Protein AF-A0A383XQS6-F1 (afdb_monomer)

Organism: NCBI:txid2182787

Nearest PDB structures (foldseek):
  3ja6-assembly1_I  TM=7.131E-01  e=2.555E-08  Escherichia coli
  3ja6-assembly1_H  TM=5.400E-01  e=7.847E-08  Escherichia coli
  3g67-assembly1_B  TM=5.562E-01  e=1.528E-04  Thermotoga maritima
  3g6b-assembly1_B  TM=5.687E-01  e=1.930E-04  Thermotoga maritima
  8c5v-assembly1_I  TM=4.910E-01  e=5.398E-04  Escherichia coli

Secondary structure (DSSP, 8-state):
---HHHHHHHHHHHHHHHHHHHHHTT--HHHHHHHHHHHHHHHHHHHHHHHHHHHHHHHHHHHHHHHHHHHHHHHHHHHHHHHHHHHHHHHHHHHHHHHHHHHHHHHHHHHHHHHHHHHHHHHHHHHHTTTTTTTHHHHHHHHHHHHHHHHHHHHHHHHHHHHHHHHHHHHHHHHHHHHHHHHHHHHHHHHHHHHHHHHHHHHHHTGGGGHHHHHHHHHHHHHHHHHHHHHHHHHHHHHHHHHHHHHHHHHHHHHHHHHHHHHHHHHHHHHHHHHHHHHHHHHHHHHHHHHHHHHHHHHHHHHHHHHHHTHHHHHHHHHHHHHHHHHHHHHHHHHHHHHHHHS-SSGGG--HHHHHHHHHHHHHHHHHHHHHTSPP-------STTS------

Solvent-accessible surface area (backbone atoms only — not comparable to full-atom values): 20756 Å² total; per-residue (Å²): 129,79,56,74,66,53,54,52,52,51,53,53,52,52,45,50,52,53,37,53,52,44,65,74,68,72,56,61,67,71,60,54,56,49,39,51,52,53,47,52,50,50,51,50,51,50,52,49,51,49,50,51,49,52,51,50,50,52,54,50,52,51,52,52,52,52,52,53,53,46,46,51,50,43,52,52,51,41,52,50,36,53,50,50,37,49,52,47,53,52,50,38,54,48,48,52,53,49,28,52,51,50,33,53,52,22,53,49,49,36,54,53,37,49,51,53,31,50,53,36,51,50,51,44,45,69,74,35,69,75,85,39,70,89,48,49,58,60,47,33,53,52,48,38,52,52,43,55,51,49,44,52,52,49,53,55,45,45,53,50,50,53,51,52,49,54,52,50,55,52,50,51,54,52,51,53,54,49,54,52,52,49,51,51,52,41,52,51,25,54,51,46,28,52,53,17,50,52,44,30,52,52,16,60,71,52,44,85,84,14,54,70,52,30,54,53,17,49,50,45,27,54,52,19,55,53,48,40,54,52,48,52,53,53,51,51,54,53,48,54,50,52,53,49,50,52,52,49,49,54,51,50,53,56,48,47,55,50,53,52,52,53,40,54,53,51,46,54,54,35,53,51,49,39,53,52,43,54,54,49,50,53,52,46,53,52,32,51,49,51,40,50,55,31,49,54,53,36,50,54,27,48,54,49,34,58,50,37,56,52,48,58,61,54,40,51,53,47,51,50,52,38,49,56,36,49,55,51,36,50,53,42,51,54,52,45,52,53,53,60,70,63,53,68,95,50,88,94,65,71,47,75,65,50,51,49,51,53,52,52,47,56,65,66,46,48,64,58,57,57,55,72,68,48,76,78,85,74,77,77,84,73,90,50,80,80,80,61,87,79,81,78,130

Sequence (393 aa):
MPTPDIKILLALAGLTVAHVVTALSGAPAMLLWGTTAGLLLVLGWVGWTIWQRVHSAEDHEQTLQQNKALLDELGVSAKNEMLEVRSEVERVNGLVREAVSELGSSFSAISQTSRSQQDAVSGLVAQTSDDSGVNVREFAVRAGTLVEQLVTLLQEESQRSSSTLGQIDQMSKQLDAIFELLEDVKSIADQTNLLALNAAIEAARAGDAGRGFAVVAEEVRSLSERSTTFNEQIRGLAHDARDSMTKVRQTVQNMASRDLEASAQAKVQADDLVTQVESIDNKLSNGINRVSDCREQIEIAVQKAVRSLQFEDIATQALGSVGDHLDRLEHISREALVLTGLLPKSAEGASADRVRELQQFNQRIQPARQEWKKPPHHPVTQESMDEGSIELF

pLDDT: mean 82.26, std 12.43, range [33.88, 95.62]

InterPro domains:
  IPR004089 Methyl-accepting chemotaxis protein (MCP) signalling domain [PF00015] (156-302)
  IPR004089 Methyl-accepting chemotaxis protein (MCP) signalling domain [PS50111] (84-320)
  IPR004089 Methyl-accepting chemotaxis protein (MCP) signalling domain [SM00283] (84-347)

Radius of gyration: 72.77 Å; Cα contacts (8 Å, |Δi|>4): 226; chains: 1; bounding box: 146×44×214 Å

Foldseek 3Di:
DDDPVVVLVVVLVVLVVVLVVCVVVPHPVVVNVVSVVVNVVSVVVVVVVVVVVVVVLVLLVVLLVVLVVVLVVLVVLLVVLVVLLVVLVVLLVVLVVVLVVLLVVLVVLLVVLVVVLVVLVVVLCVLCVVPQLVCLQVVLVVLLVVLVVLLVVLVVLLVVLVVVLVVLVVVLVVLVVLVVVLVVQLVVLVVQLVVLVVQLVVLVVVPPVSVVSNVVSVVSNVVSVVSNVVSVVVVVVSVVVNVVSVVVNVVSVVVSVVSNVVSVVSNVVSVVSNVVSVVSVVSNVVSVVSSVVSVVSSVVSVVSSVLSVCSVVVSVVSVVVSVVSVVLSVVSVVLSVVSVVLNDPDSVPDDPVSSVVSVVSVVVCVVSVVVSPDDPPDDDPPVDSVPDDPPDD

Mean predicted aligned error: 16.2 Å

Structure (mmCIF, N/CA/C/O backbone):
data_AF-A0A383XQS6-F1
#
_entry.id   AF-A0A383XQS6-F1
#
loop_
_atom_site.group_PDB
_atom_site.id
_atom_site.type_symbol
_atom_site.label_atom_id
_atom_site.label_alt_id
_atom_site.label_comp_id
_atom_site.label_asym_id
_atom_site.label_entity_id
_atom_site.label_seq_id
_atom_site.pdbx_PDB_ins_code
_atom_site.Cartn_x
_atom_site.Cartn_y
_atom_site.Cartn_z
_atom_site.occupancy
_atom_site.B_iso_or_equiv
_atom_site.auth_seq_id
_atom_site.auth_comp_id
_atom_site.auth_asym_id
_atom_site.auth_atom_id
_atom_site.pdbx_PDB_model_num
ATOM 1 N N . MET A 1 1 ? 53.333 -0.915 -99.634 1.00 33.88 1 MET A N 1
ATOM 2 C CA . MET A 1 1 ? 53.301 0.531 -99.957 1.00 33.88 1 MET A CA 1
ATOM 3 C C . MET A 1 1 ? 54.352 1.212 -99.094 1.00 33.88 1 MET A C 1
ATOM 5 O O . MET A 1 1 ? 54.386 0.878 -97.917 1.00 33.88 1 MET A O 1
ATOM 9 N N . PRO A 1 2 ? 55.232 2.077 -99.630 1.00 38.09 2 PRO A N 1
ATOM 10 C CA . PRO A 1 2 ? 56.216 2.773 -98.803 1.00 38.09 2 PRO A CA 1
ATOM 11 C C . PRO A 1 2 ? 55.489 3.560 -97.710 1.00 38.09 2 PRO A C 1
ATOM 13 O O . PRO A 1 2 ? 54.474 4.204 -98.002 1.00 38.09 2 PRO A O 1
ATOM 16 N N . THR A 1 3 ? 55.984 3.470 -96.473 1.00 46.28 3 THR A N 1
ATOM 17 C CA . THR A 1 3 ? 55.505 4.290 -95.356 1.00 46.28 3 THR A CA 1
ATOM 18 C C . THR A 1 3 ? 55.541 5.763 -95.779 1.00 46.28 3 THR A C 1
ATOM 20 O O . THR A 1 3 ? 56.359 6.142 -96.627 1.00 46.28 3 THR A O 1
ATOM 23 N N . PRO A 1 4 ? 54.638 6.611 -95.263 1.00 56.09 4 PRO A N 1
ATOM 24 C CA . PRO A 1 4 ? 54.571 8.019 -95.658 1.00 56.09 4 PRO A CA 1
ATOM 25 C C . PRO A 1 4 ? 55.932 8.732 -95.536 1.00 56.09 4 PRO A C 1
ATOM 27 O O . PRO A 1 4 ? 56.228 9.608 -96.343 1.00 56.09 4 PRO A O 1
ATOM 30 N N . ASP A 1 5 ? 56.798 8.270 -94.634 1.00 59.06 5 ASP A N 1
ATOM 31 C CA . ASP A 1 5 ? 58.159 8.780 -94.421 1.00 59.06 5 ASP A CA 1
ATOM 32 C C . ASP A 1 5 ? 59.111 8.484 -95.587 1.00 59.06 5 ASP A C 1
ATOM 34 O O . ASP A 1 5 ? 59.916 9.333 -95.962 1.00 59.06 5 ASP A O 1
ATOM 38 N N . ILE A 1 6 ? 58.972 7.327 -96.242 1.00 62.62 6 ILE A N 1
ATOM 39 C CA . ILE A 1 6 ? 59.777 6.965 -97.419 1.00 62.62 6 ILE A CA 1
ATOM 40 C C . ILE A 1 6 ? 59.377 7.820 -98.629 1.00 62.62 6 ILE A C 1
ATOM 42 O O . ILE A 1 6 ? 60.235 8.221 -99.410 1.00 62.62 6 ILE A O 1
ATOM 46 N N . LYS A 1 7 ? 58.086 8.149 -98.783 1.00 65.50 7 LYS A N 1
ATOM 47 C CA . LYS A 1 7 ? 57.620 9.040 -99.864 1.00 65.50 7 LYS A CA 1
ATOM 48 C C . LYS A 1 7 ? 58.116 10.474 -99.671 1.00 65.50 7 LYS A C 1
ATOM 50 O O . LYS A 1 7 ? 58.509 11.111 -100.644 1.00 65.50 7 LYS A O 1
ATOM 55 N N . ILE A 1 8 ? 58.125 10.949 -98.425 1.00 68.19 8 ILE A N 1
ATOM 56 C CA . ILE A 1 8 ? 58.666 12.256 -98.041 1.00 68.19 8 ILE A CA 1
ATOM 57 C C . ILE A 1 8 ? 60.171 12.323 -98.334 1.00 68.19 8 ILE A C 1
ATOM 59 O O . ILE A 1 8 ? 60.621 13.253 -98.999 1.00 68.19 8 ILE A O 1
ATOM 63 N N . LEU A 1 9 ? 60.932 11.309 -97.906 1.00 70.12 9 LEU A N 1
ATOM 64 C CA . LEU A 1 9 ? 62.376 11.217 -98.144 1.00 70.12 9 LEU A CA 1
ATOM 65 C C . LEU A 1 9 ? 62.719 11.131 -99.637 1.00 70.12 9 LEU A C 1
ATOM 67 O O . LEU A 1 9 ? 63.646 11.801 -100.084 1.00 70.12 9 LEU A O 1
ATOM 71 N N . LEU A 1 10 ? 61.953 10.367 -100.424 1.00 72.00 10 LEU A N 1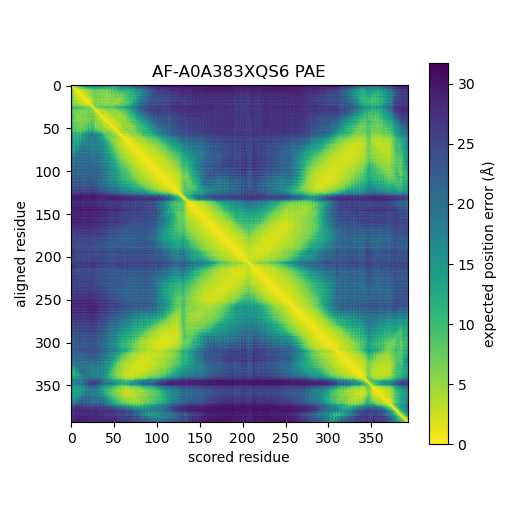
ATOM 72 C CA . LEU A 1 10 ? 62.130 10.278 -101.879 1.00 72.00 10 LEU A CA 1
ATOM 73 C C . LEU A 1 10 ? 61.813 11.600 -102.592 1.00 72.00 10 LEU A C 1
ATOM 75 O O . LEU A 1 10 ? 62.528 11.969 -103.520 1.00 72.00 10 LEU A O 1
ATOM 79 N N . ALA A 1 11 ? 60.778 12.330 -102.161 1.00 68.69 11 ALA A N 1
ATOM 80 C CA . ALA A 1 11 ? 60.439 13.640 -102.721 1.00 68.69 11 ALA A CA 1
ATOM 81 C C . ALA A 1 11 ? 61.518 14.692 -102.409 1.00 68.69 11 ALA A C 1
ATOM 83 O O . ALA A 1 11 ? 61.921 15.436 -103.302 1.00 68.69 11 ALA A O 1
ATOM 84 N N . LEU A 1 12 ? 62.034 14.707 -101.173 1.00 73.88 12 LEU A N 1
ATOM 85 C CA . LEU A 1 12 ? 63.150 15.564 -100.758 1.00 73.88 12 LEU A CA 1
ATOM 86 C C . LEU A 1 12 ? 64.435 15.231 -101.523 1.00 73.88 12 LEU A C 1
ATOM 88 O O . LEU A 1 12 ? 65.082 16.138 -102.036 1.00 73.88 12 LEU A O 1
ATOM 92 N N . ALA A 1 13 ? 64.770 13.944 -101.655 1.00 75.31 13 ALA A N 1
ATOM 93 C CA . ALA A 1 13 ? 65.935 13.481 -102.406 1.00 75.31 13 ALA A CA 1
ATOM 94 C C . ALA A 1 13 ? 65.833 13.797 -103.910 1.00 75.31 13 ALA A C 1
ATOM 96 O O . ALA A 1 13 ? 66.818 14.180 -104.535 1.00 75.31 13 ALA A O 1
ATOM 97 N N . GLY A 1 14 ? 64.641 13.680 -104.505 1.00 76.12 14 GLY A N 1
ATOM 98 C CA . GLY A 1 14 ? 64.417 14.039 -105.907 1.00 76.12 14 GLY A CA 1
ATOM 99 C C . GLY A 1 14 ? 64.598 15.537 -106.170 1.00 76.12 14 GLY A C 1
ATOM 100 O O . GLY A 1 14 ? 65.235 15.923 -107.151 1.00 76.12 14 GLY A O 1
ATOM 101 N N . LEU A 1 15 ? 64.088 16.389 -105.275 1.00 73.56 15 LEU A N 1
ATOM 102 C CA . LEU A 1 15 ? 64.199 17.847 -105.390 1.00 73.56 15 LEU A CA 1
ATOM 103 C C . LEU A 1 15 ? 65.610 18.370 -105.101 1.00 73.56 15 LEU A C 1
ATOM 105 O O . LEU A 1 15 ? 66.047 19.309 -105.764 1.00 73.56 15 LEU A O 1
ATOM 109 N N . THR A 1 16 ? 66.348 17.759 -104.169 1.00 77.75 16 THR A N 1
ATOM 110 C CA . THR A 1 16 ? 67.755 18.111 -103.912 1.00 77.75 16 THR A CA 1
ATOM 111 C C . THR A 1 16 ? 68.644 17.743 -105.096 1.00 77.75 16 THR A C 1
ATOM 113 O O . THR A 1 16 ? 69.454 18.567 -105.516 1.00 77.75 16 THR A O 1
ATOM 116 N N . VAL A 1 17 ? 68.453 16.561 -105.697 1.00 79.00 17 VAL A N 1
ATOM 117 C CA . VAL A 1 17 ? 69.161 16.162 -106.925 1.00 79.00 17 VAL A CA 1
ATOM 118 C C . VAL A 1 17 ? 68.826 17.112 -108.075 1.00 79.00 17 VAL A C 1
ATOM 120 O O . VAL A 1 17 ? 69.739 17.601 -108.736 1.00 79.00 17 VAL A O 1
ATOM 123 N N . ALA A 1 18 ? 67.546 17.445 -108.281 1.00 72.00 18 ALA A N 1
ATOM 124 C CA . ALA A 1 18 ? 67.137 18.407 -109.305 1.00 72.00 18 ALA A CA 1
ATOM 125 C C . ALA A 1 18 ? 67.780 19.791 -109.094 1.00 72.00 18 ALA A C 1
ATOM 127 O O . ALA A 1 18 ? 68.269 20.389 -110.050 1.00 72.00 18 ALA A O 1
ATOM 128 N N . HIS A 1 19 ? 67.846 20.270 -107.847 1.00 76.06 19 HIS A N 1
ATOM 129 C CA . HIS A 1 19 ? 68.470 21.546 -107.501 1.00 76.06 19 HIS A CA 1
ATOM 130 C C . HIS A 1 19 ? 69.988 21.549 -107.767 1.00 76.06 19 HIS A C 1
ATOM 132 O O . HIS A 1 19 ? 70.494 22.452 -108.438 1.00 76.06 19 HIS A O 1
ATOM 138 N N . VAL A 1 20 ? 70.705 20.505 -107.330 1.00 77.94 20 VAL A N 1
ATOM 139 C CA . VAL A 1 20 ? 72.154 20.336 -107.558 1.00 77.94 20 VAL A CA 1
ATOM 140 C C . VAL A 1 20 ? 72.477 20.255 -109.053 1.00 77.94 20 VAL A C 1
ATOM 142 O O . VAL A 1 20 ? 73.397 20.929 -109.517 1.00 77.94 20 VAL A O 1
ATOM 145 N N . VAL A 1 21 ? 71.686 19.506 -109.828 1.00 77.62 21 VAL A N 1
ATOM 146 C CA . VAL A 1 21 ? 71.839 19.412 -111.290 1.00 77.62 21 VAL A CA 1
ATOM 147 C C . VAL A 1 21 ? 71.639 20.779 -111.953 1.00 77.62 21 VAL A C 1
ATOM 149 O O . VAL A 1 21 ? 72.461 21.169 -112.780 1.00 77.62 21 VAL A O 1
ATOM 152 N N . THR A 1 22 ? 70.615 21.547 -111.558 1.00 73.88 22 THR A N 1
ATOM 153 C CA . THR A 1 22 ? 70.393 22.902 -112.103 1.00 73.88 22 THR A CA 1
ATOM 154 C C . THR A 1 22 ? 71.479 23.912 -111.720 1.00 73.88 22 THR A C 1
ATOM 156 O O . THR A 1 22 ? 71.742 24.835 -112.490 1.00 73.88 22 THR A O 1
ATOM 159 N N . ALA A 1 23 ? 72.135 23.743 -110.566 1.00 73.31 23 ALA A N 1
ATOM 160 C CA . ALA A 1 23 ? 73.219 24.617 -110.117 1.00 73.31 23 ALA A CA 1
ATOM 161 C C . ALA A 1 23 ? 74.546 24.350 -110.849 1.00 73.31 23 ALA A C 1
ATOM 163 O O . ALA A 1 23 ? 75.284 25.285 -111.150 1.00 73.31 23 ALA A O 1
ATOM 164 N N . LEU A 1 24 ? 74.832 23.087 -111.178 1.00 76.31 24 LEU A N 1
ATOM 165 C CA . LEU A 1 24 ? 76.047 22.678 -111.895 1.00 76.31 24 LEU A CA 1
ATOM 166 C C . LEU A 1 24 ? 75.970 22.905 -113.415 1.00 76.31 24 LEU A C 1
ATOM 168 O O . LEU A 1 24 ? 77.008 23.035 -114.058 1.00 76.31 24 LEU A O 1
ATOM 172 N N . SER A 1 25 ? 74.770 22.976 -114.004 1.00 75.94 25 SER A N 1
ATOM 173 C CA . SER A 1 25 ? 74.581 23.082 -115.460 1.00 75.94 25 SER A CA 1
ATOM 174 C C . SER A 1 25 ? 74.642 24.511 -116.027 1.00 75.94 25 SER A C 1
ATOM 176 O O . SER A 1 25 ? 74.414 24.690 -117.221 1.00 75.94 25 SER A O 1
ATOM 178 N N . GLY A 1 26 ? 74.882 25.536 -115.197 1.00 67.06 26 GLY A N 1
ATOM 179 C CA . GLY A 1 26 ? 74.911 26.945 -115.630 1.00 67.06 26 GLY A CA 1
ATOM 180 C C . GLY A 1 26 ? 73.551 27.499 -116.086 1.00 67.06 26 GLY A C 1
ATOM 181 O O . GLY A 1 26 ? 73.500 28.409 -116.912 1.00 67.06 26 GLY A O 1
ATOM 182 N N . ALA A 1 27 ? 72.445 26.929 -115.592 1.00 70.44 27 ALA A N 1
ATOM 183 C CA . ALA A 1 27 ? 71.082 27.313 -115.963 1.00 70.44 27 ALA A CA 1
ATOM 184 C C . ALA A 1 27 ? 70.754 28.779 -115.585 1.00 70.44 27 ALA A C 1
ATOM 186 O O . ALA A 1 27 ? 71.322 29.314 -114.630 1.00 70.44 27 ALA A O 1
ATOM 187 N N . PRO A 1 28 ? 69.821 29.448 -116.296 1.00 74.62 28 PRO A N 1
ATOM 188 C CA . PRO A 1 28 ? 69.447 30.830 -116.002 1.00 74.62 28 PRO A CA 1
ATOM 189 C C . PRO A 1 28 ? 68.913 30.967 -114.573 1.00 74.62 28 PRO A C 1
ATOM 191 O O . PRO A 1 28 ? 68.184 30.099 -114.089 1.00 74.62 28 PRO A O 1
ATOM 194 N N . ALA A 1 29 ? 69.225 32.094 -113.922 1.00 71.69 29 ALA A N 1
ATOM 195 C CA . ALA A 1 29 ? 68.924 32.334 -112.508 1.00 71.69 29 ALA A CA 1
ATOM 196 C C . ALA A 1 29 ? 67.463 32.014 -112.134 1.00 71.69 29 ALA A C 1
ATOM 198 O O . ALA A 1 29 ? 67.202 31.486 -111.060 1.00 71.69 29 ALA A O 1
ATOM 199 N N . MET A 1 30 ? 66.514 32.254 -113.043 1.00 74.19 30 MET A N 1
ATOM 200 C CA . MET A 1 30 ? 65.082 31.998 -112.850 1.00 74.19 30 MET A CA 1
ATOM 201 C C . MET A 1 30 ? 64.744 30.522 -112.547 1.00 74.19 30 MET A C 1
ATOM 203 O O . MET A 1 30 ? 63.882 30.256 -111.714 1.00 74.19 30 MET A O 1
ATOM 207 N N . LEU A 1 31 ? 65.445 29.560 -113.162 1.00 74.88 31 LEU A N 1
ATOM 208 C CA . LEU A 1 31 ? 65.271 28.123 -112.891 1.00 74.88 31 LEU A CA 1
ATOM 209 C C . LEU A 1 31 ? 65.862 27.723 -111.534 1.00 74.88 31 LEU A C 1
ATOM 211 O O . LEU A 1 31 ? 65.296 26.888 -110.831 1.00 74.88 31 LEU A O 1
ATOM 215 N N . LEU A 1 32 ? 66.968 28.360 -111.153 1.00 74.50 32 LEU A N 1
ATOM 216 C CA . LEU A 1 32 ? 67.650 28.132 -109.882 1.00 74.50 32 LEU A CA 1
ATOM 217 C C . LEU A 1 32 ? 66.815 28.668 -108.704 1.00 74.50 32 LEU A C 1
ATOM 219 O O . LEU A 1 32 ? 66.673 27.982 -107.697 1.00 74.50 32 LEU A O 1
ATOM 223 N N . TRP A 1 33 ? 66.168 29.828 -108.869 1.00 76.06 33 TRP A N 1
ATOM 224 C CA . TRP A 1 33 ? 65.180 30.359 -107.916 1.00 76.06 33 TRP A CA 1
ATOM 225 C C . TRP A 1 33 ? 63.897 29.511 -107.834 1.00 76.06 33 TRP A C 1
ATOM 227 O O . TRP A 1 33 ? 63.274 29.427 -106.778 1.00 76.06 33 TRP A O 1
ATOM 237 N N . GLY A 1 34 ? 63.499 28.848 -108.925 1.00 77.50 34 GLY A N 1
ATOM 238 C CA . GLY A 1 34 ? 62.353 27.933 -108.932 1.00 77.50 34 GLY A CA 1
ATOM 239 C C . GLY A 1 34 ? 62.607 26.646 -108.140 1.00 77.50 34 GLY A C 1
ATOM 240 O O . GLY A 1 34 ? 61.755 26.218 -107.359 1.00 77.50 34 GLY A O 1
ATOM 241 N N . THR A 1 35 ? 63.790 26.039 -108.293 1.00 78.31 35 THR A N 1
ATOM 242 C CA . THR A 1 35 ? 64.148 24.818 -107.552 1.00 78.31 35 THR A CA 1
ATOM 243 C C . THR A 1 35 ? 64.434 25.095 -106.073 1.00 78.31 35 THR A C 1
ATOM 245 O O . THR A 1 35 ? 64.043 24.277 -105.241 1.00 78.31 35 THR A O 1
ATOM 248 N N . THR A 1 36 ? 65.001 26.257 -105.705 1.00 77.44 36 THR A N 1
ATOM 249 C CA . THR A 1 36 ? 65.118 26.663 -104.287 1.00 77.44 36 THR A CA 1
ATOM 250 C C . THR A 1 36 ? 63.757 26.889 -103.632 1.00 77.44 36 THR A C 1
ATOM 252 O O . THR A 1 36 ? 63.529 26.403 -102.525 1.00 77.44 36 THR A O 1
ATOM 255 N N . ALA A 1 37 ? 62.828 27.573 -104.309 1.00 79.12 37 ALA A N 1
ATOM 256 C CA . ALA A 1 37 ? 61.476 27.795 -103.797 1.00 79.12 37 ALA A CA 1
ATOM 257 C C . ALA A 1 37 ? 60.715 26.472 -103.588 1.00 79.12 37 ALA A C 1
ATOM 259 O O . ALA A 1 37 ? 60.083 26.280 -102.550 1.00 79.12 37 ALA A O 1
ATOM 260 N N . GLY A 1 38 ? 60.828 25.526 -104.529 1.00 78.06 38 GLY A N 1
ATOM 261 C CA . GLY A 1 38 ? 60.243 24.189 -104.388 1.00 78.06 38 GLY A CA 1
ATOM 262 C C . GLY A 1 38 ? 60.818 23.401 -103.205 1.00 78.06 38 GLY A C 1
ATOM 263 O O . GLY A 1 38 ? 60.072 22.743 -102.479 1.00 78.06 38 GLY A O 1
ATOM 264 N N . LEU A 1 39 ? 62.128 23.503 -102.965 1.00 80.25 39 LEU A N 1
ATOM 265 C CA . LEU A 1 39 ? 62.806 22.814 -101.864 1.00 80.25 39 LEU A CA 1
ATOM 266 C C . LEU A 1 39 ? 62.396 23.402 -100.504 1.00 80.25 39 LEU A C 1
ATOM 268 O O . LEU A 1 39 ? 62.109 22.649 -99.576 1.00 80.25 39 LEU A O 1
ATOM 272 N N . LEU A 1 40 ? 62.262 24.730 -100.406 1.00 81.44 40 LEU A N 1
ATOM 273 C CA . LEU A 1 40 ? 61.738 25.405 -99.214 1.00 81.44 40 LEU A CA 1
ATOM 274 C C . LEU A 1 40 ? 60.271 25.052 -98.927 1.00 81.44 40 LEU A C 1
ATOM 276 O O . LEU A 1 40 ? 59.920 24.845 -97.768 1.00 81.44 40 LEU A O 1
ATOM 280 N N . LEU A 1 41 ? 59.421 24.9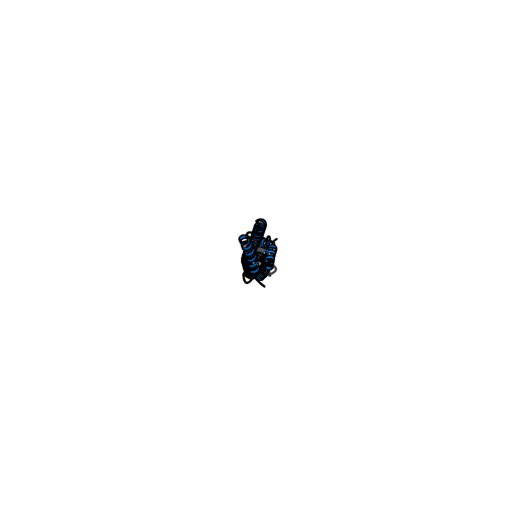27 -99.953 1.00 83.31 41 LEU A N 1
ATOM 281 C CA . LEU A 1 41 ? 58.024 24.509 -99.781 1.00 83.31 41 LEU A CA 1
ATOM 282 C C . LEU A 1 41 ? 57.908 23.063 -99.288 1.00 83.31 41 LEU A C 1
ATOM 284 O O . LEU A 1 41 ? 57.112 22.792 -98.390 1.00 83.31 41 LEU A O 1
ATOM 288 N N . VAL A 1 42 ? 58.712 22.138 -99.827 1.00 81.50 42 VAL A N 1
ATOM 289 C CA . VAL A 1 42 ? 58.734 20.750 -99.341 1.00 81.50 42 VAL A CA 1
ATOM 290 C C . VAL A 1 42 ? 59.309 20.677 -97.930 1.00 81.50 42 VAL A C 1
ATOM 292 O O . VAL A 1 42 ? 58.729 19.992 -97.098 1.00 81.50 42 VAL A O 1
ATOM 295 N N . LEU A 1 43 ? 60.373 21.417 -97.609 1.00 81.25 43 LEU A N 1
ATOM 296 C CA . LEU A 1 43 ? 60.886 21.500 -96.236 1.00 81.25 43 LEU A CA 1
ATOM 297 C C . LEU A 1 43 ? 59.852 22.084 -95.265 1.00 81.25 43 LEU A C 1
ATOM 299 O O . LEU A 1 43 ? 59.699 21.557 -94.168 1.00 81.25 43 LEU A O 1
ATOM 303 N N . GLY A 1 44 ? 59.109 23.117 -95.668 1.00 81.81 44 GLY A N 1
ATOM 304 C CA . GLY A 1 44 ? 58.018 23.689 -94.880 1.00 81.81 44 GLY A CA 1
ATOM 305 C C . GLY A 1 44 ? 56.861 22.709 -94.681 1.00 81.81 44 GLY A C 1
ATOM 306 O O . GLY A 1 44 ? 56.367 22.566 -93.568 1.00 81.81 44 GLY A O 1
ATOM 307 N N . TRP A 1 45 ? 56.469 21.970 -95.722 1.00 81.31 45 TRP A N 1
ATOM 308 C CA . TRP A 1 45 ? 55.439 20.930 -95.633 1.00 81.31 45 TRP A CA 1
ATOM 309 C C . TRP A 1 45 ? 55.888 19.740 -94.771 1.00 81.31 45 TRP A C 1
ATOM 311 O O . TRP A 1 45 ? 55.122 19.241 -93.951 1.00 81.31 45 TRP A O 1
ATOM 321 N N . VAL A 1 46 ? 57.145 19.309 -94.882 1.00 80.88 46 VAL A N 1
ATOM 322 C CA . VAL A 1 46 ? 57.719 18.248 -94.041 1.00 80.88 46 VAL A CA 1
ATOM 323 C C . VAL A 1 46 ? 57.847 18.705 -92.594 1.00 80.88 46 VAL A C 1
ATOM 325 O O . VAL A 1 46 ? 57.431 17.984 -91.695 1.00 80.88 46 VAL A O 1
ATOM 328 N N . GLY A 1 47 ? 58.326 19.926 -92.361 1.00 79.25 47 GLY A N 1
ATOM 329 C CA . GLY A 1 47 ? 58.336 20.547 -91.040 1.00 79.25 47 GLY A CA 1
ATOM 330 C C . GLY A 1 47 ? 56.932 20.637 -90.445 1.00 79.25 47 GLY A C 1
ATOM 331 O O . GLY A 1 47 ? 56.744 20.246 -89.302 1.00 79.25 47 GLY A O 1
ATOM 332 N N . TRP A 1 48 ? 55.932 21.049 -91.230 1.00 80.81 48 TRP A N 1
ATOM 333 C CA . TRP A 1 48 ? 54.532 21.115 -90.803 1.00 80.81 48 TRP A CA 1
ATOM 334 C C . TRP A 1 48 ? 53.939 19.736 -90.500 1.00 80.81 48 TRP A C 1
ATOM 336 O O . TRP A 1 48 ? 53.283 19.573 -89.480 1.00 80.81 48 TRP A O 1
ATOM 346 N N . THR A 1 49 ? 54.203 18.720 -91.324 1.00 77.56 49 THR A N 1
ATOM 347 C CA . THR A 1 49 ? 53.711 17.350 -91.087 1.00 77.56 49 THR A CA 1
ATOM 348 C C . THR A 1 49 ? 54.398 16.674 -89.901 1.00 77.56 49 THR A C 1
ATOM 350 O O . THR A 1 49 ? 53.730 15.979 -89.139 1.00 77.56 49 THR A O 1
ATOM 353 N N . ILE A 1 50 ? 55.702 16.888 -89.699 1.00 77.56 50 ILE A N 1
ATOM 354 C CA . ILE A 1 50 ? 56.423 16.422 -88.506 1.00 77.56 50 ILE A CA 1
ATOM 355 C C . ILE A 1 50 ? 55.912 17.166 -87.272 1.00 77.56 50 ILE A C 1
ATOM 357 O O . ILE A 1 50 ? 55.584 16.522 -86.283 1.00 77.56 50 ILE A O 1
ATOM 361 N N . TRP A 1 51 ? 55.767 18.492 -87.342 1.00 77.62 51 TRP A N 1
ATOM 362 C CA . TRP A 1 51 ? 55.203 19.314 -86.270 1.00 77.62 51 TRP A CA 1
ATOM 363 C C . TRP A 1 51 ? 53.794 18.851 -85.892 1.00 77.62 51 TRP A C 1
ATOM 365 O O . TRP A 1 51 ? 53.527 18.619 -84.718 1.00 77.62 51 TRP A O 1
ATOM 375 N N . GLN A 1 52 ? 52.932 18.603 -86.882 1.00 76.69 52 GLN A N 1
ATOM 376 C CA . GLN A 1 52 ? 51.574 18.102 -86.683 1.00 76.69 52 GLN A CA 1
ATOM 377 C C . GLN A 1 52 ? 51.561 16.693 -86.075 1.00 76.69 52 GLN A C 1
ATOM 379 O O . GLN A 1 52 ? 50.740 16.422 -85.205 1.00 76.69 52 GLN A O 1
ATOM 384 N N . ARG A 1 53 ? 52.476 15.801 -86.482 1.00 73.31 53 ARG A N 1
ATOM 385 C CA . ARG A 1 53 ? 52.601 14.461 -85.886 1.00 73.31 53 ARG A CA 1
ATOM 386 C C . ARG A 1 53 ? 53.097 14.512 -84.446 1.00 73.31 53 ARG A C 1
ATOM 388 O O . ARG A 1 53 ? 52.518 13.832 -83.608 1.00 73.31 53 ARG A O 1
ATOM 395 N N . VAL A 1 54 ? 54.119 15.319 -84.162 1.00 74.50 54 VAL A N 1
ATOM 396 C CA . VAL A 1 54 ? 54.667 15.497 -82.809 1.00 74.50 54 VAL A CA 1
ATOM 397 C C . VAL A 1 54 ? 53.620 16.121 -81.887 1.00 74.50 54 VAL A C 1
ATOM 399 O O . VAL A 1 54 ? 53.354 15.551 -80.839 1.00 74.50 54 VAL A O 1
ATOM 402 N N . HIS A 1 55 ? 52.941 17.195 -82.310 1.00 74.94 55 HIS A N 1
ATOM 403 C CA . HIS A 1 55 ? 51.866 17.811 -81.519 1.00 74.94 55 HIS A CA 1
ATOM 404 C C . HIS A 1 55 ? 50.692 16.848 -81.316 1.00 74.94 55 HIS A C 1
ATOM 406 O O . HIS A 1 55 ? 50.196 16.721 -80.205 1.00 74.94 55 HIS A O 1
ATOM 412 N N . SER A 1 56 ? 50.293 16.088 -82.346 1.00 71.25 56 SER A N 1
ATOM 413 C CA . SER A 1 56 ? 49.245 15.075 -82.173 1.00 71.25 56 SER A CA 1
ATOM 414 C C . SER A 1 56 ? 49.659 13.960 -81.208 1.00 71.25 56 SER A C 1
ATOM 416 O O . SER A 1 56 ? 48.827 13.476 -80.454 1.00 71.25 56 SER A O 1
ATOM 418 N N . ALA A 1 57 ? 50.936 13.562 -81.196 1.00 71.31 57 ALA A N 1
ATOM 419 C CA . ALA A 1 57 ? 51.445 12.552 -80.274 1.00 71.31 57 ALA A CA 1
ATOM 420 C C . ALA A 1 57 ? 51.497 13.076 -78.829 1.00 71.31 57 ALA A C 1
ATOM 422 O O . ALA A 1 57 ? 51.085 12.355 -77.923 1.00 71.31 57 ALA A O 1
ATOM 423 N N . GLU A 1 58 ? 51.920 14.327 -78.628 1.00 74.69 58 GLU A N 1
ATOM 424 C CA . GLU A 1 58 ? 51.886 15.005 -77.325 1.00 74.69 58 GLU A CA 1
ATOM 425 C C . GLU A 1 58 ? 50.445 15.157 -76.806 1.00 74.69 58 GLU A C 1
ATOM 427 O O . GLU A 1 58 ? 50.166 14.787 -75.666 1.00 74.69 58 GLU A O 1
ATOM 432 N N . ASP A 1 59 ? 49.503 15.598 -77.648 1.00 75.00 59 ASP A N 1
ATOM 433 C CA . ASP A 1 59 ? 48.080 15.724 -77.296 1.00 75.00 59 ASP A CA 1
ATOM 434 C C . ASP A 1 59 ? 47.445 14.360 -76.960 1.00 75.00 59 ASP A C 1
ATOM 436 O O . ASP A 1 59 ? 46.638 14.237 -76.028 1.00 75.00 59 ASP A O 1
ATOM 440 N N . HIS A 1 60 ? 47.809 13.307 -77.704 1.00 78.19 60 HIS A N 1
ATOM 441 C CA . HIS A 1 60 ? 47.369 11.937 -77.435 1.00 78.19 60 HIS A CA 1
ATOM 442 C C . HIS A 1 60 ? 47.909 11.431 -76.093 1.00 78.19 60 HIS A C 1
ATOM 444 O O . HIS A 1 60 ? 47.156 10.856 -75.303 1.00 78.19 60 HIS A O 1
ATOM 450 N N . GLU A 1 61 ? 49.195 11.653 -75.818 1.00 78.00 61 GLU A N 1
ATOM 451 C CA . GLU A 1 61 ? 49.835 11.242 -74.571 1.00 78.00 61 GLU A CA 1
ATOM 452 C C . GLU A 1 61 ? 49.249 11.990 -73.368 1.00 78.00 61 GLU A C 1
ATOM 454 O O . GLU A 1 61 ? 48.896 11.357 -72.370 1.00 78.00 61 GLU A O 1
ATOM 459 N N . GLN A 1 62 ? 49.033 13.303 -73.485 1.00 81.75 62 GLN A N 1
ATOM 460 C CA . GLN A 1 62 ? 48.362 14.103 -72.459 1.00 81.75 62 GLN A CA 1
ATOM 461 C C . GLN A 1 62 ? 46.931 13.622 -72.204 1.00 81.75 62 GLN A C 1
ATOM 463 O O . GLN A 1 62 ? 46.545 13.431 -71.050 1.00 81.75 62 GLN A O 1
ATOM 468 N N . THR A 1 63 ? 46.151 13.358 -73.258 1.00 81.00 63 THR A N 1
ATOM 469 C CA . THR A 1 63 ? 44.778 12.843 -73.119 1.00 81.00 63 THR A CA 1
ATOM 470 C C . THR A 1 63 ? 44.774 11.483 -72.413 1.00 81.00 63 THR A C 1
ATOM 472 O O . THR A 1 63 ? 43.942 11.228 -71.541 1.00 81.00 63 THR A O 1
ATOM 475 N N . LEU A 1 64 ? 45.719 10.598 -72.736 1.00 80.69 64 LEU A N 1
ATOM 476 C CA . LEU A 1 64 ? 45.853 9.297 -72.078 1.00 80.69 64 LEU A CA 1
ATOM 477 C C . LEU A 1 64 ? 46.258 9.428 -70.605 1.00 80.69 64 LEU A C 1
ATOM 479 O O . LEU A 1 64 ? 45.715 8.710 -69.765 1.00 80.69 64 LEU A O 1
ATOM 483 N N . GLN A 1 65 ? 47.176 10.340 -70.273 1.00 84.00 65 GLN A N 1
ATOM 484 C CA . GLN A 1 65 ? 47.565 10.613 -68.886 1.00 84.00 65 GLN A CA 1
ATOM 485 C C . GLN A 1 65 ? 46.398 11.188 -68.071 1.00 84.00 65 GLN A C 1
ATOM 487 O O . GLN A 1 65 ? 46.138 10.711 -66.968 1.00 84.00 65 GLN A O 1
ATOM 492 N N . GLN A 1 66 ? 45.644 12.139 -68.630 1.00 85.69 66 GLN A N 1
ATOM 493 C CA . GLN A 1 66 ? 44.456 12.713 -67.988 1.00 85.69 66 GLN A CA 1
ATOM 494 C C . GLN A 1 66 ? 43.388 11.653 -67.693 1.00 85.69 66 GLN A C 1
ATOM 496 O O . GLN A 1 66 ? 42.842 11.621 -66.596 1.00 85.69 66 GLN A O 1
ATOM 501 N N . ASN A 1 67 ? 43.119 10.746 -68.635 1.00 86.81 67 ASN A N 1
ATOM 502 C CA . ASN A 1 67 ? 42.137 9.677 -68.438 1.00 86.81 67 ASN A CA 1
ATOM 503 C C . ASN A 1 67 ? 42.608 8.597 -67.452 1.00 86.81 67 ASN A C 1
ATOM 505 O O . ASN A 1 67 ? 41.796 8.051 -66.711 1.00 86.81 67 ASN A O 1
ATOM 509 N N . LYS A 1 68 ? 43.914 8.305 -67.393 1.00 85.69 68 LYS A N 1
ATOM 510 C CA . LYS A 1 68 ? 44.477 7.443 -66.340 1.00 85.69 68 LYS A CA 1
ATOM 511 C C . LYS A 1 68 ? 44.331 8.077 -64.956 1.00 85.69 68 LYS A C 1
ATOM 513 O O . LYS A 1 68 ? 43.936 7.386 -64.024 1.00 85.69 68 LYS A O 1
ATOM 518 N N . ALA A 1 69 ? 44.600 9.377 -64.834 1.00 87.38 69 ALA A N 1
ATOM 519 C CA . ALA A 1 69 ? 44.379 10.116 -63.593 1.00 87.38 69 ALA A CA 1
ATOM 520 C C . ALA A 1 69 ? 42.888 10.165 -63.214 1.00 87.38 69 ALA A C 1
ATOM 522 O O . ALA A 1 69 ? 42.550 10.034 -62.043 1.00 87.38 69 ALA A O 1
ATOM 523 N N . LEU A 1 70 ? 41.993 10.288 -64.201 1.00 87.50 70 LEU A N 1
ATOM 524 C CA . LEU A 1 70 ? 40.552 10.222 -63.973 1.00 87.50 70 LEU A CA 1
ATOM 525 C C . LEU A 1 70 ? 40.116 8.844 -63.461 1.00 87.50 70 LEU A C 1
ATOM 527 O O . LEU A 1 70 ? 39.315 8.785 -62.538 1.00 87.50 70 LEU A O 1
ATOM 531 N N . LEU A 1 71 ? 40.637 7.742 -64.011 1.00 87.69 71 LEU A N 1
ATOM 532 C CA . LEU A 1 71 ? 40.359 6.406 -63.469 1.00 87.69 71 LEU A CA 1
ATOM 533 C C . LEU A 1 71 ? 40.799 6.265 -62.013 1.00 87.69 71 LEU A C 1
ATOM 535 O O . LEU A 1 71 ? 40.071 5.669 -61.223 1.00 87.69 71 LEU A O 1
ATOM 539 N N . ASP A 1 72 ? 41.968 6.802 -61.665 1.00 87.69 72 ASP A N 1
ATOM 540 C CA . ASP A 1 72 ? 42.458 6.785 -60.287 1.00 87.69 72 ASP A CA 1
ATOM 541 C C . ASP A 1 72 ? 41.547 7.618 -59.369 1.00 87.69 72 ASP A C 1
ATOM 543 O O . ASP A 1 72 ? 41.137 7.148 -58.311 1.00 87.69 72 ASP A O 1
ATOM 547 N N . GLU A 1 73 ? 41.110 8.801 -59.819 1.00 88.94 73 GLU A N 1
ATOM 548 C CA . GLU A 1 73 ? 40.125 9.623 -59.103 1.00 88.94 73 GLU A CA 1
ATOM 549 C C . GLU A 1 73 ? 38.791 8.887 -58.909 1.00 88.94 73 GLU A C 1
ATOM 551 O O . GLU A 1 73 ? 38.271 8.873 -57.797 1.00 88.94 73 GLU A O 1
ATOM 556 N N . LEU A 1 74 ? 38.257 8.229 -59.946 1.00 88.38 74 LEU A N 1
ATOM 557 C CA . LEU A 1 74 ? 37.036 7.421 -59.839 1.00 88.38 74 LEU A CA 1
ATOM 558 C C . LEU A 1 74 ? 37.220 6.251 -58.866 1.00 88.38 74 LEU A C 1
ATOM 560 O O . LEU A 1 74 ? 36.317 5.960 -58.086 1.00 88.38 74 LEU A O 1
ATOM 564 N N . GLY A 1 75 ? 38.387 5.601 -58.874 1.00 86.69 75 GLY A N 1
ATOM 565 C CA . GLY A 1 75 ? 38.727 4.538 -57.930 1.00 86.69 75 GLY A CA 1
ATOM 566 C C . GLY A 1 75 ? 38.779 5.032 -56.482 1.00 86.69 75 GLY A C 1
ATOM 567 O O . GLY A 1 75 ? 38.245 4.378 -55.585 1.00 86.69 75 GLY A O 1
ATOM 568 N N . VAL A 1 76 ? 39.364 6.210 -56.250 1.00 88.50 76 VAL A N 1
ATOM 569 C CA . VAL A 1 76 ? 39.385 6.864 -54.933 1.00 88.50 76 VAL A CA 1
ATOM 570 C C . VAL A 1 76 ? 37.975 7.268 -54.498 1.00 88.50 76 VAL A C 1
ATOM 572 O O . VAL A 1 76 ? 37.594 6.984 -53.364 1.00 88.50 76 VAL A O 1
ATOM 575 N N . SER A 1 77 ? 37.173 7.864 -55.382 1.00 87.94 77 SER A N 1
ATOM 576 C CA . SER A 1 77 ? 35.778 8.216 -55.093 1.00 87.94 77 SER A CA 1
ATOM 577 C C . SER A 1 77 ? 34.935 6.984 -54.767 1.00 87.94 77 SER A C 1
ATOM 579 O O . SER A 1 77 ? 34.254 6.982 -53.749 1.00 87.94 77 SER A O 1
ATOM 581 N N . ALA A 1 78 ? 35.040 5.904 -55.548 1.00 88.44 78 ALA A N 1
ATOM 582 C CA . ALA A 1 78 ? 34.348 4.645 -55.268 1.00 88.44 78 ALA A CA 1
ATOM 583 C C . ALA A 1 78 ? 34.751 4.055 -53.909 1.00 88.44 78 ALA A C 1
ATOM 585 O O . ALA A 1 78 ? 33.908 3.576 -53.153 1.00 88.44 78 ALA A O 1
ATOM 586 N N . LYS A 1 79 ? 36.043 4.112 -53.564 1.00 89.62 79 LYS A N 1
ATOM 587 C CA . LYS A 1 79 ? 36.527 3.673 -52.252 1.00 89.62 79 LYS A CA 1
ATOM 588 C C . LYS A 1 79 ? 35.941 4.519 -51.120 1.00 89.62 79 LYS A C 1
ATOM 590 O O . LYS A 1 79 ? 35.571 3.954 -50.097 1.00 89.62 79 LYS A O 1
ATOM 595 N N . ASN A 1 80 ? 35.867 5.837 -51.293 1.00 88.38 80 ASN A N 1
ATOM 596 C CA . ASN A 1 80 ? 35.294 6.736 -50.293 1.00 88.38 80 ASN A CA 1
ATOM 597 C C . ASN A 1 80 ? 33.795 6.474 -50.102 1.00 88.38 80 ASN A C 1
ATOM 599 O O . ASN A 1 80 ? 33.371 6.297 -48.969 1.00 88.38 80 ASN A O 1
ATOM 603 N N . GLU A 1 81 ? 33.024 6.327 -51.183 1.00 88.94 81 GLU A N 1
ATOM 604 C CA . GLU A 1 81 ? 31.599 5.961 -51.109 1.00 88.94 81 GLU A CA 1
ATOM 605 C C . GLU A 1 81 ? 31.397 4.612 -50.395 1.00 88.94 81 GLU A C 1
ATOM 607 O O . GLU A 1 81 ? 30.526 4.471 -49.542 1.00 88.94 81 GLU A O 1
ATOM 612 N N . MET A 1 82 ? 32.255 3.618 -50.657 1.00 89.44 82 MET A N 1
ATOM 613 C CA . MET A 1 82 ? 32.202 2.331 -49.953 1.00 89.44 82 MET A CA 1
ATOM 614 C C . MET A 1 82 ? 32.526 2.457 -48.452 1.00 89.44 82 MET A C 1
ATOM 616 O O . MET A 1 82 ? 31.988 1.703 -47.639 1.00 89.44 82 MET A O 1
ATOM 620 N N . LEU A 1 83 ? 33.423 3.375 -48.075 1.00 90.00 83 LEU A N 1
ATOM 621 C CA . LEU A 1 83 ? 33.732 3.660 -46.672 1.00 90.00 83 LEU A CA 1
ATOM 622 C C . LEU A 1 83 ? 32.555 4.344 -45.970 1.00 90.00 83 LEU A C 1
ATOM 624 O O . LEU A 1 83 ? 32.239 3.946 -44.851 1.00 90.00 83 LEU A O 1
ATOM 628 N N . GLU A 1 84 ? 31.883 5.288 -46.632 1.00 88.81 84 GLU A N 1
ATOM 629 C CA . GLU A 1 84 ? 30.671 5.938 -46.113 1.00 88.81 84 GLU A CA 1
ATOM 630 C C . GLU A 1 84 ? 29.534 4.927 -45.925 1.00 88.81 84 GLU A C 1
ATOM 632 O O . GLU A 1 84 ? 28.988 4.818 -44.830 1.00 88.81 84 GLU A O 1
ATOM 637 N N . VAL A 1 85 ? 29.258 4.082 -46.930 1.00 90.75 85 VAL A N 1
ATOM 638 C CA . VAL A 1 85 ? 28.276 2.985 -46.810 1.00 90.75 85 VAL A CA 1
ATOM 639 C C . VAL A 1 85 ? 28.589 2.095 -45.612 1.00 90.75 85 VAL A C 1
ATOM 641 O O . VAL A 1 85 ? 27.699 1.756 -44.836 1.00 90.75 85 VAL A O 1
ATOM 644 N N . ARG A 1 86 ? 29.857 1.700 -45.448 1.00 90.88 86 ARG A N 1
ATOM 645 C CA . ARG A 1 86 ? 30.263 0.847 -44.328 1.00 90.88 86 ARG A CA 1
ATOM 646 C C . ARG A 1 86 ? 30.040 1.545 -42.987 1.00 90.88 86 ARG A C 1
ATOM 648 O O . ARG A 1 86 ? 29.514 0.907 -42.081 1.00 90.88 86 ARG A O 1
ATOM 655 N N . SER A 1 87 ? 30.440 2.810 -42.881 1.00 88.50 87 SER A N 1
ATOM 656 C CA . SER A 1 87 ? 30.260 3.627 -41.678 1.00 88.50 87 SER A CA 1
ATOM 657 C C . SER A 1 87 ? 28.782 3.726 -41.302 1.00 88.50 87 SER A C 1
ATOM 659 O O . SER A 1 87 ? 28.406 3.455 -40.164 1.00 88.50 87 SER A O 1
ATOM 661 N N . GLU A 1 88 ? 27.922 4.005 -42.279 1.00 87.88 88 GLU A N 1
ATOM 662 C CA . GLU A 1 88 ? 26.494 4.196 -42.053 1.00 87.88 88 GLU A CA 1
ATOM 663 C C . GLU A 1 88 ? 25.777 2.885 -41.694 1.00 87.88 88 GLU A C 1
ATOM 665 O O . GLU A 1 88 ? 24.955 2.847 -40.779 1.00 87.88 88 GLU A O 1
ATOM 670 N N . VAL A 1 89 ? 26.151 1.766 -42.323 1.00 89.44 89 VAL A N 1
ATOM 671 C CA . VAL A 1 89 ? 25.658 0.430 -41.942 1.00 89.44 89 VAL A CA 1
ATOM 672 C C . VAL A 1 89 ? 26.115 0.039 -40.532 1.00 89.44 89 VAL A C 1
ATOM 674 O O . VAL A 1 89 ? 25.361 -0.594 -39.787 1.00 89.44 89 VAL A O 1
ATOM 677 N N . GLU A 1 90 ? 27.341 0.389 -40.142 1.00 89.81 90 GLU A N 1
ATOM 678 C CA . GLU A 1 90 ? 27.861 0.142 -38.793 1.00 89.81 90 GLU A CA 1
ATOM 679 C C . GLU A 1 90 ? 27.122 1.002 -37.754 1.00 89.81 90 GLU A C 1
ATOM 681 O O . GLU A 1 90 ? 26.722 0.486 -36.706 1.00 89.81 90 GLU A O 1
ATOM 686 N N . ARG A 1 91 ? 26.814 2.261 -38.095 1.00 87.56 91 ARG A N 1
ATOM 687 C CA . ARG A 1 91 ? 25.987 3.176 -37.295 1.00 87.56 91 ARG A CA 1
ATOM 688 C C . ARG A 1 91 ? 24.570 2.640 -37.079 1.00 87.56 91 ARG A C 1
ATOM 690 O O . ARG A 1 91 ? 24.119 2.573 -35.937 1.00 87.56 91 ARG A O 1
ATOM 697 N N . VAL A 1 92 ? 23.892 2.190 -38.140 1.00 88.69 92 VAL A N 1
ATOM 698 C CA . VAL A 1 92 ? 22.546 1.588 -38.049 1.00 88.69 92 VAL A CA 1
ATOM 699 C C . VAL A 1 92 ? 22.556 0.340 -37.175 1.00 88.69 92 VAL A C 1
ATOM 701 O O . VAL A 1 92 ? 21.714 0.204 -36.291 1.00 88.69 92 VAL A O 1
ATOM 704 N N . ASN A 1 93 ? 23.520 -0.564 -37.373 1.00 87.31 93 ASN A N 1
ATOM 705 C CA . ASN A 1 93 ? 23.627 -1.762 -36.537 1.00 87.31 93 ASN A CA 1
ATOM 706 C C . ASN A 1 93 ? 23.855 -1.419 -35.058 1.00 87.31 93 ASN A C 1
ATOM 708 O O . ASN A 1 93 ? 23.305 -2.098 -34.189 1.00 87.31 93 ASN A O 1
ATOM 712 N N . GLY A 1 94 ? 24.642 -0.377 -34.771 1.00 87.50 94 GLY A N 1
ATOM 713 C CA . GLY A 1 94 ? 24.830 0.151 -33.420 1.00 87.50 94 GLY A CA 1
ATOM 714 C C . GLY A 1 94 ? 23.517 0.627 -32.799 1.00 87.50 94 GLY A C 1
ATOM 715 O O . GLY A 1 94 ? 23.122 0.115 -31.752 1.00 87.50 94 GLY A O 1
ATOM 716 N N . LEU A 1 95 ? 22.807 1.522 -33.494 1.00 88.25 95 LEU A N 1
ATOM 717 C CA . LEU A 1 95 ? 21.525 2.084 -33.052 1.00 88.25 95 LEU A CA 1
ATOM 718 C C . LEU A 1 95 ? 20.463 1.008 -32.809 1.00 88.25 95 LEU A C 1
ATOM 720 O O . LEU A 1 95 ?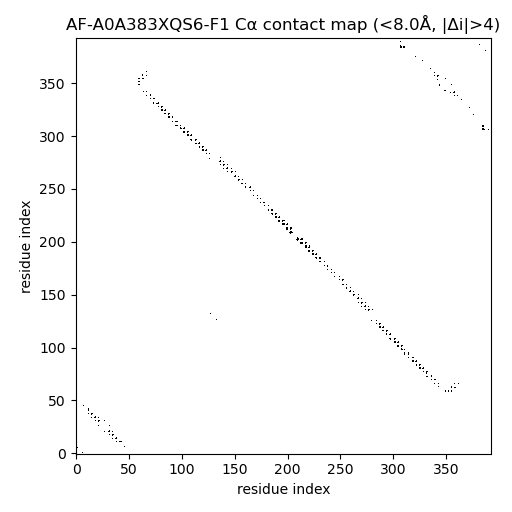 19.828 0.989 -31.759 1.00 88.25 95 LEU A O 1
ATOM 724 N N . VAL A 1 96 ? 20.295 0.073 -33.751 1.00 85.56 96 VAL A N 1
ATOM 725 C CA . VAL A 1 96 ? 19.322 -1.024 -33.622 1.00 85.56 96 VAL A CA 1
ATOM 726 C C . VAL A 1 96 ? 19.660 -1.903 -32.420 1.00 85.56 96 VAL A C 1
ATOM 728 O O . VAL A 1 96 ? 18.774 -2.288 -31.659 1.00 85.56 96 VAL A O 1
ATOM 731 N N . ARG A 1 97 ? 20.942 -2.228 -32.217 1.00 88.25 97 ARG A N 1
ATOM 732 C CA . ARG A 1 97 ? 21.372 -3.059 -31.089 1.00 88.25 97 ARG A CA 1
ATOM 733 C C . ARG A 1 97 ? 21.113 -2.376 -29.747 1.00 88.25 97 ARG A C 1
ATOM 735 O O . ARG A 1 97 ? 20.676 -3.047 -28.811 1.00 88.25 97 ARG A O 1
ATOM 742 N N . GLU A 1 98 ? 21.391 -1.082 -29.654 1.00 88.19 98 GLU A N 1
ATOM 743 C CA . GLU A 1 98 ? 21.132 -0.281 -28.459 1.00 88.19 98 GLU A CA 1
ATOM 744 C C . GLU A 1 98 ? 19.631 -0.184 -28.172 1.00 88.19 98 GLU A C 1
ATOM 746 O O . GLU A 1 98 ? 19.200 -0.564 -27.083 1.00 88.19 98 GLU A O 1
ATOM 751 N N . ALA A 1 99 ? 18.827 0.173 -29.177 1.00 84.94 99 ALA A N 1
ATOM 752 C CA . ALA A 1 99 ? 17.375 0.272 -29.064 1.00 84.94 99 ALA A CA 1
ATOM 753 C C . ALA A 1 99 ? 16.731 -1.049 -28.622 1.00 84.94 99 ALA A C 1
ATOM 755 O O . ALA A 1 99 ? 15.924 -1.074 -27.696 1.00 84.94 99 ALA A O 1
ATOM 756 N N . VAL A 1 100 ? 17.116 -2.175 -29.233 1.00 83.94 100 VAL A N 1
ATOM 757 C CA . VAL A 1 100 ? 16.598 -3.504 -28.862 1.00 83.94 100 VAL A CA 1
ATOM 758 C C . VAL A 1 100 ? 16.990 -3.873 -27.430 1.00 83.94 100 VAL A C 1
ATOM 760 O O . VAL A 1 100 ? 16.174 -4.433 -26.693 1.00 83.94 100 VAL A O 1
ATOM 763 N N . SER A 1 101 ? 18.219 -3.556 -27.016 1.00 88.19 101 SER A N 1
ATOM 764 C CA . SER A 1 101 ? 18.678 -3.791 -25.645 1.00 88.19 101 SER A CA 1
ATOM 765 C C . SER A 1 101 ? 17.886 -2.952 -24.636 1.00 88.19 101 SER A C 1
ATOM 767 O O . SER A 1 101 ? 17.428 -3.476 -23.617 1.00 88.19 101 SER A O 1
ATOM 769 N N . GLU A 1 102 ? 17.687 -1.665 -24.920 1.00 88.50 102 GLU A N 1
ATOM 770 C CA . GLU A 1 102 ? 16.949 -0.748 -24.054 1.00 88.50 102 GLU A CA 1
ATOM 771 C C . GLU A 1 102 ? 15.460 -1.112 -23.971 1.00 88.50 102 GLU A C 1
ATOM 773 O O . GLU A 1 102 ? 14.916 -1.209 -22.865 1.00 88.50 102 GLU A O 1
ATOM 778 N N . LEU A 1 103 ? 14.825 -1.443 -25.101 1.00 87.12 103 LEU A N 1
ATOM 779 C CA . LEU A 1 103 ? 13.459 -1.973 -25.158 1.00 87.12 103 LEU A CA 1
ATOM 780 C C . LEU A 1 103 ? 13.323 -3.250 -24.329 1.00 87.12 103 LEU A C 1
ATOM 782 O O . LEU A 1 103 ? 12.413 -3.361 -23.509 1.00 87.12 103 LEU A O 1
ATOM 786 N N . GLY A 1 104 ? 14.246 -4.203 -24.489 1.00 84.38 104 GLY A N 1
ATOM 787 C CA . GLY A 1 104 ? 14.245 -5.449 -23.722 1.00 84.38 104 GLY A CA 1
ATOM 788 C C . GLY A 1 104 ? 14.335 -5.210 -22.212 1.00 84.38 104 GLY A C 1
ATOM 789 O O . GLY A 1 104 ? 13.601 -5.834 -21.436 1.00 84.38 104 GLY A O 1
ATOM 790 N N . SER A 1 105 ? 15.185 -4.268 -21.793 1.00 90.19 105 SER A N 1
ATOM 791 C CA . SER A 1 105 ? 15.304 -3.866 -20.387 1.00 90.19 105 SER A CA 1
ATOM 792 C C . SER A 1 105 ? 14.029 -3.188 -19.870 1.00 90.19 105 SER A C 1
ATOM 794 O O . SER A 1 105 ? 13.547 -3.531 -18.789 1.00 90.19 105 SER A O 1
ATOM 796 N N . SER A 1 106 ? 13.423 -2.311 -20.674 1.00 91.06 106 SER A N 1
ATOM 797 C CA . SER A 1 106 ? 12.207 -1.572 -20.329 1.00 91.06 106 SER A CA 1
ATOM 798 C C . SER A 1 106 ? 10.999 -2.499 -20.213 1.00 91.06 106 SER A C 1
ATOM 800 O O . SER A 1 106 ? 10.292 -2.458 -19.210 1.00 91.06 106 SER A O 1
ATOM 802 N N . PHE A 1 107 ? 10.793 -3.415 -21.165 1.00 88.81 107 PHE A N 1
ATOM 803 C CA . PHE A 1 107 ? 9.718 -4.410 -21.087 1.00 88.81 107 PHE A CA 1
ATOM 804 C C . PHE A 1 107 ? 9.896 -5.376 -19.914 1.00 88.81 107 PHE A C 1
ATOM 806 O O . PHE A 1 107 ? 8.914 -5.738 -19.263 1.00 88.81 107 PHE A O 1
ATOM 813 N N . SER A 1 108 ? 11.136 -5.768 -19.607 1.00 91.00 108 SER A N 1
ATOM 814 C CA . SER A 1 108 ? 11.424 -6.594 -18.430 1.00 91.00 108 SER A CA 1
ATOM 815 C C . SER A 1 108 ? 11.078 -5.856 -17.135 1.00 91.00 108 SER A C 1
ATOM 817 O O . SER A 1 108 ? 10.411 -6.429 -16.272 1.00 91.00 108 SER A O 1
ATOM 819 N N . ALA A 1 109 ? 11.454 -4.576 -17.028 1.00 92.38 109 ALA A N 1
ATOM 820 C CA . ALA A 1 109 ? 11.098 -3.722 -15.898 1.00 92.38 109 ALA A CA 1
ATOM 821 C C . ALA A 1 109 ? 9.574 -3.563 -15.771 1.00 92.38 109 ALA A C 1
ATOM 823 O O . ALA A 1 109 ? 9.027 -3.829 -14.705 1.00 92.38 109 ALA A O 1
ATOM 824 N N . ILE A 1 110 ? 8.870 -3.244 -16.865 1.00 92.31 110 ILE A N 1
ATOM 825 C CA . ILE A 1 110 ? 7.400 -3.160 -16.893 1.00 92.31 110 ILE A CA 1
ATOM 826 C C . ILE A 1 110 ? 6.779 -4.476 -16.418 1.00 92.31 110 ILE A C 1
ATOM 828 O O . ILE A 1 110 ? 5.905 -4.464 -15.555 1.00 92.31 110 ILE A O 1
ATOM 832 N N . SER A 1 111 ? 7.237 -5.624 -16.929 1.00 92.44 111 SER A N 1
ATOM 833 C CA . SER A 1 111 ? 6.694 -6.926 -16.533 1.00 92.44 111 SER A CA 1
ATOM 834 C C . SER A 1 111 ? 6.940 -7.235 -15.056 1.00 92.44 111 SER A C 1
ATOM 836 O O . SER A 1 111 ? 6.058 -7.799 -14.406 1.00 92.44 111 SER A O 1
ATOM 838 N N . GLN A 1 112 ? 8.125 -6.930 -14.526 1.00 93.75 112 GLN A N 1
ATOM 839 C CA . GLN A 1 112 ? 8.465 -7.199 -13.130 1.00 93.75 112 GLN A CA 1
ATOM 840 C C . GLN A 1 112 ? 7.696 -6.276 -12.178 1.00 93.75 112 GLN A C 1
ATOM 842 O O . GLN A 1 112 ? 7.122 -6.740 -11.187 1.00 93.75 112 GLN A O 1
ATOM 847 N N . THR A 1 113 ? 7.639 -4.985 -12.494 1.00 93.38 113 THR A N 1
ATOM 848 C CA . THR A 1 113 ? 6.907 -3.994 -11.705 1.00 93.38 113 THR A CA 1
ATOM 849 C C . THR A 1 113 ? 5.401 -4.229 -11.780 1.00 93.38 113 THR A C 1
ATOM 851 O O . THR A 1 113 ? 4.733 -4.159 -10.755 1.00 93.38 113 THR A O 1
ATOM 854 N N . SER A 1 114 ? 4.860 -4.624 -12.936 1.00 92.69 114 SER A N 1
ATOM 855 C CA . SER A 1 114 ? 3.441 -4.979 -13.085 1.00 92.69 114 SER A CA 1
ATOM 856 C C . SER A 1 114 ? 3.052 -6.194 -12.235 1.00 92.69 114 SER A C 1
ATOM 858 O O . SER A 1 114 ? 2.026 -6.157 -11.560 1.00 92.69 114 SER A O 1
ATOM 860 N N . ARG A 1 115 ? 3.897 -7.235 -12.166 1.00 92.50 115 ARG A N 1
ATOM 861 C CA . ARG A 1 115 ? 3.682 -8.363 -11.237 1.00 92.50 115 ARG A CA 1
ATOM 862 C C . ARG A 1 115 ? 3.695 -7.904 -9.780 1.00 92.50 115 ARG A C 1
ATOM 864 O O . ARG A 1 115 ? 2.813 -8.265 -9.014 1.00 92.50 115 ARG A O 1
ATOM 871 N N . SER A 1 116 ? 4.651 -7.049 -9.423 1.00 90.94 116 SER A N 1
ATOM 872 C CA . SER A 1 116 ? 4.765 -6.510 -8.061 1.00 90.94 116 SER A CA 1
ATOM 873 C C . SER A 1 116 ? 3.557 -5.641 -7.682 1.00 90.94 116 SER A C 1
ATOM 875 O O . SER A 1 116 ? 3.082 -5.691 -6.547 1.00 90.94 116 SER A O 1
ATOM 877 N N . GLN A 1 117 ? 3.027 -4.875 -8.641 1.00 91.62 117 GLN A N 1
ATOM 878 C CA . GLN A 1 117 ? 1.792 -4.108 -8.503 1.00 91.62 117 GLN A CA 1
ATOM 879 C C . GLN A 1 117 ? 0.585 -5.036 -8.337 1.00 91.62 117 GLN A C 1
ATOM 881 O O . GLN A 1 117 ? -0.244 -4.798 -7.464 1.00 91.62 117 GLN A O 1
ATOM 886 N N . GLN A 1 118 ? 0.493 -6.106 -9.131 1.00 89.94 118 GLN A N 1
ATOM 887 C CA . GLN A 1 118 ? -0.578 -7.095 -9.031 1.00 89.94 118 GLN A CA 1
ATOM 888 C C . GLN A 1 118 ? -0.581 -7.796 -7.668 1.00 89.94 118 GLN A C 1
ATOM 890 O O . GLN A 1 118 ? -1.650 -7.964 -7.080 1.00 89.94 118 GLN A O 1
ATOM 895 N N . ASP A 1 119 ? 0.589 -8.150 -7.135 1.00 87.88 119 ASP A N 1
ATOM 896 C CA . ASP A 1 119 ? 0.724 -8.727 -5.795 1.00 87.88 119 ASP A CA 1
ATOM 897 C C . ASP A 1 119 ? 0.273 -7.735 -4.712 1.00 87.88 119 ASP A C 1
ATOM 899 O O . ASP A 1 119 ? -0.460 -8.103 -3.792 1.00 87.88 119 ASP A O 1
ATOM 903 N N . ALA A 1 120 ? 0.652 -6.457 -4.839 1.00 87.25 120 ALA A N 1
ATOM 904 C CA . ALA A 1 120 ? 0.221 -5.406 -3.919 1.00 87.25 120 ALA A CA 1
ATOM 905 C C . ALA A 1 120 ? -1.303 -5.207 -3.958 1.00 87.25 120 ALA A C 1
ATOM 907 O O . ALA A 1 120 ? -1.946 -5.220 -2.910 1.00 87.25 120 ALA A O 1
ATOM 908 N N . VAL A 1 121 ? -1.893 -5.096 -5.152 1.00 85.94 121 VAL A N 1
ATOM 909 C CA . VAL A 1 121 ? -3.348 -4.968 -5.336 1.00 85.94 121 VAL A CA 1
ATOM 910 C C . VAL A 1 121 ? -4.079 -6.203 -4.817 1.00 85.94 121 VAL A C 1
ATOM 912 O O . VAL A 1 121 ? -5.091 -6.064 -4.140 1.00 85.94 121 VAL A O 1
ATOM 915 N N . SER A 1 122 ? -3.569 -7.408 -5.070 1.00 81.69 122 SER A N 1
ATOM 916 C CA . SER A 1 122 ? -4.175 -8.646 -4.562 1.00 81.69 122 SER A CA 1
ATOM 917 C C . SER A 1 122 ? -4.150 -8.694 -3.035 1.00 81.69 122 SER A C 1
ATOM 919 O O . SER A 1 122 ? -5.139 -9.087 -2.421 1.00 81.69 122 SER A O 1
ATOM 921 N N . GLY A 1 123 ? -3.061 -8.228 -2.414 1.00 79.19 123 GLY A N 1
ATOM 922 C CA . GLY A 1 123 ? -2.978 -8.044 -0.965 1.00 79.19 123 GLY A CA 1
ATOM 923 C C . GLY A 1 123 ? -4.014 -7.048 -0.442 1.00 79.19 123 GLY A C 1
ATOM 924 O O . GLY A 1 123 ? -4.699 -7.340 0.533 1.00 79.19 123 GLY A O 1
ATOM 925 N N . LEU A 1 124 ? -4.191 -5.911 -1.126 1.00 80.19 124 LEU A N 1
ATOM 926 C CA . LEU A 1 124 ? -5.219 -4.926 -0.778 1.00 80.19 124 LEU A CA 1
ATOM 927 C C . LEU A 1 124 ? -6.627 -5.515 -0.890 1.00 80.19 124 LEU A C 1
ATOM 929 O O . LEU A 1 124 ? -7.429 -5.370 0.031 1.00 80.19 124 LEU A O 1
ATOM 933 N N . VAL A 1 125 ? -6.924 -6.210 -1.989 1.00 75.50 125 VAL A N 1
ATOM 934 C CA . VAL A 1 125 ? -8.229 -6.838 -2.215 1.00 75.50 125 VAL A CA 1
ATOM 935 C C . VAL A 1 125 ? -8.486 -7.904 -1.160 1.00 75.50 125 VAL A C 1
ATOM 937 O O . VAL A 1 125 ? -9.547 -7.870 -0.555 1.00 75.50 125 VAL A O 1
ATOM 940 N N . ALA A 1 126 ? -7.534 -8.784 -0.846 1.00 72.88 126 ALA A N 1
ATOM 941 C CA . ALA A 1 126 ? -7.697 -9.786 0.211 1.00 72.88 126 ALA A CA 1
ATOM 942 C C . ALA A 1 126 ? -7.983 -9.156 1.588 1.00 72.88 126 ALA A C 1
ATOM 944 O O . ALA A 1 126 ? -8.768 -9.698 2.360 1.00 72.88 126 ALA A O 1
ATOM 945 N N . GLN A 1 127 ? -7.401 -7.987 1.871 1.00 67.38 127 GLN A N 1
ATOM 946 C CA . GLN A 1 127 ? -7.662 -7.223 3.095 1.00 67.38 127 GLN A CA 1
ATOM 947 C C . GLN A 1 127 ? -9.035 -6.517 3.088 1.00 67.38 127 GLN A C 1
ATOM 949 O O . GLN A 1 127 ? -9.559 -6.206 4.153 1.00 67.38 127 GLN A O 1
ATOM 954 N N . THR A 1 128 ? -9.598 -6.247 1.903 1.00 63.59 128 THR A N 1
ATOM 955 C CA . THR A 1 128 ? -10.821 -5.439 1.700 1.00 63.59 128 THR A CA 1
ATOM 956 C C . THR A 1 128 ? -12.048 -6.284 1.317 1.00 63.59 128 THR A C 1
ATOM 958 O O . THR A 1 128 ? -13.171 -5.807 1.429 1.00 63.59 128 THR A O 1
ATOM 961 N N . SER A 1 129 ? -11.852 -7.536 0.880 1.00 51.38 129 SER A N 1
ATOM 962 C CA . SER A 1 129 ? -12.889 -8.450 0.351 1.00 51.38 129 SER A CA 1
ATOM 963 C C . SER A 1 129 ? -13.948 -8.855 1.377 1.00 51.38 129 SER A C 1
ATOM 965 O O . SER A 1 129 ? -14.955 -9.450 1.007 1.00 51.38 129 SER A O 1
ATOM 967 N N . ASP A 1 130 ? -13.754 -8.506 2.645 1.00 55.56 130 ASP A N 1
ATOM 968 C CA . ASP A 1 130 ? -14.762 -8.636 3.694 1.00 55.56 130 ASP A CA 1
ATOM 969 C C . ASP A 1 130 ? -15.722 -7.419 3.669 1.00 55.56 130 ASP A C 1
ATOM 971 O O . ASP A 1 130 ? -15.856 -6.707 4.655 1.00 55.56 130 ASP A O 1
ATOM 975 N N . ASP A 1 131 ? -16.292 -7.119 2.488 1.00 47.00 131 ASP A N 1
ATOM 976 C CA . ASP A 1 131 ? -17.422 -6.220 2.115 1.00 47.00 131 ASP A CA 1
ATOM 977 C C . ASP A 1 131 ? -17.598 -4.844 2.819 1.00 47.00 131 ASP A C 1
ATOM 979 O O . ASP A 1 131 ? -18.580 -4.136 2.612 1.00 47.00 131 ASP A O 1
ATOM 983 N N . SER A 1 132 ? -16.648 -4.407 3.646 1.00 49.78 132 SER A N 1
ATOM 984 C CA . SER A 1 132 ? -16.880 -3.365 4.663 1.00 49.78 132 SER A CA 1
ATOM 985 C C . SER A 1 132 ? -15.808 -2.264 4.667 1.00 49.78 132 SER A C 1
ATOM 987 O O . SER A 1 132 ? -15.886 -1.310 5.444 1.00 49.78 132 SER A O 1
ATOM 989 N N . GLY A 1 133 ? -14.802 -2.358 3.790 1.00 51.47 133 GLY A N 1
ATOM 990 C CA . GLY A 1 133 ? -13.522 -1.641 3.896 1.00 51.47 133 GLY A CA 1
ATOM 991 C C . GLY A 1 133 ? -13.565 -0.108 3.928 1.00 51.47 133 GLY A C 1
ATOM 992 O O . GLY A 1 133 ? -12.626 0.503 4.426 1.00 51.47 133 GLY A O 1
ATOM 993 N N . VAL A 1 134 ? -14.645 0.532 3.472 1.00 53.12 134 VAL A N 1
ATOM 994 C CA . VAL A 1 134 ? -14.774 2.004 3.528 1.00 53.12 134 VAL A CA 1
ATOM 995 C C . VAL A 1 134 ? -15.505 2.477 4.794 1.00 53.12 134 VAL A C 1
ATOM 997 O O . VAL A 1 134 ? -15.387 3.637 5.171 1.00 53.12 134 VAL A O 1
ATOM 1000 N N . ASN A 1 135 ? -16.190 1.583 5.516 1.00 61.53 135 ASN A N 1
ATOM 1001 C CA . ASN A 1 135 ? -16.953 1.927 6.722 1.00 61.53 135 ASN A CA 1
ATOM 1002 C C . ASN A 1 135 ? -16.399 1.305 8.010 1.00 61.53 135 ASN A C 1
ATOM 1004 O O . ASN A 1 135 ? -16.807 1.711 9.088 1.00 61.53 135 ASN A O 1
ATOM 1008 N N . VAL A 1 136 ? -15.459 0.356 7.941 1.00 66.50 136 VAL A N 1
ATOM 1009 C CA . VAL A 1 136 ? -14.902 -0.314 9.135 1.00 66.50 136 VAL A CA 1
ATOM 1010 C C . VAL A 1 136 ? -14.194 0.663 10.074 1.00 66.50 136 VAL A C 1
ATOM 1012 O O . VAL A 1 136 ? -14.336 0.543 11.287 1.00 66.50 136 VAL A O 1
ATOM 1015 N N . ARG A 1 137 ? -13.491 1.674 9.544 1.00 66.38 137 ARG A N 1
ATOM 1016 C CA . ARG A 1 137 ? -12.845 2.697 10.381 1.00 66.38 137 ARG A CA 1
ATOM 1017 C C . ARG A 1 137 ? -13.849 3.587 11.092 1.00 66.38 137 ARG A C 1
ATOM 1019 O O . ARG A 1 137 ? -13.758 3.773 12.301 1.00 66.38 137 ARG A O 1
ATOM 1026 N N . GLU A 1 138 ? -14.809 4.122 10.348 1.00 70.75 138 GLU A N 1
ATOM 1027 C CA . GLU A 1 138 ? -15.874 4.937 10.923 1.00 70.75 138 GLU A CA 1
ATOM 1028 C C . GLU A 1 138 ? -16.705 4.125 11.925 1.00 70.75 138 GLU A C 1
ATOM 1030 O O . GLU A 1 138 ? -17.017 4.612 13.010 1.00 70.75 138 GLU A O 1
ATOM 1035 N N . PHE A 1 139 ? -16.992 2.866 11.602 1.00 73.56 139 PHE A N 1
ATOM 1036 C CA . PHE A 1 139 ? -17.661 1.920 12.481 1.00 73.56 139 PHE A CA 1
ATOM 1037 C C . PHE A 1 139 ? -16.866 1.669 13.762 1.00 73.56 139 PHE A C 1
ATOM 1039 O O . PHE A 1 139 ? -17.443 1.783 14.835 1.00 73.56 139 PHE A O 1
ATOM 1046 N N . ALA A 1 140 ? -15.564 1.380 13.686 1.00 73.94 140 ALA A N 1
ATOM 1047 C CA . ALA A 1 140 ? -14.741 1.113 14.864 1.00 73.94 140 ALA A CA 1
ATOM 1048 C C . ALA A 1 140 ? -14.575 2.350 15.749 1.00 73.94 140 ALA A C 1
ATOM 1050 O O . ALA A 1 140 ? -14.685 2.239 16.966 1.00 73.94 140 ALA A O 1
ATOM 1051 N N . VAL A 1 141 ? -14.400 3.537 15.159 1.00 77.94 141 VAL A N 1
ATOM 1052 C CA . VAL A 1 141 ? -14.372 4.796 15.921 1.00 77.94 141 VAL A CA 1
ATOM 1053 C C . VAL A 1 141 ? -15.719 5.035 16.603 1.00 77.94 141 VAL A C 1
ATOM 1055 O O . VAL A 1 141 ? -15.758 5.284 17.806 1.00 77.94 141 VAL A O 1
ATOM 1058 N N . ARG A 1 142 ? -16.839 4.897 15.877 1.00 80.25 142 ARG A N 1
ATOM 1059 C CA . ARG A 1 142 ? -18.186 5.027 16.457 1.00 80.25 142 ARG A CA 1
ATOM 1060 C C . ARG A 1 142 ? -18.446 3.980 17.541 1.00 80.25 142 ARG A C 1
ATOM 1062 O O . ARG A 1 142 ? -19.031 4.318 18.565 1.00 80.25 142 ARG A O 1
ATOM 1069 N N . ALA A 1 143 ? -18.016 2.737 17.339 1.00 77.06 143 ALA A N 1
ATOM 1070 C CA . ALA A 1 143 ? -18.129 1.661 18.317 1.00 77.06 143 ALA A CA 1
ATOM 1071 C C . ALA A 1 143 ? -17.300 1.971 19.571 1.00 77.06 143 ALA A C 1
ATOM 1073 O O . ALA A 1 143 ? -17.819 1.844 20.676 1.00 77.06 143 ALA A O 1
ATOM 1074 N N . GLY A 1 144 ? -16.069 2.466 19.409 1.00 80.50 144 GLY A N 1
ATOM 1075 C CA . GLY A 1 144 ? -15.225 2.940 20.505 1.00 80.50 144 GLY A CA 1
ATOM 1076 C C . GLY A 1 144 ? -15.905 4.045 21.315 1.00 80.50 144 GLY A C 1
ATOM 1077 O O . GLY A 1 144 ? -16.036 3.923 22.530 1.00 80.50 144 GLY A O 1
ATOM 1078 N N . THR A 1 145 ? -16.449 5.069 20.648 1.00 84.75 145 THR A N 1
ATOM 1079 C CA . THR A 1 145 ? -17.189 6.153 21.317 1.00 84.75 145 THR A CA 1
ATOM 1080 C C . THR A 1 145 ? -18.447 5.652 22.035 1.00 84.75 145 THR A C 1
ATOM 1082 O O . THR A 1 145 ? -18.719 6.064 23.161 1.00 84.75 145 THR A O 1
ATOM 1085 N N . LEU A 1 146 ? -19.222 4.753 21.419 1.00 82.00 146 LEU A N 1
ATOM 1086 C CA . LEU A 1 146 ? -20.406 4.156 22.050 1.00 82.00 146 LEU A CA 1
ATOM 1087 C C . LEU A 1 146 ? -20.036 3.351 23.301 1.00 82.00 146 LEU A C 1
ATOM 1089 O O . LEU A 1 146 ? -20.759 3.393 24.295 1.00 82.00 146 LEU A O 1
ATOM 1093 N N . VAL A 1 147 ? -18.906 2.646 23.274 1.00 83.56 147 VAL A N 1
ATOM 1094 C CA . VAL A 1 147 ? -18.416 1.877 24.420 1.00 83.56 147 VAL A CA 1
ATOM 1095 C C . VAL A 1 147 ? -17.901 2.794 25.528 1.00 83.56 147 VAL A C 1
ATOM 1097 O O . VAL A 1 147 ? -18.215 2.552 26.689 1.00 83.56 147 VAL A O 1
ATOM 1100 N N . GLU A 1 148 ? -17.212 3.893 25.214 1.00 83.62 148 GLU A N 1
ATOM 1101 C CA . GLU A 1 148 ? -16.853 4.911 26.217 1.00 83.62 148 GLU A CA 1
ATOM 1102 C C . GLU A 1 148 ? -18.089 5.530 26.889 1.00 83.62 148 GLU A C 1
ATOM 1104 O O . GLU A 1 148 ? -18.133 5.689 28.115 1.00 83.62 148 GLU A O 1
ATOM 1109 N N . GLN A 1 149 ? -19.124 5.837 26.103 1.00 86.38 149 GLN A N 1
ATOM 1110 C CA . GLN A 1 149 ? -20.401 6.327 26.625 1.00 86.38 149 GLN A CA 1
ATOM 1111 C C . GLN A 1 149 ? -21.078 5.285 27.521 1.00 86.38 149 GLN A C 1
ATOM 1113 O O . GLN A 1 149 ? -21.552 5.628 28.604 1.00 86.38 149 GLN A O 1
ATOM 1118 N N . LEU A 1 150 ? -21.080 4.012 27.115 1.00 82.62 150 LEU A N 1
ATOM 1119 C CA . LEU A 1 150 ? -21.618 2.915 27.917 1.00 82.62 150 LEU A CA 1
ATOM 1120 C C . LEU A 1 150 ? -20.859 2.758 29.241 1.00 82.62 150 LEU A C 1
ATOM 1122 O O . LEU A 1 150 ? -21.488 2.636 30.288 1.00 82.62 150 LEU A O 1
ATOM 1126 N N . VAL A 1 151 ? -19.525 2.820 29.222 1.00 82.75 151 VAL A N 1
ATOM 1127 C CA . VAL A 1 151 ? -18.698 2.769 30.438 1.00 82.75 151 VAL A CA 1
ATOM 1128 C C . VAL A 1 151 ? -19.063 3.909 31.387 1.00 82.75 151 VAL A C 1
ATOM 1130 O O . VAL A 1 151 ? -19.220 3.676 32.584 1.00 82.75 151 VAL A O 1
ATOM 1133 N N . THR A 1 152 ? -19.249 5.120 30.858 1.00 86.19 152 THR A N 1
ATOM 1134 C CA . THR A 1 152 ? -19.646 6.293 31.653 1.00 86.19 152 THR A CA 1
ATOM 1135 C C . THR A 1 152 ? -21.027 6.095 32.284 1.00 86.19 152 THR A C 1
ATOM 1137 O O . THR A 1 152 ? -21.193 6.291 33.486 1.00 86.19 152 THR A O 1
ATOM 1140 N N . LEU A 1 153 ? -22.005 5.621 31.504 1.00 86.19 153 LEU A N 1
ATOM 1141 C CA . LEU A 1 153 ? -23.351 5.317 32.002 1.00 86.19 153 LEU A CA 1
ATOM 1142 C C . LEU A 1 153 ? -23.338 4.238 33.094 1.00 86.19 153 LEU A C 1
ATOM 1144 O O . LEU A 1 153 ? -24.063 4.353 34.079 1.00 86.19 153 LEU A O 1
ATOM 1148 N N . LEU A 1 154 ? -22.503 3.207 32.952 1.00 81.88 154 LEU A N 1
ATOM 1149 C CA . LEU A 1 154 ? -22.388 2.132 33.941 1.00 81.88 154 LEU A CA 1
ATOM 1150 C C . LEU A 1 154 ? -21.664 2.583 35.215 1.00 81.88 154 LEU A C 1
ATOM 1152 O O . LEU A 1 154 ? -21.996 2.115 36.302 1.00 81.88 154 LEU A O 1
ATOM 1156 N N . GLN A 1 155 ? -20.728 3.531 35.122 1.00 81.75 155 GLN A N 1
ATOM 1157 C CA . GLN A 1 155 ? -20.151 4.182 36.303 1.00 81.75 155 GLN A CA 1
ATOM 1158 C C . GLN A 1 155 ? -21.197 5.009 37.061 1.00 81.75 155 GLN A C 1
ATOM 1160 O O . GLN A 1 155 ? -21.269 4.931 38.289 1.00 81.75 155 GLN A O 1
ATOM 1165 N N . GLU A 1 156 ? -22.034 5.765 36.345 1.00 86.88 156 GLU A N 1
ATOM 1166 C CA . GLU A 1 156 ? -23.147 6.499 36.952 1.00 86.88 156 GLU A CA 1
ATOM 1167 C C . GLU A 1 156 ? -24.165 5.557 37.607 1.00 86.88 156 GLU A C 1
ATOM 1169 O O . GLU A 1 156 ? -24.620 5.834 38.720 1.00 86.88 156 GLU A O 1
ATOM 1174 N N . GLU A 1 157 ? -24.497 4.433 36.962 1.00 85.12 157 GLU A N 1
ATOM 1175 C CA . GLU A 1 157 ? -25.361 3.411 37.559 1.00 85.12 157 GLU A CA 1
ATOM 1176 C C . GLU A 1 157 ? -24.710 2.837 38.823 1.00 85.12 157 GLU A C 1
ATOM 1178 O O . GLU A 1 157 ? -25.294 2.906 39.899 1.00 85.12 157 GLU A O 1
ATOM 1183 N N . SER A 1 158 ? -23.445 2.411 38.763 1.00 82.31 158 SER A N 1
ATOM 1184 C CA . SER A 1 158 ? -22.729 1.897 39.938 1.00 82.31 158 SER A CA 1
ATOM 1185 C C . SER A 1 158 ? -22.793 2.862 41.132 1.00 82.31 158 SER A C 1
ATOM 1187 O O . SER A 1 158 ? -22.936 2.422 42.278 1.00 82.31 158 SER A O 1
ATOM 1189 N N . GLN A 1 159 ? -22.731 4.174 40.887 1.00 86.00 159 GLN A N 1
ATOM 1190 C CA . GLN A 1 159 ? -22.886 5.187 41.931 1.00 86.00 159 GLN A CA 1
ATOM 1191 C C . GLN A 1 159 ? -24.319 5.239 42.493 1.00 86.00 159 GLN A C 1
ATOM 1193 O O . GLN A 1 159 ? -24.501 5.365 43.709 1.00 86.00 159 GLN A O 1
ATOM 1198 N N . ARG A 1 160 ? -25.343 5.113 41.639 1.00 88.12 160 ARG A N 1
ATOM 1199 C CA . ARG A 1 160 ? -26.755 5.012 42.055 1.00 88.12 160 ARG A CA 1
ATOM 1200 C C . ARG A 1 160 ? -27.006 3.748 42.864 1.00 88.12 160 ARG A C 1
ATOM 1202 O O . ARG A 1 160 ? -27.526 3.854 43.972 1.00 88.12 160 ARG A O 1
ATOM 1209 N N . SER A 1 161 ? -26.550 2.595 42.385 1.00 88.12 161 SER A N 1
ATOM 1210 C CA . SER A 1 161 ? -26.600 1.323 43.107 1.00 88.12 161 SER A CA 1
ATOM 1211 C C . SER A 1 161 ? -25.951 1.429 44.495 1.00 88.12 161 SER A C 1
ATOM 1213 O O . SER A 1 161 ? -26.545 1.008 45.490 1.00 88.12 161 SER A O 1
ATOM 1215 N N . SER A 1 162 ? -24.786 2.082 44.612 1.00 87.00 162 SER A N 1
ATOM 1216 C CA . SER A 1 162 ? -24.156 2.342 45.916 1.00 87.00 162 SER A CA 1
ATOM 1217 C C . SER A 1 162 ? -25.013 3.226 46.829 1.00 87.00 162 SER A C 1
ATOM 1219 O O . SER A 1 162 ? -25.062 2.992 48.038 1.00 87.00 162 SER A O 1
ATOM 1221 N N . SER A 1 163 ? -25.688 4.241 46.283 1.00 91.88 163 SER A N 1
ATOM 1222 C CA . SER A 1 163 ? -26.602 5.093 47.051 1.00 91.88 163 SER A CA 1
ATOM 1223 C C . SER A 1 163 ? -27.825 4.312 47.542 1.00 91.88 163 SER A C 1
ATOM 1225 O O . SER A 1 163 ? -28.189 4.414 48.716 1.00 91.88 163 SER A O 1
ATOM 1227 N N . THR A 1 164 ? -28.413 3.470 46.687 1.00 90.81 164 THR A N 1
ATOM 1228 C CA . THR A 1 164 ? -29.531 2.586 47.039 1.00 90.81 164 THR A CA 1
ATOM 1229 C C . THR A 1 164 ? -29.152 1.611 48.150 1.00 90.81 164 THR A C 1
ATOM 1231 O O . THR A 1 164 ? -29.922 1.439 49.093 1.00 90.81 164 THR A O 1
ATOM 1234 N N . LEU A 1 165 ? -27.951 1.023 48.109 1.00 91.12 165 LEU A N 1
ATOM 1235 C CA . LEU A 1 165 ? -27.455 0.173 49.198 1.00 91.12 165 LEU A CA 1
ATOM 1236 C C . LEU A 1 165 ? -27.367 0.934 50.529 1.00 91.12 165 LEU A C 1
ATOM 1238 O O . LEU A 1 165 ? -27.773 0.401 51.559 1.00 91.12 165 LEU A O 1
ATOM 1242 N N . GLY A 1 166 ? -26.927 2.197 50.507 1.00 92.38 166 GLY A N 1
ATOM 1243 C CA . GLY A 1 166 ? -26.924 3.055 51.695 1.00 92.38 166 GLY A CA 1
ATOM 1244 C C . GLY A 1 166 ? -28.326 3.314 52.263 1.00 92.38 166 GLY A C 1
ATOM 1245 O O . GLY A 1 166 ? -28.514 3.293 53.480 1.00 92.38 166 GLY A O 1
ATOM 1246 N N . GLN A 1 167 ? -29.327 3.504 51.397 1.00 93.19 167 GLN A N 1
ATOM 1247 C CA . GLN A 1 167 ? -30.727 3.656 51.817 1.00 93.19 167 GLN A CA 1
ATOM 1248 C C . GLN A 1 167 ? -31.283 2.365 52.433 1.00 93.19 167 GLN A C 1
ATOM 1250 O O . GLN A 1 167 ? -31.953 2.422 53.464 1.00 93.19 167 GLN A O 1
ATOM 1255 N N . ILE A 1 168 ? -30.966 1.202 51.854 1.00 93.12 168 ILE A N 1
ATOM 1256 C CA . ILE A 1 168 ? -31.370 -0.105 52.395 1.00 93.12 168 ILE A CA 1
ATOM 1257 C C . ILE A 1 168 ? -30.761 -0.330 53.784 1.00 93.12 168 ILE A C 1
ATOM 1259 O O . ILE A 1 168 ? -31.467 -0.752 54.699 1.00 93.12 168 ILE A O 1
ATOM 1263 N N . ASP A 1 169 ? -29.483 0.002 53.977 1.00 91.56 169 ASP A N 1
ATOM 1264 C CA . ASP A 1 169 ? -28.834 -0.093 55.290 1.00 91.56 169 ASP A CA 1
ATOM 1265 C C . ASP A 1 169 ? -29.499 0.831 56.324 1.00 91.56 169 ASP A C 1
ATOM 1267 O O . ASP A 1 169 ? -29.673 0.451 57.485 1.00 91.56 169 ASP A O 1
ATOM 1271 N N . GLN A 1 170 ? -29.924 2.033 55.920 1.00 94.31 170 GLN A N 1
ATOM 1272 C CA . GLN A 1 170 ? -30.681 2.931 56.793 1.00 94.31 170 GLN A CA 1
ATOM 1273 C C . GLN A 1 170 ? -32.061 2.359 57.150 1.00 94.31 170 GLN A C 1
ATOM 1275 O O . GLN A 1 170 ? -32.452 2.411 58.317 1.00 94.31 170 GLN A O 1
ATOM 1280 N N . MET A 1 171 ? -32.775 1.769 56.188 1.00 93.50 171 MET A N 1
ATOM 1281 C CA . MET A 1 171 ? -34.052 1.095 56.446 1.00 93.50 171 MET A CA 1
ATOM 1282 C C . MET A 1 171 ? -33.888 -0.126 57.356 1.00 93.50 171 MET A C 1
ATOM 1284 O O . MET A 1 171 ? -34.718 -0.345 58.236 1.00 93.50 171 MET A O 1
ATOM 1288 N N . SER A 1 172 ? -32.801 -0.890 57.210 1.00 92.12 172 SER A N 1
ATOM 1289 C CA . SER A 1 172 ? -32.497 -2.008 58.110 1.00 92.12 172 SER A CA 1
ATOM 1290 C C . SER A 1 172 ? -32.347 -1.531 59.556 1.00 92.12 172 SER A C 1
ATOM 1292 O O . SER A 1 172 ? -32.937 -2.128 60.451 1.00 92.12 172 SER A O 1
ATOM 1294 N N . LYS A 1 173 ? -31.642 -0.413 59.784 1.00 93.44 173 LYS A N 1
ATOM 1295 C CA . LYS A 1 173 ? -31.515 0.194 61.122 1.00 93.44 173 LYS A CA 1
ATOM 1296 C C . LYS A 1 173 ? -32.858 0.667 61.682 1.00 93.44 173 LYS A C 1
ATOM 1298 O O . LYS A 1 173 ? -33.100 0.547 62.878 1.00 93.44 173 LYS A O 1
ATOM 1303 N N . GLN A 1 174 ? -33.736 1.205 60.833 1.00 94.12 174 GLN A N 1
ATOM 1304 C CA . GLN A 1 174 ? -35.090 1.592 61.245 1.00 94.12 174 GLN A CA 1
ATOM 1305 C C . GLN A 1 174 ? -35.930 0.376 61.652 1.00 94.12 174 GLN A C 1
ATOM 1307 O O . GLN A 1 174 ? -36.661 0.454 62.635 1.00 94.12 174 GLN A O 1
ATOM 1312 N N . LEU A 1 175 ? -35.808 -0.750 60.941 1.00 94.25 175 LEU A N 1
ATOM 1313 C CA . LEU A 1 175 ? -36.469 -2.000 61.321 1.00 94.25 175 LEU A CA 1
ATOM 1314 C C . LEU A 1 175 ? -35.913 -2.567 62.631 1.00 94.25 175 LEU A C 1
ATOM 1316 O O . LEU A 1 175 ? -36.701 -3.018 63.456 1.00 94.25 175 LEU A O 1
ATOM 1320 N N . ASP A 1 176 ? -34.598 -2.503 62.856 1.00 92.62 176 ASP A N 1
ATOM 1321 C CA . ASP A 1 176 ? -33.990 -2.900 64.135 1.00 92.62 176 ASP A CA 1
ATOM 1322 C C . ASP A 1 176 ? -34.570 -2.082 65.305 1.00 92.62 176 ASP A C 1
ATOM 1324 O O . ASP A 1 176 ? -35.002 -2.660 66.301 1.00 92.62 176 ASP A O 1
ATOM 1328 N N . ALA A 1 177 ? -34.710 -0.761 65.142 1.00 94.69 177 ALA A N 1
ATOM 1329 C CA . ALA A 1 177 ? -35.360 0.095 66.138 1.00 94.69 177 ALA A CA 1
ATOM 1330 C C . ALA A 1 177 ? -36.851 -0.246 66.345 1.00 94.69 177 ALA A C 1
ATOM 1332 O O . ALA A 1 177 ? -37.356 -0.190 67.464 1.00 94.69 177 ALA A O 1
ATOM 1333 N N . ILE A 1 178 ? -37.573 -0.632 65.285 1.00 95.00 178 ILE A N 1
ATOM 1334 C CA . ILE A 1 178 ? -38.954 -1.121 65.410 1.00 95.00 178 ILE A CA 1
ATOM 1335 C C . ILE A 1 178 ? -38.988 -2.418 66.226 1.00 95.00 178 ILE A C 1
ATOM 1337 O O . ILE A 1 178 ? -39.847 -2.556 67.090 1.00 95.00 178 ILE A O 1
ATOM 1341 N N . PHE A 1 179 ? -38.063 -3.357 66.005 1.00 95.12 179 PHE A N 1
ATOM 1342 C CA . PHE A 1 179 ? -38.018 -4.598 66.783 1.00 95.12 179 PHE A CA 1
ATOM 1343 C C . PHE A 1 179 ? -37.771 -4.363 68.275 1.00 95.12 179 PHE A C 1
ATOM 1345 O O . PHE A 1 179 ? -38.373 -5.081 69.076 1.00 95.12 179 PHE A O 1
ATOM 1352 N N . GLU A 1 180 ? -36.944 -3.376 68.633 1.00 94.94 180 GLU A N 1
ATOM 1353 C CA . GLU A 1 180 ? -36.750 -2.938 70.022 1.00 94.94 180 GLU A CA 1
ATOM 1354 C C . GLU A 1 180 ? -38.052 -2.379 70.616 1.00 94.94 180 GLU A C 1
ATOM 1356 O O . GLU A 1 180 ? -38.502 -2.843 71.660 1.00 94.94 180 GLU A O 1
ATOM 1361 N N . LEU A 1 181 ? -38.733 -1.471 69.906 1.00 94.50 181 LEU A N 1
ATOM 1362 C CA . LEU A 1 181 ? -40.014 -0.915 70.360 1.00 94.50 181 LEU A CA 1
ATOM 1363 C C . LEU A 1 181 ? -41.101 -1.989 70.528 1.00 94.50 181 LEU A C 1
ATOM 1365 O O . LEU A 1 181 ? -41.893 -1.928 71.467 1.00 94.50 181 LEU A O 1
ATOM 1369 N N . LEU A 1 182 ? -41.155 -2.986 69.640 1.00 94.81 182 LEU A N 1
ATOM 1370 C CA . LEU A 1 182 ? -42.096 -4.105 69.762 1.00 94.81 182 LEU A CA 1
ATOM 1371 C C . LEU A 1 182 ? -41.761 -5.004 70.965 1.00 94.81 182 LEU A C 1
ATOM 1373 O O . LEU A 1 182 ? -42.674 -5.552 71.584 1.00 94.81 182 LEU A O 1
ATOM 1377 N N . GLU A 1 183 ? -40.483 -5.160 71.322 1.00 93.81 183 GLU A N 1
ATOM 1378 C CA . GLU A 1 183 ? -40.071 -5.868 72.544 1.00 93.81 183 GLU A CA 1
ATOM 1379 C C . GLU A 1 183 ? -40.570 -5.127 73.796 1.00 93.81 183 GLU A C 1
ATOM 1381 O O . GLU A 1 183 ? -41.183 -5.737 74.676 1.00 93.81 183 GLU A O 1
ATOM 1386 N N . ASP A 1 184 ? -40.413 -3.802 73.828 1.00 94.75 184 ASP A N 1
ATOM 1387 C CA . ASP A 1 184 ? -40.904 -2.955 74.919 1.00 94.75 184 ASP A CA 1
ATOM 1388 C C . ASP A 1 184 ? -42.432 -3.016 75.047 1.00 94.75 184 ASP A C 1
ATOM 1390 O O . ASP A 1 184 ? -42.963 -3.191 76.146 1.00 94.75 184 ASP A O 1
ATOM 1394 N N . VAL A 1 185 ? -43.162 -2.945 73.927 1.00 93.19 185 VAL A N 1
ATOM 1395 C CA . VAL A 1 185 ? -44.630 -3.074 73.916 1.00 93.19 185 VAL A CA 1
ATOM 1396 C C . VAL A 1 185 ? -45.072 -4.441 74.442 1.00 93.19 185 VAL A C 1
ATOM 1398 O O . VAL A 1 185 ? -46.045 -4.510 75.196 1.00 93.19 185 VAL A O 1
ATOM 1401 N N . LYS A 1 186 ? -44.354 -5.523 74.103 1.00 93.31 186 LYS A N 1
ATOM 1402 C CA . LYS A 1 186 ? -44.632 -6.864 74.647 1.00 93.31 186 LYS A CA 1
ATOM 1403 C C . LYS A 1 186 ? -44.455 -6.872 76.164 1.00 93.31 186 LYS A C 1
ATOM 1405 O O . LYS A 1 186 ? -45.351 -7.316 76.873 1.00 93.31 186 LYS A O 1
ATOM 1410 N N . SER A 1 187 ? -43.346 -6.316 76.653 1.00 94.81 187 SER A N 1
ATOM 1411 C CA . SER A 1 187 ? -43.062 -6.201 78.087 1.00 94.81 187 SER A CA 1
ATOM 1412 C C . SER A 1 187 ? -44.150 -5.413 78.828 1.00 94.81 187 SER A C 1
ATOM 1414 O O . SER A 1 187 ? -44.624 -5.849 79.877 1.00 94.81 187 SER A O 1
ATOM 1416 N N . ILE A 1 188 ? -44.618 -4.294 78.263 1.00 93.44 188 ILE A N 1
ATOM 1417 C CA . ILE A 1 188 ? -45.713 -3.493 78.832 1.00 93.44 188 ILE A CA 1
ATOM 1418 C C . ILE A 1 188 ? -47.026 -4.287 78.854 1.00 93.44 188 ILE A C 1
ATOM 1420 O O . ILE A 1 188 ? -47.732 -4.267 79.865 1.00 93.44 188 ILE A O 1
ATOM 1424 N N . ALA A 1 189 ? -47.365 -4.990 77.771 1.00 94.06 189 ALA A N 1
ATOM 1425 C CA . ALA A 1 189 ? -48.577 -5.806 77.699 1.00 94.06 189 ALA A CA 1
ATOM 1426 C C . ALA A 1 189 ? -48.545 -6.955 78.721 1.00 94.06 189 ALA A C 1
ATOM 1428 O O . ALA A 1 189 ? -49.520 -7.156 79.444 1.00 94.06 189 ALA A O 1
ATOM 1429 N N . ASP A 1 190 ? -47.408 -7.640 78.864 1.00 92.50 190 ASP A N 1
ATOM 1430 C CA . ASP A 1 190 ? -47.220 -8.725 79.832 1.00 92.50 190 ASP A CA 1
ATOM 1431 C C . ASP A 1 190 ? -47.294 -8.212 81.284 1.00 92.50 190 ASP A C 1
ATOM 1433 O O . ASP A 1 190 ? -47.949 -8.823 82.134 1.00 92.50 190 ASP A O 1
ATOM 1437 N N . GLN A 1 191 ? -46.703 -7.046 81.574 1.00 95.00 191 GLN A N 1
ATOM 1438 C CA . GLN A 1 191 ? -46.829 -6.383 82.879 1.00 95.00 191 GLN A CA 1
ATOM 1439 C C . GLN A 1 191 ? -48.274 -5.964 83.176 1.00 95.00 191 GLN A C 1
ATOM 1441 O O . GLN A 1 191 ? -48.760 -6.165 84.290 1.00 95.00 191 GLN A O 1
ATOM 1446 N N . THR A 1 192 ? -48.979 -5.411 82.186 1.00 95.19 192 THR A N 1
ATOM 1447 C CA . THR A 1 192 ? -50.384 -4.996 82.325 1.00 95.19 192 THR A CA 1
ATOM 1448 C C . THR A 1 192 ? -51.285 -6.208 82.554 1.00 95.19 192 THR A C 1
ATOM 1450 O O . THR A 1 192 ? -52.155 -6.170 83.424 1.00 95.19 192 THR A O 1
ATOM 1453 N N . ASN A 1 193 ? -51.017 -7.318 81.863 1.00 93.25 193 ASN A N 1
ATOM 1454 C CA . ASN A 1 193 ? -51.702 -8.591 82.056 1.00 93.25 193 ASN A CA 1
ATOM 1455 C C . ASN A 1 193 ? -51.493 -9.141 83.479 1.00 93.25 193 ASN A C 1
ATOM 1457 O O . ASN A 1 193 ? -52.449 -9.564 84.128 1.00 93.25 193 ASN A O 1
ATOM 1461 N N . LEU A 1 194 ? -50.264 -9.079 84.006 1.00 94.31 194 LEU A N 1
ATOM 1462 C CA . LEU A 1 194 ? -49.958 -9.478 85.386 1.00 94.31 194 LEU A CA 1
ATOM 1463 C C . LEU A 1 194 ? -50.641 -8.576 86.425 1.00 94.31 194 LEU A C 1
ATOM 1465 O O . LEU A 1 194 ? -51.163 -9.072 87.425 1.00 94.31 194 LEU A O 1
ATOM 1469 N N . LEU A 1 195 ? -50.672 -7.260 86.196 1.00 93.75 195 LEU A N 1
ATOM 1470 C CA . LEU A 1 195 ? -51.388 -6.312 87.057 1.00 93.75 195 LEU A CA 1
ATOM 1471 C C . LEU A 1 195 ? -52.898 -6.578 87.051 1.00 93.75 195 LEU A C 1
ATOM 1473 O O . LEU A 1 195 ? -53.517 -6.598 88.116 1.00 93.75 195 LEU A O 1
ATOM 1477 N N . ALA A 1 196 ? -53.476 -6.829 85.875 1.00 94.00 196 ALA A N 1
ATOM 1478 C CA . ALA A 1 196 ? -54.883 -7.176 85.714 1.00 94.00 196 ALA A CA 1
ATOM 1479 C C . ALA A 1 196 ? -55.228 -8.497 86.413 1.00 94.00 196 ALA A C 1
ATOM 1481 O O . ALA A 1 196 ? -56.235 -8.577 87.113 1.00 94.00 196 ALA A O 1
ATOM 1482 N N . LEU A 1 197 ? -54.360 -9.507 86.307 1.00 92.31 197 LEU A N 1
ATOM 1483 C CA . LEU A 1 197 ? -54.516 -10.778 87.011 1.00 92.31 197 LEU A CA 1
ATOM 1484 C C . LEU A 1 197 ? -54.503 -10.587 88.534 1.00 92.31 197 LEU A C 1
ATOM 1486 O O . LEU A 1 197 ? -55.383 -11.098 89.226 1.00 92.31 197 LEU A O 1
ATOM 1490 N N . ASN A 1 198 ? -53.550 -9.812 89.060 1.00 92.56 198 ASN A N 1
ATOM 1491 C CA . ASN A 1 198 ? -53.491 -9.494 90.489 1.00 92.56 198 ASN A CA 1
ATOM 1492 C C . ASN A 1 198 ? -54.749 -8.740 90.955 1.00 92.56 198 ASN A C 1
ATOM 1494 O O . ASN A 1 198 ? -55.290 -9.043 92.019 1.00 92.56 198 ASN A O 1
ATOM 1498 N N . ALA A 1 199 ? -55.253 -7.802 90.146 1.00 92.38 199 ALA A N 1
ATOM 1499 C CA . ALA A 1 199 ? -56.489 -7.077 90.430 1.00 92.38 199 ALA A CA 1
ATOM 1500 C C . ALA A 1 199 ? -57.726 -7.992 90.405 1.00 92.38 199 ALA A C 1
ATOM 1502 O O . ALA A 1 199 ? -58.594 -7.862 91.267 1.00 92.38 199 ALA A O 1
ATOM 1503 N N . ALA A 1 200 ? -57.799 -8.942 89.469 1.00 91.19 200 ALA A N 1
ATOM 1504 C CA . ALA A 1 200 ? -58.874 -9.931 89.402 1.00 91.19 200 ALA A CA 1
ATOM 1505 C C . ALA A 1 200 ? -58.875 -10.854 90.634 1.00 91.19 200 ALA A C 1
ATOM 1507 O O . ALA A 1 200 ? -59.937 -11.123 91.201 1.00 91.19 200 ALA A O 1
ATOM 1508 N N . ILE A 1 201 ? -57.691 -11.287 91.092 1.00 89.50 201 ILE A N 1
ATOM 1509 C CA . ILE A 1 201 ? -57.528 -12.086 92.318 1.00 89.50 201 ILE A CA 1
ATOM 1510 C C . ILE A 1 201 ? -58.026 -11.304 93.540 1.00 89.50 201 ILE A C 1
ATOM 1512 O O . ILE A 1 201 ? -58.809 -11.835 94.328 1.00 89.50 201 ILE A O 1
ATOM 1516 N N . GLU A 1 202 ? -57.620 -10.042 93.696 1.00 92.25 202 GLU A N 1
ATOM 1517 C CA . GLU A 1 202 ? -58.016 -9.235 94.857 1.00 92.25 202 GLU A CA 1
ATOM 1518 C C . GLU A 1 202 ? -59.507 -8.852 94.813 1.00 92.25 202 GLU A C 1
ATOM 1520 O O . GLU A 1 202 ? -60.187 -8.864 95.841 1.00 92.25 202 GLU A O 1
ATOM 1525 N N . ALA A 1 203 ? -60.063 -8.618 93.619 1.00 91.06 203 ALA A N 1
ATOM 1526 C CA . ALA A 1 203 ? -61.496 -8.413 93.422 1.00 91.06 203 ALA A CA 1
ATOM 1527 C C . ALA A 1 203 ? -62.322 -9.656 93.800 1.00 91.06 203 ALA A C 1
ATOM 1529 O O . ALA A 1 203 ? -63.365 -9.521 94.439 1.00 91.06 203 ALA A O 1
ATOM 1530 N N . ALA A 1 204 ? -61.843 -10.865 93.477 1.00 88.38 204 ALA A N 1
ATOM 1531 C CA . ALA A 1 204 ? -62.461 -12.113 93.927 1.00 88.38 204 ALA A CA 1
ATOM 1532 C C . ALA A 1 204 ? -62.374 -12.278 95.456 1.00 88.38 204 ALA A C 1
ATOM 1534 O O . ALA A 1 204 ? -63.312 -12.763 96.091 1.00 88.38 204 ALA A O 1
ATOM 1535 N N . ARG A 1 205 ? -61.271 -11.821 96.061 1.00 90.00 205 ARG A N 1
ATOM 1536 C CA . ARG A 1 205 ? -61.033 -11.857 97.511 1.00 90.00 205 ARG A CA 1
ATOM 1537 C C . ARG A 1 205 ? -61.968 -10.933 98.298 1.00 90.00 205 ARG A C 1
ATOM 1539 O O . ARG A 1 205 ? -62.352 -11.270 99.414 1.00 90.00 205 ARG A O 1
ATOM 1546 N N . ALA A 1 206 ? -62.366 -9.807 97.705 1.00 90.12 206 ALA A N 1
ATOM 1547 C CA . ALA A 1 206 ? -63.323 -8.854 98.271 1.00 90.12 206 ALA A CA 1
ATOM 1548 C C . ALA A 1 206 ? -64.801 -9.303 98.174 1.00 90.12 206 ALA A C 1
ATOM 1550 O O . ALA A 1 206 ? -65.686 -8.612 98.687 1.00 90.12 206 ALA A O 1
ATOM 1551 N N . GLY A 1 207 ? -65.092 -10.444 97.533 1.00 87.50 207 GLY A N 1
ATOM 1552 C CA . GLY A 1 207 ? -66.443 -11.002 97.424 1.00 87.50 207 GLY A CA 1
ATOM 1553 C C . GLY A 1 207 ? -67.416 -10.090 96.664 1.00 87.50 207 GLY A C 1
ATOM 1554 O O . GLY A 1 207 ? -67.085 -9.547 95.609 1.00 87.50 207 GLY A O 1
ATOM 1555 N N . ASP A 1 208 ? -68.627 -9.895 97.198 1.00 83.94 208 ASP A N 1
ATOM 1556 C CA . ASP A 1 208 ? -69.687 -9.120 96.529 1.00 83.94 208 ASP A CA 1
ATOM 1557 C C . ASP A 1 208 ? -69.324 -7.642 96.300 1.00 83.94 208 ASP A C 1
ATOM 1559 O O . ASP A 1 208 ? -69.749 -7.052 95.305 1.00 83.94 208 ASP A O 1
ATOM 1563 N N . ALA A 1 209 ? -68.487 -7.054 97.164 1.00 83.50 209 ALA A N 1
ATOM 1564 C CA . ALA A 1 209 ? -68.018 -5.674 97.019 1.00 83.50 209 ALA A CA 1
ATOM 1565 C C . ALA A 1 209 ? -67.035 -5.494 95.842 1.00 83.50 209 ALA A C 1
ATOM 1567 O O . ALA A 1 209 ? -66.888 -4.387 95.324 1.00 83.50 209 ALA A O 1
ATOM 1568 N N . GLY A 1 210 ? -66.381 -6.574 95.396 1.00 88.06 210 GLY A N 1
ATOM 1569 C CA . GLY A 1 210 ? -65.372 -6.567 94.333 1.00 88.06 210 GLY A CA 1
ATOM 1570 C C . GLY A 1 210 ? -65.905 -6.831 92.922 1.00 88.06 210 GLY A C 1
ATOM 1571 O O . GLY A 1 210 ? -65.150 -6.693 91.961 1.00 88.06 210 GLY A O 1
ATOM 1572 N N . ARG A 1 211 ? -67.195 -7.166 92.746 1.00 85.25 211 ARG A N 1
ATOM 1573 C CA . ARG A 1 211 ? -67.760 -7.577 91.439 1.00 85.25 211 ARG A CA 1
ATOM 1574 C C . ARG A 1 211 ? -67.519 -6.580 90.303 1.00 85.25 211 ARG A C 1
ATOM 1576 O O . ARG A 1 211 ? -67.229 -7.002 89.190 1.00 85.25 211 ARG A O 1
ATOM 1583 N N . GLY A 1 212 ? -67.638 -5.277 90.567 1.00 88.75 212 GLY A N 1
ATOM 1584 C CA . GLY A 1 212 ? -67.383 -4.241 89.558 1.00 88.75 212 GLY A CA 1
ATOM 1585 C C . GLY A 1 212 ? -65.912 -4.182 89.133 1.00 88.75 212 GLY A C 1
ATOM 1586 O O . GLY A 1 212 ? -65.617 -4.092 87.945 1.00 88.75 212 GLY A O 1
ATOM 1587 N N . PHE A 1 213 ? -64.991 -4.314 90.092 1.00 90.00 213 PHE A N 1
ATOM 1588 C CA . PHE A 1 213 ? -63.550 -4.356 89.830 1.00 90.00 213 PHE A CA 1
ATOM 1589 C C . PHE A 1 213 ? -63.125 -5.632 89.100 1.00 90.00 213 PHE A C 1
ATOM 1591 O O . PHE A 1 213 ? -62.258 -5.559 88.237 1.00 90.00 213 PHE A O 1
ATOM 1598 N N . ALA A 1 214 ? -63.764 -6.771 89.381 1.00 90.50 214 ALA A N 1
ATOM 1599 C CA . ALA A 1 214 ? -63.485 -8.029 88.691 1.00 90.50 214 ALA A CA 1
ATOM 1600 C C . ALA A 1 214 ? -63.778 -7.939 87.182 1.00 90.50 214 ALA A C 1
ATOM 1602 O O . ALA A 1 214 ? -62.988 -8.424 86.378 1.00 90.50 214 ALA A O 1
ATOM 1603 N N . VAL A 1 215 ? -64.873 -7.272 86.790 1.00 91.69 215 VAL A N 1
ATOM 1604 C CA . VAL A 1 215 ? -65.215 -7.059 85.370 1.00 91.69 215 VAL A CA 1
ATOM 1605 C C . VAL A 1 215 ? -64.186 -6.161 84.684 1.00 91.69 215 VAL A C 1
ATOM 1607 O O . VAL A 1 215 ? -63.744 -6.470 83.582 1.00 91.69 215 VAL A O 1
ATOM 1610 N N . VAL A 1 216 ? -63.766 -5.075 85.341 1.00 94.31 216 VAL A N 1
ATOM 1611 C CA . VAL A 1 216 ? -62.732 -4.181 84.792 1.00 94.31 216 VAL A CA 1
ATOM 1612 C C . VAL A 1 216 ? -61.393 -4.909 84.665 1.00 94.31 216 VAL A C 1
ATOM 1614 O O . VAL A 1 216 ? -60.725 -4.773 83.647 1.00 94.31 216 VAL A O 1
ATOM 1617 N N . ALA A 1 217 ? -61.009 -5.703 85.666 1.00 93.94 217 ALA A N 1
ATOM 1618 C CA . ALA A 1 217 ? -59.767 -6.465 85.639 1.00 93.94 217 ALA A CA 1
ATOM 1619 C C . ALA A 1 217 ? -59.742 -7.486 84.489 1.00 93.94 217 ALA A C 1
ATOM 1621 O O . ALA A 1 217 ? -58.741 -7.557 83.780 1.00 93.94 217 ALA A O 1
ATOM 1622 N N . GLU A 1 218 ? -60.837 -8.215 84.242 1.00 92.94 218 GLU A N 1
ATOM 1623 C CA . GLU A 1 218 ? -60.908 -9.155 83.113 1.00 92.94 218 GLU A CA 1
ATOM 1624 C C . GLU A 1 218 ? -60.880 -8.438 81.753 1.00 92.94 218 GLU A C 1
ATOM 1626 O O . GLU A 1 218 ? -60.216 -8.907 80.830 1.00 92.94 218 GLU A O 1
ATOM 1631 N N . GLU A 1 219 ? -61.511 -7.264 81.626 1.00 95.62 219 GLU A N 1
ATOM 1632 C CA . GLU A 1 219 ? -61.441 -6.465 80.394 1.00 95.62 219 GLU A CA 1
ATOM 1633 C C . GLU A 1 219 ? -60.011 -5.956 80.128 1.00 95.62 219 GLU A C 1
ATOM 1635 O O . GLU A 1 219 ? -59.526 -6.028 78.999 1.00 95.62 219 GLU A O 1
ATOM 1640 N N . VAL A 1 220 ? -59.289 -5.506 81.164 1.00 95.50 220 VAL A N 1
ATOM 1641 C CA . VAL A 1 220 ? -57.874 -5.102 81.042 1.00 95.50 220 VAL A CA 1
ATOM 1642 C C . VAL A 1 220 ? -56.986 -6.300 80.688 1.00 95.50 220 VAL A C 1
ATOM 1644 O O . VAL A 1 220 ? -56.070 -6.163 79.871 1.00 95.50 220 VAL A O 1
ATOM 1647 N N . ARG A 1 221 ? -57.267 -7.483 81.251 1.00 93.56 221 ARG A N 1
ATOM 1648 C CA . ARG A 1 221 ? -56.572 -8.739 80.929 1.00 93.56 221 ARG A CA 1
ATOM 1649 C C . ARG A 1 221 ? -56.752 -9.096 79.451 1.00 93.56 221 ARG A C 1
ATOM 1651 O O . ARG A 1 221 ? -55.770 -9.233 78.726 1.00 93.56 221 ARG A O 1
ATOM 1658 N N . SER A 1 222 ? -58.000 -9.118 78.983 1.00 94.50 222 SER A N 1
ATOM 1659 C CA . SER A 1 222 ? -58.373 -9.336 77.578 1.00 94.50 222 SER A CA 1
ATOM 1660 C C . SER A 1 222 ? -57.718 -8.321 76.632 1.00 94.50 222 SER A C 1
ATOM 1662 O O . SER A 1 222 ? -57.181 -8.688 75.585 1.00 94.50 222 SER A O 1
ATOM 1664 N N . LEU A 1 223 ? -57.695 -7.035 77.002 1.00 94.69 223 LEU A N 1
ATOM 1665 C CA . LEU A 1 223 ? -57.050 -5.991 76.203 1.00 94.69 223 LEU A CA 1
ATOM 1666 C C . LEU A 1 223 ? -55.528 -6.185 76.118 1.00 94.69 223 LEU A C 1
ATOM 1668 O O . LEU A 1 223 ? -54.938 -5.946 75.061 1.00 94.69 223 LEU A O 1
ATOM 1672 N N . SER A 1 224 ? -54.904 -6.644 77.205 1.00 94.88 224 SER A N 1
ATOM 1673 C CA . SER A 1 224 ? -53.469 -6.947 77.255 1.00 94.88 224 SER A CA 1
ATOM 1674 C C . SER A 1 224 ? -53.127 -8.143 76.366 1.00 94.88 224 SER A C 1
ATOM 1676 O O . SER A 1 224 ? -52.234 -8.038 75.530 1.00 94.88 224 SER A O 1
ATOM 1678 N N . GLU A 1 225 ? -53.897 -9.235 76.450 1.00 93.31 225 GLU A N 1
ATOM 1679 C CA . GLU A 1 225 ? -53.745 -10.407 75.573 1.00 93.31 225 GLU A CA 1
ATOM 1680 C C . GLU A 1 225 ? -53.911 -10.030 74.091 1.00 93.31 225 GLU A C 1
ATOM 1682 O O . GLU A 1 225 ? -53.063 -10.366 73.260 1.00 93.31 225 GLU A O 1
ATOM 1687 N N . ARG A 1 226 ? -54.950 -9.251 73.753 1.00 94.38 226 ARG A N 1
ATOM 1688 C CA . ARG A 1 226 ? -55.160 -8.741 72.386 1.00 94.38 226 ARG A CA 1
ATOM 1689 C C . ARG A 1 226 ? -54.013 -7.851 71.909 1.00 94.38 226 ARG A C 1
ATOM 1691 O O . ARG A 1 226 ? -53.650 -7.921 70.735 1.00 94.38 226 ARG A O 1
ATOM 1698 N N . SER A 1 227 ? -53.443 -7.032 72.794 1.00 94.06 227 SER A N 1
ATOM 1699 C CA . SER A 1 227 ? -52.282 -6.189 72.481 1.00 94.06 227 SER A CA 1
ATOM 1700 C C . SER A 1 227 ? -51.045 -7.036 72.190 1.00 94.06 227 SER A C 1
ATOM 1702 O O . SER A 1 227 ? -50.353 -6.760 71.214 1.00 94.06 227 SER A O 1
ATOM 1704 N N . THR A 1 228 ? -50.808 -8.112 72.950 1.00 93.44 228 THR A N 1
ATOM 1705 C CA . THR A 1 228 ? -49.720 -9.065 72.680 1.00 93.44 228 THR A CA 1
ATOM 1706 C C . THR A 1 228 ? -49.885 -9.734 71.317 1.00 93.44 228 THR A C 1
ATOM 1708 O O . THR A 1 228 ? -48.939 -9.750 70.532 1.00 93.44 228 THR A O 1
ATOM 1711 N N . THR A 1 229 ? -51.088 -10.217 70.983 1.00 94.38 229 THR A N 1
ATOM 1712 C CA . THR A 1 229 ? -51.355 -10.813 69.661 1.00 94.38 229 THR A CA 1
ATOM 1713 C C . THR A 1 229 ? -51.151 -9.808 68.524 1.00 94.38 229 THR A C 1
ATOM 1715 O O . THR A 1 229 ? -50.539 -10.137 67.510 1.00 94.38 229 THR A O 1
ATOM 1718 N N . PHE A 1 230 ? -51.633 -8.572 68.678 1.00 94.19 230 PHE A N 1
ATOM 1719 C CA . PHE A 1 230 ? -51.449 -7.527 67.668 1.00 94.19 230 PHE A CA 1
ATOM 1720 C C . PHE A 1 230 ? -49.969 -7.152 67.496 1.00 94.19 230 PHE A C 1
ATOM 1722 O O . PHE A 1 230 ? -49.488 -7.008 66.374 1.00 94.19 230 PHE A O 1
ATOM 1729 N N . ASN A 1 231 ? -49.222 -7.074 68.599 1.00 95.44 231 ASN A N 1
ATOM 1730 C CA . ASN A 1 231 ? -47.785 -6.824 68.594 1.00 95.44 231 ASN A CA 1
ATOM 1731 C C . ASN A 1 231 ? -47.007 -7.933 67.857 1.00 95.44 231 ASN A C 1
ATOM 1733 O O . ASN A 1 231 ? -46.114 -7.645 67.063 1.00 95.44 231 ASN A O 1
ATOM 1737 N N . GLU A 1 232 ? -47.387 -9.202 68.043 1.00 93.56 232 GLU A N 1
ATOM 1738 C CA . GLU A 1 232 ? -46.808 -10.339 67.310 1.00 93.56 232 GLU A CA 1
ATOM 1739 C C . GLU A 1 232 ? -47.113 -10.292 65.804 1.00 93.56 232 GLU A C 1
ATOM 1741 O O . GLU A 1 232 ? -46.235 -10.586 64.992 1.00 93.56 232 GLU A O 1
ATOM 1746 N N . GLN A 1 233 ? -48.311 -9.847 65.409 1.00 95.25 233 GLN A N 1
ATOM 1747 C CA . GLN A 1 233 ? -48.650 -9.633 63.996 1.00 95.25 233 GLN A CA 1
ATOM 1748 C C . GLN A 1 233 ? -47.794 -8.530 63.356 1.00 95.25 233 GLN A C 1
ATOM 1750 O O . GLN A 1 233 ? -47.272 -8.725 62.257 1.00 95.25 233 GLN A O 1
ATOM 1755 N N . ILE A 1 234 ? -47.599 -7.394 64.044 1.00 94.75 234 ILE A N 1
ATOM 1756 C CA . ILE A 1 234 ? -46.708 -6.321 63.566 1.00 94.75 234 ILE A CA 1
ATOM 1757 C C . ILE A 1 234 ? -45.272 -6.838 63.451 1.00 94.75 234 ILE A C 1
ATOM 1759 O O . ILE A 1 234 ? -44.589 -6.556 62.466 1.00 94.75 234 ILE A O 1
ATOM 1763 N N . ARG A 1 235 ? -44.822 -7.636 64.425 1.00 94.94 235 ARG A N 1
ATOM 1764 C CA . ARG A 1 235 ? -43.492 -8.248 64.414 1.00 94.94 235 ARG A CA 1
ATOM 1765 C C . ARG A 1 235 ? -43.280 -9.159 63.207 1.00 94.94 235 ARG A C 1
ATOM 1767 O O . ARG A 1 235 ? -42.213 -9.103 62.602 1.00 94.94 235 ARG A O 1
ATOM 1774 N N . GLY A 1 236 ? -44.296 -9.936 62.828 1.00 95.62 236 GLY A N 1
ATOM 1775 C CA . GLY A 1 236 ? -44.288 -10.738 61.602 1.00 95.62 236 GLY A CA 1
ATOM 1776 C C . GLY A 1 236 ? -44.117 -9.879 60.345 1.00 95.62 236 GLY A C 1
ATOM 1777 O O . GLY A 1 236 ? -43.192 -10.104 59.571 1.00 95.62 236 GLY A O 1
ATOM 1778 N N . LEU A 1 237 ? -44.927 -8.825 60.193 1.00 94.88 237 LEU A N 1
ATOM 1779 C CA . LEU A 1 237 ? -44.825 -7.899 59.054 1.00 94.88 237 LEU A CA 1
ATOM 1780 C C . LEU A 1 237 ? -43.459 -7.194 58.981 1.00 94.88 237 LEU A C 1
ATOM 1782 O O . LEU A 1 237 ? -42.910 -7.007 57.894 1.00 94.88 237 LEU A O 1
ATOM 1786 N N . ALA A 1 238 ? -42.889 -6.815 60.128 1.00 94.25 238 ALA A N 1
ATOM 1787 C CA . ALA A 1 238 ? -41.553 -6.225 60.198 1.00 94.25 238 ALA A CA 1
ATOM 1788 C C . ALA A 1 238 ? -40.457 -7.226 59.785 1.00 94.25 238 ALA A C 1
ATOM 1790 O O . ALA A 1 238 ? -39.488 -6.842 59.125 1.00 94.25 238 ALA A O 1
ATOM 1791 N N . HIS A 1 239 ? -40.617 -8.510 60.126 1.00 94.62 239 HIS A N 1
ATOM 1792 C CA . HIS A 1 239 ? -39.712 -9.573 59.685 1.00 94.62 239 HIS A CA 1
ATOM 1793 C C . HIS A 1 239 ? -39.779 -9.774 58.168 1.00 94.62 239 HIS A C 1
ATOM 1795 O O . HIS A 1 239 ? -38.742 -9.777 57.504 1.00 94.62 239 HIS A O 1
ATOM 1801 N N . ASP A 1 240 ? -40.982 -9.840 57.599 1.00 95.44 240 ASP A N 1
ATOM 1802 C CA . ASP A 1 240 ? -41.172 -9.967 56.150 1.00 95.44 240 ASP A CA 1
ATOM 1803 C C . ASP A 1 240 ? -40.558 -8.776 55.388 1.00 95.44 240 ASP A C 1
ATOM 1805 O O . ASP A 1 240 ? -39.942 -8.941 54.325 1.00 95.44 240 ASP A O 1
ATOM 1809 N N . ALA A 1 241 ? -40.669 -7.565 55.947 1.00 94.25 241 ALA A N 1
ATOM 1810 C CA . ALA A 1 241 ? -40.032 -6.367 55.405 1.00 94.25 241 ALA A CA 1
ATOM 1811 C C . ALA A 1 241 ? -38.496 -6.456 55.447 1.00 94.25 241 ALA A C 1
ATOM 1813 O O . ALA A 1 241 ? -37.835 -6.109 54.463 1.00 94.25 241 ALA A O 1
ATOM 1814 N N . ARG A 1 242 ? -37.916 -6.968 56.542 1.00 93.06 242 ARG A N 1
ATOM 1815 C CA . ARG A 1 242 ? -36.465 -7.186 56.679 1.00 93.06 242 ARG A CA 1
ATOM 1816 C C . ARG A 1 242 ? -35.943 -8.217 55.680 1.00 93.06 242 ARG A C 1
ATOM 1818 O O . ARG A 1 242 ? -34.910 -7.994 55.039 1.00 93.06 242 ARG A O 1
ATOM 1825 N N . ASP A 1 243 ? -36.664 -9.316 55.504 1.00 93.81 243 ASP A N 1
ATOM 1826 C CA . ASP A 1 243 ? -36.297 -10.358 54.544 1.00 93.81 243 ASP A CA 1
ATOM 1827 C C . ASP A 1 243 ? -36.367 -9.835 53.108 1.00 93.81 243 ASP A C 1
ATOM 1829 O O . ASP A 1 243 ? -35.471 -10.083 52.294 1.00 93.81 243 ASP A O 1
ATOM 1833 N N . SER A 1 244 ? -37.400 -9.047 52.800 1.00 94.12 244 SER A N 1
ATOM 1834 C CA . SER A 1 244 ? -37.545 -8.378 51.506 1.00 94.12 244 SER A CA 1
ATOM 1835 C C . SER A 1 244 ? -36.394 -7.402 51.247 1.00 94.12 244 SER A C 1
ATOM 1837 O O . SER A 1 244 ? -35.794 -7.446 50.174 1.00 94.12 244 SER A O 1
ATOM 1839 N N . MET A 1 245 ? -36.008 -6.593 52.239 1.00 93.06 245 MET A N 1
ATOM 1840 C CA . MET A 1 245 ? -34.852 -5.691 52.140 1.00 93.06 245 MET A CA 1
ATOM 1841 C C . MET A 1 245 ? -33.545 -6.439 51.890 1.00 93.06 245 MET A C 1
ATOM 1843 O O . MET A 1 245 ? -32.748 -6.028 51.049 1.00 93.06 245 MET A O 1
ATOM 1847 N N . THR A 1 246 ? -33.344 -7.575 52.557 1.00 92.62 246 THR A N 1
ATOM 1848 C CA . THR A 1 246 ? -32.152 -8.410 52.361 1.00 92.62 246 THR A CA 1
ATOM 1849 C C . THR A 1 246 ? -32.080 -8.952 50.929 1.00 92.62 246 THR A C 1
ATOM 1851 O O . THR A 1 246 ? -31.022 -8.905 50.296 1.00 92.62 246 THR A O 1
ATOM 1854 N N . LYS A 1 247 ? -33.215 -9.399 50.371 1.00 94.19 247 LYS A N 1
ATOM 1855 C CA . LYS A 1 247 ? -33.309 -9.844 48.968 1.00 94.19 247 LYS A CA 1
ATOM 1856 C C . LYS A 1 247 ? -33.041 -8.709 47.977 1.00 94.19 247 LYS A C 1
ATOM 1858 O O . LYS A 1 247 ? -32.318 -8.915 46.999 1.00 94.19 247 LYS A O 1
ATOM 1863 N N . VAL A 1 248 ? -33.582 -7.514 48.228 1.00 93.06 248 VAL A N 1
ATOM 1864 C CA . VAL A 1 248 ? -33.315 -6.328 47.397 1.00 93.06 248 VAL A CA 1
ATOM 1865 C C . VAL A 1 248 ? -31.828 -5.973 47.449 1.00 93.06 248 VAL A C 1
ATOM 1867 O O . VAL A 1 248 ? -31.218 -5.800 46.397 1.00 93.06 248 VAL A O 1
ATOM 1870 N N . ARG A 1 249 ? -31.212 -5.970 48.640 1.00 93.12 249 ARG A N 1
ATOM 1871 C CA . ARG A 1 249 ? -29.773 -5.709 48.810 1.00 93.12 249 ARG A CA 1
ATOM 1872 C C . ARG A 1 249 ? -28.919 -6.651 47.966 1.00 93.12 249 ARG A C 1
ATOM 1874 O O . ARG A 1 249 ? -28.058 -6.194 47.220 1.00 93.12 249 ARG A O 1
ATOM 1881 N N . GLN A 1 250 ? -29.192 -7.955 48.049 1.00 93.44 250 GLN A N 1
ATOM 1882 C CA . GLN A 1 250 ? -28.476 -8.970 47.275 1.00 93.44 250 GLN A CA 1
ATOM 1883 C C . GLN A 1 250 ? -28.642 -8.759 45.764 1.00 93.44 250 GLN A C 1
ATOM 1885 O O . GLN A 1 250 ? -27.687 -8.919 45.007 1.00 93.44 250 GLN A O 1
ATOM 1890 N N . THR A 1 251 ? -29.847 -8.392 45.323 1.00 92.25 251 THR A N 1
ATOM 1891 C CA . THR A 1 251 ? -30.146 -8.152 43.904 1.00 92.25 251 THR A CA 1
ATOM 1892 C C . THR A 1 251 ? -29.356 -6.959 43.370 1.00 92.25 251 THR A C 1
ATOM 1894 O O . THR A 1 251 ? -28.689 -7.092 42.348 1.00 92.25 251 THR A O 1
ATOM 1897 N N . VAL A 1 252 ? -29.355 -5.836 44.097 1.00 91.06 252 VAL A N 1
ATOM 1898 C CA . VAL A 1 252 ? -28.607 -4.624 43.720 1.00 91.06 252 VAL A CA 1
ATOM 1899 C C . VAL A 1 252 ? -27.098 -4.892 43.690 1.00 91.06 252 VAL A C 1
ATOM 1901 O O . VAL A 1 252 ? -26.433 -4.513 42.731 1.00 91.06 252 VAL A O 1
ATOM 1904 N N . GLN A 1 253 ? -26.552 -5.608 44.682 1.00 89.06 253 GLN A N 1
ATOM 1905 C CA . GLN A 1 253 ? -25.129 -5.981 44.685 1.00 89.06 253 GLN A CA 1
ATOM 1906 C C . GLN A 1 253 ? -24.753 -6.848 43.478 1.00 89.06 253 GLN A C 1
ATOM 1908 O O . GLN A 1 253 ? -23.760 -6.575 42.807 1.00 89.06 253 GLN A O 1
ATOM 1913 N N . ASN A 1 254 ? -25.557 -7.871 43.176 1.00 90.19 254 ASN A N 1
ATOM 1914 C CA . ASN A 1 254 ? -25.294 -8.764 42.050 1.00 90.19 254 ASN A CA 1
ATOM 1915 C C . ASN A 1 254 ? -25.392 -8.040 40.696 1.00 90.19 254 ASN A C 1
ATOM 1917 O O . ASN A 1 254 ? -24.618 -8.353 39.793 1.00 90.19 254 ASN A O 1
ATOM 1921 N N . MET A 1 255 ? -26.333 -7.099 40.546 1.00 86.44 255 MET A N 1
ATOM 1922 C CA . MET A 1 255 ? -26.460 -6.274 39.339 1.00 86.44 255 MET A CA 1
ATOM 1923 C C . MET A 1 255 ? -25.223 -5.398 39.142 1.00 86.44 255 MET A C 1
ATOM 1925 O O . MET A 1 255 ? -24.570 -5.509 38.109 1.00 86.44 255 MET A O 1
ATOM 1929 N N . ALA A 1 256 ? -24.828 -4.635 40.166 1.00 85.19 256 ALA A N 1
ATOM 1930 C CA . ALA A 1 256 ? -23.676 -3.740 40.084 1.00 85.19 256 ALA A CA 1
ATOM 1931 C C . ALA A 1 256 ? -22.374 -4.478 39.715 1.00 85.19 256 ALA A C 1
ATOM 1933 O O . ALA A 1 256 ? -21.596 -3.996 38.893 1.00 85.19 256 ALA A O 1
ATOM 1934 N N . SER A 1 257 ? -22.133 -5.668 40.281 1.00 86.25 257 SER A N 1
ATOM 1935 C CA . SER A 1 257 ? -20.946 -6.462 39.937 1.00 86.25 257 SER A CA 1
ATOM 1936 C C . SER A 1 257 ? -20.955 -6.958 38.489 1.00 86.25 257 SER A C 1
ATOM 1938 O O . SER A 1 257 ? -19.927 -6.877 37.820 1.00 86.25 257 SER A O 1
ATOM 1940 N N . ARG A 1 258 ? -22.098 -7.449 37.992 1.00 86.75 258 ARG A N 1
ATOM 1941 C CA . ARG A 1 258 ? -22.219 -7.945 36.610 1.00 86.75 258 ARG A CA 1
ATOM 1942 C C . ARG A 1 258 ? -22.072 -6.831 35.584 1.00 86.75 258 ARG A C 1
ATOM 1944 O O . ARG A 1 258 ? -21.399 -7.022 34.576 1.00 86.75 258 ARG A O 1
ATOM 1951 N N . ASP A 1 259 ? -22.669 -5.680 35.859 1.00 82.88 259 ASP A N 1
ATOM 1952 C CA . ASP A 1 259 ? -22.622 -4.517 34.980 1.00 82.88 259 ASP A CA 1
ATOM 1953 C C . ASP A 1 259 ? -21.188 -3.987 34.836 1.00 82.88 259 ASP A C 1
ATOM 1955 O O . ASP A 1 259 ? -20.742 -3.693 33.725 1.00 82.88 259 ASP A O 1
ATOM 1959 N N . LEU A 1 260 ? -20.422 -3.947 35.933 1.00 81.31 260 LEU A N 1
ATOM 1960 C CA . LEU A 1 260 ? -19.004 -3.575 35.903 1.00 81.31 260 LEU A CA 1
ATOM 1961 C C . LEU A 1 260 ? -18.145 -4.572 35.112 1.00 81.31 260 LEU A C 1
ATOM 1963 O O . LEU A 1 260 ? -17.288 -4.151 34.332 1.00 81.31 260 LEU A O 1
ATOM 1967 N N . GLU A 1 261 ? -18.367 -5.877 35.285 1.00 86.06 261 GLU A N 1
ATOM 1968 C CA . GLU A 1 261 ? -17.630 -6.918 34.558 1.00 86.06 261 GLU A CA 1
ATOM 1969 C C . GLU A 1 261 ? -17.923 -6.869 33.049 1.00 86.06 261 GLU A C 1
ATOM 1971 O O . GLU A 1 261 ? -16.996 -6.832 32.236 1.00 86.06 261 GLU A O 1
ATOM 1976 N N . ALA A 1 262 ? -19.202 -6.769 32.672 1.00 81.62 262 ALA A N 1
ATOM 1977 C CA . ALA A 1 262 ? -19.622 -6.641 31.278 1.00 81.62 262 ALA A CA 1
ATOM 1978 C C . ALA A 1 262 ? -19.067 -5.364 30.624 1.00 81.62 262 ALA A C 1
ATOM 1980 O O . ALA A 1 262 ? -18.602 -5.405 29.484 1.00 81.62 262 ALA A O 1
ATOM 1981 N N . SER A 1 263 ? -19.052 -4.245 31.358 1.00 80.69 263 SER A N 1
ATOM 1982 C CA . SER A 1 263 ? -18.463 -2.975 30.913 1.00 80.69 263 SER A CA 1
ATOM 1983 C C . SER A 1 263 ? -16.971 -3.100 30.616 1.00 80.69 263 SER A C 1
ATOM 1985 O O . SER A 1 263 ? -16.496 -2.696 29.553 1.00 80.69 263 SER A O 1
ATOM 1987 N N . ALA A 1 264 ? -16.223 -3.701 31.546 1.00 83.94 264 ALA A N 1
ATOM 1988 C CA . ALA A 1 264 ? -14.787 -3.892 31.397 1.00 83.94 264 ALA A CA 1
ATOM 1989 C C . ALA A 1 264 ? -14.467 -4.781 30.186 1.00 83.94 264 ALA A C 1
ATOM 1991 O O . ALA A 1 264 ? -13.569 -4.460 29.408 1.00 83.94 264 ALA A O 1
ATOM 1992 N N . GLN A 1 265 ? -15.234 -5.855 29.985 1.00 85.56 265 GLN A N 1
ATOM 1993 C CA . GLN A 1 265 ? -15.064 -6.743 28.838 1.00 85.56 265 GLN A CA 1
ATOM 1994 C C . GLN A 1 265 ? -15.401 -6.050 27.510 1.00 85.56 265 GLN A C 1
ATOM 1996 O O . GLN A 1 265 ? -14.628 -6.164 26.556 1.00 85.56 265 GLN A O 1
ATOM 2001 N N . ALA A 1 266 ? -16.506 -5.300 27.450 1.00 80.75 266 ALA A N 1
ATOM 2002 C CA . ALA A 1 266 ? -16.886 -4.530 26.266 1.00 80.75 266 ALA A CA 1
ATOM 2003 C C . ALA A 1 266 ? -15.814 -3.492 25.899 1.00 80.75 266 ALA A C 1
ATOM 2005 O O . ALA A 1 266 ? -15.479 -3.345 24.724 1.00 80.75 266 ALA A O 1
ATOM 2006 N N . LYS A 1 267 ? -15.217 -2.832 26.901 1.00 82.69 267 LYS A N 1
ATOM 2007 C CA . LYS A 1 267 ? -14.102 -1.898 26.701 1.00 82.69 267 LYS A CA 1
ATOM 2008 C C . LYS A 1 267 ? -12.884 -2.575 26.075 1.00 82.69 267 LYS A C 1
ATOM 2010 O O . LYS A 1 267 ? -12.346 -2.052 25.107 1.00 82.69 267 LYS A O 1
ATOM 2015 N N . VAL A 1 268 ? -12.468 -3.730 26.596 1.00 87.25 268 VAL A N 1
ATOM 2016 C CA . VAL A 1 268 ? -11.318 -4.476 26.049 1.00 87.25 268 VAL A CA 1
ATOM 2017 C C . VAL A 1 268 ? -11.573 -4.904 24.602 1.00 87.25 268 VAL A C 1
ATOM 2019 O O . VAL A 1 268 ? -10.692 -4.766 23.761 1.00 87.25 268 VAL A O 1
ATOM 2022 N N . GLN A 1 269 ? -12.778 -5.386 24.289 1.00 81.50 269 GLN A N 1
ATOM 2023 C CA . GLN A 1 269 ? -13.132 -5.786 22.923 1.00 81.50 269 GLN A CA 1
ATOM 2024 C C . GLN A 1 269 ? -13.161 -4.599 21.953 1.00 81.50 269 GLN A C 1
ATOM 2026 O O . GLN A 1 269 ? -12.719 -4.729 20.815 1.00 81.50 269 GLN A O 1
ATOM 2031 N N . ALA A 1 270 ? -13.661 -3.443 22.391 1.00 79.75 270 ALA A N 1
ATOM 2032 C CA . ALA A 1 270 ? -13.669 -2.237 21.572 1.00 79.75 270 ALA A CA 1
ATOM 2033 C C . ALA A 1 270 ? -12.250 -1.735 21.273 1.00 79.75 270 ALA A C 1
ATOM 2035 O O . ALA A 1 270 ? -11.964 -1.375 20.135 1.00 79.75 270 ALA A O 1
ATOM 2036 N N . ASP A 1 271 ? -11.364 -1.756 22.270 1.00 83.44 271 ASP A N 1
ATOM 2037 C CA . ASP A 1 271 ? -9.961 -1.348 22.126 1.00 83.44 271 ASP A CA 1
ATOM 2038 C C . ASP A 1 271 ? -9.194 -2.262 21.150 1.00 83.44 271 ASP A C 1
ATOM 2040 O O . ASP A 1 271 ? -8.452 -1.791 20.284 1.00 83.44 271 ASP A O 1
ATOM 2044 N N . ASP A 1 272 ? -9.447 -3.575 21.213 1.00 84.94 272 ASP A N 1
ATOM 2045 C CA . ASP A 1 272 ? -8.897 -4.548 20.262 1.00 84.94 272 ASP A CA 1
ATOM 2046 C C . ASP A 1 272 ? -9.413 -4.303 18.833 1.00 84.94 272 ASP A C 1
ATOM 2048 O O . ASP A 1 272 ? -8.626 -4.257 17.887 1.00 84.94 272 ASP A O 1
ATOM 2052 N N . LEU A 1 273 ? -10.717 -4.048 18.664 1.00 79.06 273 LEU A N 1
ATOM 2053 C CA . LEU A 1 273 ? -11.290 -3.697 17.359 1.00 79.06 273 LEU A CA 1
ATOM 2054 C C . LEU A 1 273 ? -10.671 -2.418 16.786 1.00 79.06 273 LEU A C 1
ATOM 2056 O O . LEU A 1 273 ? -10.301 -2.399 15.612 1.00 79.06 273 LEU A O 1
ATOM 2060 N N . VAL A 1 274 ? -10.521 -1.364 17.594 1.00 81.25 274 VAL A N 1
ATOM 2061 C CA . VAL A 1 274 ? -9.871 -0.113 17.167 1.00 81.25 274 VAL A CA 1
ATOM 2062 C C . VAL A 1 274 ? -8.431 -0.383 16.723 1.00 81.25 274 VAL A C 1
ATOM 2064 O O . VAL A 1 274 ? -8.046 0.024 15.627 1.00 81.25 274 VAL A O 1
ATOM 2067 N N . THR A 1 275 ? -7.670 -1.154 17.500 1.00 85.19 275 THR A N 1
ATOM 2068 C CA . THR A 1 275 ? -6.281 -1.515 17.170 1.00 85.19 275 THR A CA 1
ATO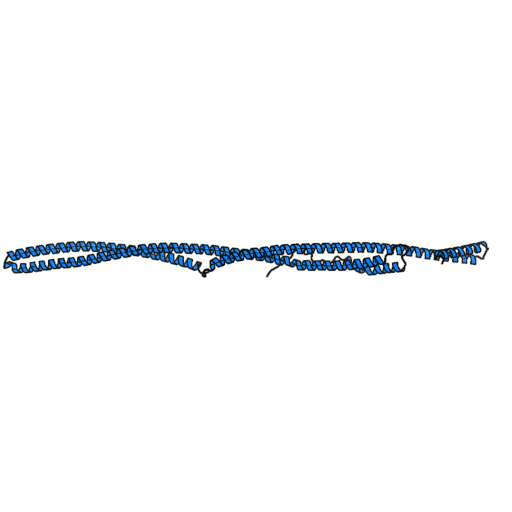M 2069 C C . THR A 1 275 ? -6.184 -2.328 15.869 1.00 85.19 275 THR A C 1
ATOM 2071 O O . THR A 1 275 ? -5.305 -2.092 15.032 1.00 85.19 275 THR A O 1
ATOM 2074 N N . GLN A 1 276 ? -7.095 -3.282 15.652 1.00 81.00 276 GLN A N 1
ATOM 2075 C CA . GLN A 1 276 ? -7.147 -4.069 14.416 1.00 81.00 276 GLN A CA 1
ATOM 2076 C C . GLN A 1 276 ? -7.448 -3.191 13.199 1.00 81.00 276 GLN A C 1
ATOM 2078 O O . GLN A 1 276 ? -6.798 -3.333 12.159 1.00 81.00 276 GLN A O 1
ATOM 2083 N N . VAL A 1 277 ? -8.383 -2.250 13.334 1.00 78.75 277 VAL A N 1
ATOM 2084 C CA . VAL A 1 277 ? -8.711 -1.283 12.284 1.00 78.75 277 VAL A CA 1
ATOM 2085 C C . VAL A 1 277 ? -7.524 -0.387 11.953 1.00 78.75 277 VAL A C 1
ATOM 2087 O O . VAL A 1 277 ? -7.219 -0.213 10.775 1.00 78.75 277 VAL A O 1
ATOM 2090 N N . GLU A 1 278 ? -6.812 0.136 12.950 1.00 81.31 278 GLU A N 1
ATOM 2091 C CA . GLU A 1 278 ? -5.594 0.921 12.717 1.00 81.31 278 GLU A CA 1
ATOM 2092 C C . GLU A 1 278 ? -4.515 0.102 11.992 1.00 81.31 278 GLU A C 1
ATOM 2094 O O . GLU A 1 278 ? -3.828 0.605 11.100 1.00 81.31 278 GLU A O 1
ATOM 2099 N N . SER A 1 279 ? -4.376 -1.187 12.317 1.00 82.81 279 SER A N 1
ATOM 2100 C CA . SER A 1 279 ? -3.457 -2.085 11.608 1.00 82.81 279 SER A CA 1
ATOM 2101 C C . SER A 1 279 ? -3.851 -2.273 10.139 1.00 82.81 279 SER A C 1
ATOM 2103 O O . SER A 1 279 ? -2.986 -2.242 9.258 1.00 82.81 279 SER A O 1
ATOM 2105 N N . ILE A 1 280 ? -5.147 -2.454 9.862 1.00 79.94 280 ILE A N 1
ATOM 2106 C CA . ILE A 1 280 ? -5.679 -2.584 8.499 1.00 79.94 280 ILE A CA 1
ATOM 2107 C C . ILE A 1 280 ? -5.454 -1.288 7.714 1.00 79.94 280 ILE A C 1
ATOM 2109 O O . ILE A 1 280 ? -4.950 -1.347 6.595 1.00 79.94 280 ILE A O 1
ATOM 2113 N N . ASP A 1 281 ? -5.749 -0.132 8.305 1.00 79.06 281 ASP A N 1
ATOM 2114 C CA . ASP A 1 281 ? -5.590 1.187 7.683 1.00 79.06 281 ASP A CA 1
ATOM 2115 C C . ASP A 1 281 ? -4.129 1.479 7.305 1.00 79.06 281 ASP A C 1
ATOM 2117 O O . ASP A 1 281 ? -3.834 1.898 6.182 1.00 79.06 281 ASP A O 1
ATOM 2121 N N . ASN A 1 282 ? -3.190 1.147 8.197 1.00 83.75 282 ASN A N 1
ATOM 2122 C CA . ASN A 1 282 ? -1.758 1.257 7.922 1.00 83.75 282 ASN A CA 1
ATOM 2123 C C . ASN A 1 282 ? -1.316 0.330 6.778 1.00 83.75 282 ASN A C 1
ATOM 2125 O O . ASN A 1 282 ? -0.534 0.730 5.913 1.00 83.75 282 ASN A O 1
ATOM 2129 N N . LYS A 1 283 ? -1.809 -0.916 6.741 1.00 82.44 283 LYS A N 1
ATOM 2130 C CA . LYS A 1 283 ? -1.510 -1.859 5.647 1.00 82.44 283 LYS A CA 1
ATOM 2131 C C . LYS A 1 283 ? -2.100 -1.391 4.319 1.00 82.44 283 LYS A C 1
ATOM 2133 O O . LYS A 1 283 ? -1.410 -1.471 3.306 1.00 82.44 283 LYS A O 1
ATOM 2138 N N . LEU A 1 284 ? -3.332 -0.882 4.330 1.00 82.00 284 LEU A N 1
ATOM 2139 C CA . LEU A 1 284 ? -4.013 -0.340 3.156 1.00 82.00 284 LEU A CA 1
ATOM 2140 C C . LEU A 1 284 ? -3.259 0.872 2.603 1.00 82.00 284 LEU A C 1
ATOM 2142 O O . LEU A 1 284 ? -2.928 0.892 1.421 1.00 82.00 284 LEU A O 1
ATOM 2146 N N . SER A 1 285 ? -2.895 1.823 3.464 1.00 85.00 285 SER A N 1
ATOM 2147 C CA . SER A 1 285 ? -2.106 3.001 3.084 1.00 85.00 285 SER A CA 1
ATOM 2148 C C . SER A 1 285 ? -0.752 2.612 2.486 1.00 85.00 285 SER A C 1
ATOM 2150 O O . SER A 1 285 ? -0.382 3.087 1.413 1.00 85.00 285 SER A O 1
ATOM 2152 N N . ASN A 1 286 ? -0.035 1.677 3.118 1.00 86.62 286 ASN A N 1
ATOM 2153 C CA . ASN A 1 286 ? 1.233 1.170 2.589 1.00 86.62 286 ASN A CA 1
ATOM 2154 C C . ASN A 1 286 ? 1.061 0.441 1.249 1.00 86.62 286 ASN A C 1
ATOM 2156 O O . ASN A 1 286 ? 1.894 0.591 0.356 1.00 86.62 286 ASN A O 1
ATOM 2160 N N . GLY A 1 287 ? -0.006 -0.345 1.087 1.00 86.94 287 GLY A N 1
ATOM 2161 C CA . GLY A 1 287 ? -0.306 -1.018 -0.173 1.00 86.94 287 GLY A CA 1
ATOM 2162 C C . GLY A 1 287 ? -0.634 -0.029 -1.293 1.00 86.94 287 GLY A C 1
ATOM 2163 O O . GLY A 1 287 ? -0.111 -0.182 -2.393 1.00 86.94 287 GLY A O 1
ATOM 2164 N N . ILE A 1 288 ? -1.417 1.017 -1.010 1.00 86.81 288 ILE A N 1
ATOM 2165 C CA . ILE A 1 288 ? -1.725 2.090 -1.969 1.00 86.81 288 ILE A CA 1
ATOM 2166 C C . ILE A 1 288 ? -0.447 2.829 -2.385 1.00 86.81 288 ILE A C 1
ATOM 2168 O O . ILE A 1 288 ? -0.224 3.009 -3.582 1.00 86.81 288 ILE A O 1
ATOM 2172 N N . ASN A 1 289 ? 0.423 3.182 -1.434 1.00 89.75 289 ASN A N 1
ATOM 2173 C CA . ASN A 1 289 ? 1.707 3.823 -1.736 1.00 89.75 289 ASN A CA 1
ATOM 2174 C C . ASN A 1 289 ? 2.571 2.940 -2.645 1.00 89.75 289 ASN A C 1
ATOM 2176 O O . ASN A 1 289 ? 3.033 3.397 -3.683 1.00 89.75 289 ASN A O 1
ATOM 2180 N N . ARG A 1 290 ? 2.685 1.638 -2.343 1.00 90.56 290 ARG A N 1
ATOM 2181 C CA . ARG A 1 290 ? 3.412 0.689 -3.204 1.00 90.56 290 ARG A CA 1
ATOM 2182 C C . ARG A 1 290 ? 2.833 0.605 -4.615 1.00 90.56 290 ARG A C 1
ATOM 2184 O O . ARG A 1 290 ? 3.592 0.488 -5.573 1.00 90.56 290 ARG A O 1
ATOM 2191 N N . VAL A 1 291 ? 1.507 0.636 -4.758 1.00 91.12 291 VAL A N 1
ATOM 2192 C CA . VAL A 1 291 ? 0.843 0.649 -6.072 1.00 91.12 291 VAL A CA 1
ATOM 2193 C C . VAL A 1 291 ? 1.151 1.941 -6.831 1.00 91.12 291 VAL A C 1
ATOM 2195 O O . VAL A 1 291 ? 1.370 1.880 -8.042 1.00 91.12 291 VAL A O 1
ATOM 2198 N N . SER A 1 292 ? 1.203 3.080 -6.134 1.00 92.12 292 SER A N 1
ATOM 2199 C CA . SER A 1 292 ? 1.592 4.374 -6.703 1.00 92.12 292 SER A CA 1
ATOM 2200 C C . SER A 1 292 ? 3.048 4.376 -7.175 1.00 92.12 292 SER A C 1
ATOM 2202 O O . SER A 1 292 ? 3.310 4.731 -8.321 1.00 92.12 292 SER A O 1
ATOM 2204 N N . ASP A 1 293 ? 3.978 3.884 -6.355 1.00 93.25 293 ASP A N 1
ATOM 2205 C CA . ASP A 1 293 ? 5.399 3.786 -6.717 1.00 93.25 293 ASP A CA 1
ATOM 2206 C C . ASP A 1 293 ? 5.603 2.868 -7.932 1.00 93.25 293 ASP A C 1
ATOM 2208 O O . ASP A 1 293 ? 6.362 3.173 -8.853 1.00 93.25 293 ASP A O 1
ATOM 2212 N N . CYS A 1 294 ? 4.886 1.736 -7.973 1.00 93.00 294 CYS A N 1
ATOM 2213 C CA . CYS A 1 294 ? 4.918 0.834 -9.123 1.00 93.00 294 CYS A CA 1
ATOM 2214 C C . CYS A 1 294 ? 4.410 1.523 -10.395 1.00 93.00 294 CYS A C 1
ATOM 2216 O O . CYS A 1 294 ? 4.971 1.309 -11.468 1.00 93.00 294 CYS A O 1
ATOM 2218 N N . ARG A 1 295 ? 3.361 2.349 -10.289 1.00 92.50 295 ARG A N 1
ATOM 2219 C CA . ARG A 1 295 ? 2.832 3.116 -11.421 1.00 92.50 295 ARG A CA 1
ATOM 2220 C C . ARG A 1 295 ? 3.882 4.082 -11.969 1.00 92.50 295 ARG A C 1
ATOM 2222 O O . ARG A 1 295 ? 4.093 4.079 -13.176 1.00 92.50 295 ARG A O 1
ATOM 2229 N N . GLU A 1 296 ? 4.540 4.858 -11.111 1.00 93.00 296 GLU A N 1
ATOM 2230 C CA . GLU A 1 296 ? 5.581 5.810 -11.527 1.00 93.00 296 GLU A CA 1
ATOM 2231 C C . GLU A 1 296 ? 6.747 5.094 -12.225 1.00 93.00 296 GLU A C 1
ATOM 2233 O O . GLU A 1 296 ? 7.198 5.499 -13.295 1.00 93.00 296 GLU A O 1
ATOM 2238 N N . GLN A 1 297 ? 7.190 3.957 -11.684 1.00 92.38 297 GLN A N 1
ATOM 2239 C CA . GLN A 1 297 ? 8.249 3.164 -12.313 1.00 92.38 297 GLN A CA 1
ATOM 2240 C C . GLN A 1 297 ? 7.839 2.583 -13.672 1.00 92.38 297 GLN A C 1
ATOM 2242 O O . GLN A 1 297 ? 8.656 2.556 -14.595 1.00 92.38 297 GLN A O 1
ATOM 2247 N N . ILE A 1 298 ? 6.592 2.116 -13.811 1.00 91.81 298 IL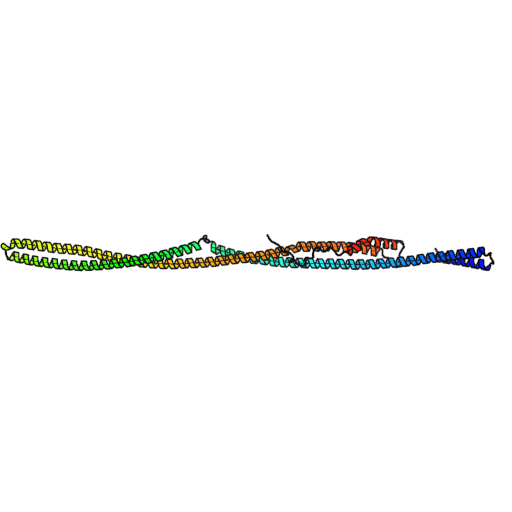E A N 1
ATOM 2248 C CA . ILE A 1 298 ? 6.057 1.658 -15.101 1.00 91.81 298 ILE A CA 1
ATOM 2249 C C . ILE A 1 298 ? 6.033 2.820 -16.092 1.00 91.81 298 ILE A C 1
ATOM 2251 O O . ILE A 1 298 ? 6.447 2.637 -17.231 1.00 91.81 298 ILE A O 1
ATOM 2255 N N . GLU A 1 299 ? 5.601 4.006 -15.669 1.00 91.31 299 GLU A N 1
ATOM 2256 C CA . GLU A 1 299 ? 5.559 5.196 -16.516 1.00 91.31 299 GLU A CA 1
ATOM 2257 C C . GLU A 1 299 ? 6.951 5.569 -17.041 1.00 91.31 299 GLU A C 1
ATOM 2259 O O . GLU A 1 299 ? 7.128 5.722 -18.249 1.00 91.31 299 GLU A O 1
ATOM 226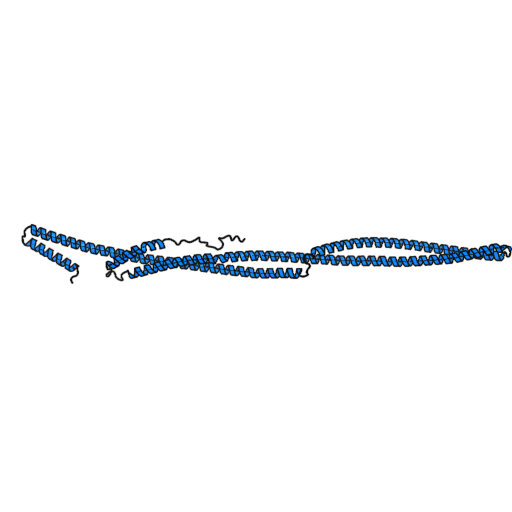4 N N . ILE A 1 300 ? 7.964 5.596 -16.170 1.00 90.19 300 ILE A N 1
ATOM 2265 C CA . ILE A 1 300 ? 9.361 5.838 -16.564 1.00 90.19 300 ILE A CA 1
ATOM 2266 C C . ILE A 1 300 ? 9.843 4.778 -17.565 1.00 90.19 300 ILE A C 1
ATOM 2268 O O . ILE A 1 300 ? 10.497 5.105 -18.556 1.00 90.19 300 ILE A O 1
ATOM 2272 N N . ALA A 1 301 ? 9.538 3.500 -17.327 1.00 89.75 301 ALA A N 1
ATOM 2273 C CA . ALA A 1 301 ? 9.944 2.421 -18.224 1.00 89.75 301 ALA A CA 1
ATOM 2274 C C . ALA A 1 301 ? 9.225 2.489 -19.585 1.00 89.75 301 ALA A C 1
ATOM 2276 O O . ALA A 1 301 ? 9.839 2.223 -20.617 1.00 89.75 301 ALA A O 1
ATOM 2277 N N . VAL A 1 302 ? 7.952 2.893 -19.609 1.00 88.50 302 VAL A N 1
ATOM 2278 C CA . VAL A 1 302 ? 7.194 3.129 -20.845 1.00 88.50 302 VAL A CA 1
ATOM 2279 C C . VAL A 1 302 ? 7.771 4.316 -21.611 1.00 88.50 302 VAL A C 1
ATOM 2281 O O . VAL A 1 302 ? 7.991 4.195 -22.811 1.00 88.50 302 VAL A O 1
ATOM 2284 N N . GLN A 1 303 ? 8.078 5.431 -20.943 1.00 87.81 303 GLN A N 1
ATOM 2285 C CA . GLN A 1 303 ? 8.704 6.597 -21.577 1.00 87.81 303 GLN A CA 1
ATOM 2286 C C . GLN A 1 303 ? 10.036 6.235 -22.243 1.00 87.81 303 GLN A C 1
ATOM 2288 O O . GLN A 1 303 ? 10.272 6.618 -23.389 1.00 87.81 303 GLN A O 1
ATOM 2293 N N . LYS A 1 304 ? 10.879 5.446 -21.560 1.00 86.81 304 LYS A N 1
ATOM 2294 C CA . LYS A 1 304 ? 12.123 4.920 -22.141 1.00 86.81 304 LYS A CA 1
ATOM 2295 C C . LYS A 1 304 ? 11.852 4.047 -23.357 1.00 86.81 304 LYS A C 1
ATOM 2297 O O . LYS A 1 304 ? 12.424 4.300 -24.406 1.00 86.81 304 LYS A O 1
ATOM 2302 N N . ALA A 1 305 ? 10.928 3.091 -23.256 1.00 84.19 305 ALA A N 1
ATOM 2303 C CA . ALA A 1 305 ? 10.580 2.230 -24.384 1.00 84.19 305 ALA A CA 1
ATOM 2304 C C . ALA A 1 305 ? 10.078 3.030 -25.600 1.00 84.19 305 ALA A C 1
ATOM 2306 O O . ALA A 1 305 ? 10.472 2.746 -26.727 1.00 84.19 305 ALA A O 1
ATOM 2307 N N . VAL A 1 306 ? 9.242 4.049 -25.381 1.00 84.62 306 VAL A N 1
ATOM 2308 C CA . VAL A 1 306 ? 8.735 4.927 -26.447 1.00 84.62 306 VAL A CA 1
ATOM 2309 C C . VAL A 1 306 ? 9.861 5.737 -27.084 1.00 84.62 306 VAL A C 1
ATOM 2311 O O . VAL A 1 306 ? 9.905 5.838 -28.307 1.00 84.62 306 VAL A O 1
ATOM 2314 N N . ARG A 1 307 ? 10.798 6.2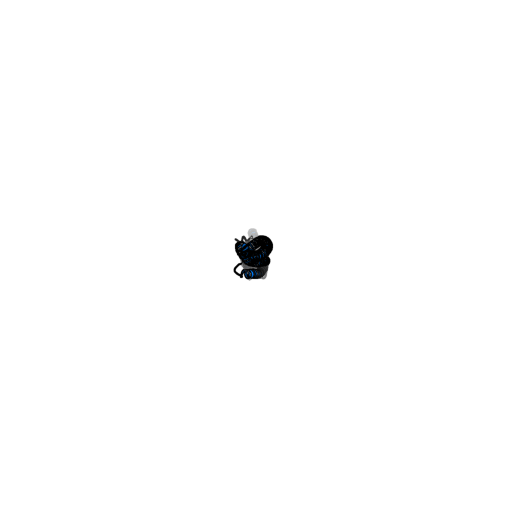71 -26.291 1.00 83.50 307 ARG A N 1
ATOM 2315 C CA . ARG A 1 307 ? 11.993 6.938 -26.825 1.00 83.50 307 ARG A CA 1
ATOM 2316 C C . ARG A 1 307 ? 12.824 5.974 -27.664 1.00 83.50 307 ARG A C 1
ATOM 2318 O O . ARG A 1 307 ? 13.159 6.301 -28.795 1.00 83.50 307 ARG A O 1
ATOM 2325 N N . SER A 1 308 ? 13.072 4.765 -27.164 1.00 84.88 308 SER A N 1
ATOM 2326 C CA . SER A 1 308 ? 13.852 3.772 -27.897 1.00 84.88 308 SER A CA 1
ATOM 2327 C C . SER A 1 308 ? 13.210 3.375 -29.225 1.00 84.88 308 SER A C 1
ATOM 2329 O O . SER A 1 308 ? 13.955 2.983 -30.108 1.00 84.88 308 SER A O 1
ATOM 2331 N N . LEU A 1 309 ? 11.881 3.478 -29.399 1.00 81.69 309 LEU A N 1
ATOM 2332 C CA . LEU A 1 309 ? 11.194 3.213 -30.678 1.00 81.69 309 LEU A CA 1
ATOM 2333 C C . LEU A 1 309 ? 11.545 4.222 -31.785 1.00 81.69 309 LEU A C 1
ATOM 2335 O O . LEU A 1 309 ? 11.432 3.879 -32.959 1.00 81.69 309 LEU A O 1
ATOM 2339 N N . GLN A 1 310 ? 12.032 5.421 -31.449 1.00 79.00 310 GLN A N 1
ATOM 2340 C CA . GLN A 1 310 ? 12.443 6.429 -32.437 1.00 79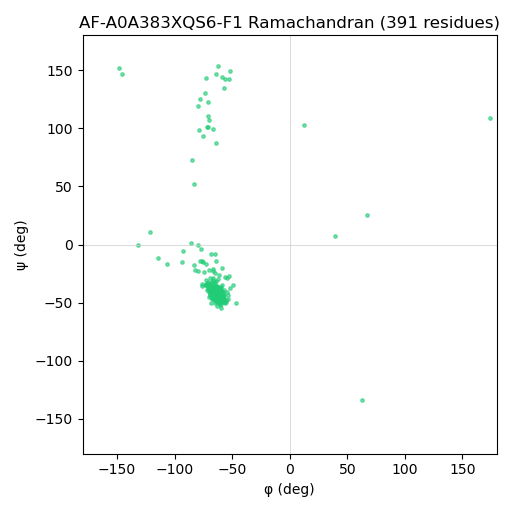.00 310 GLN A CA 1
ATOM 2341 C C . GLN A 1 310 ? 13.637 5.978 -33.298 1.00 79.00 310 GLN A C 1
ATOM 2343 O O . GLN A 1 310 ? 13.893 6.556 -34.354 1.00 79.00 310 GLN A O 1
ATOM 2348 N N . PHE A 1 311 ? 14.340 4.910 -32.899 1.00 83.69 311 PHE A N 1
ATOM 2349 C CA . PHE A 1 311 ? 15.403 4.309 -33.705 1.00 83.69 311 PHE A CA 1
ATOM 2350 C C . PHE A 1 311 ? 14.936 3.894 -35.107 1.00 83.69 311 PHE A C 1
ATOM 2352 O O . PHE A 1 311 ? 15.762 3.863 -36.015 1.00 83.69 311 PHE A O 1
ATOM 2359 N N . GLU A 1 312 ? 13.650 3.565 -35.290 1.00 80.88 312 GLU A N 1
ATOM 2360 C CA . GLU A 1 312 ? 13.092 3.165 -36.586 1.00 80.88 312 GLU A CA 1
ATOM 2361 C C . GLU A 1 312 ? 13.211 4.297 -37.615 1.00 80.88 312 GLU A C 1
ATOM 2363 O O . GLU A 1 312 ? 13.673 4.064 -38.736 1.00 80.88 312 GLU A O 1
ATOM 2368 N N . ASP A 1 313 ? 12.882 5.528 -37.220 1.00 83.31 313 ASP A N 1
ATOM 2369 C CA . ASP A 1 313 ? 12.979 6.705 -38.087 1.00 83.31 313 ASP A CA 1
ATOM 2370 C C . ASP A 1 313 ? 14.444 7.007 -38.429 1.00 83.31 313 ASP A C 1
ATOM 2372 O O . ASP A 1 313 ? 14.796 7.182 -39.600 1.00 83.31 313 ASP A O 1
ATOM 2376 N N . ILE A 1 314 ? 15.329 6.977 -37.423 1.00 84.06 314 ILE A N 1
ATOM 2377 C CA . ILE A 1 314 ? 16.768 7.221 -37.611 1.00 84.06 314 ILE A CA 1
ATOM 2378 C C . ILE A 1 314 ? 17.385 6.143 -38.514 1.00 84.06 314 ILE A C 1
ATOM 2380 O O . ILE A 1 314 ? 18.169 6.460 -39.412 1.00 84.06 314 ILE A O 1
ATOM 2384 N N . ALA A 1 315 ? 17.024 4.873 -38.313 1.00 84.19 315 ALA A N 1
ATOM 2385 C CA . ALA A 1 315 ? 17.495 3.760 -39.130 1.00 84.19 315 ALA A CA 1
ATOM 2386 C C . ALA A 1 315 ? 16.979 3.860 -40.570 1.00 84.19 315 ALA A C 1
ATOM 2388 O O . ALA A 1 315 ? 17.739 3.624 -41.508 1.00 84.19 315 ALA A O 1
ATOM 2389 N N . THR A 1 316 ? 15.720 4.256 -40.763 1.00 86.19 316 THR A N 1
ATOM 2390 C CA . THR A 1 316 ? 15.132 4.455 -42.094 1.00 86.19 316 THR A CA 1
ATOM 2391 C C . THR A 1 316 ? 15.850 5.570 -42.851 1.00 86.19 316 THR A C 1
ATOM 2393 O O . THR A 1 316 ? 16.219 5.390 -44.012 1.00 86.19 316 THR A O 1
ATOM 2396 N N . GLN A 1 317 ? 16.124 6.697 -42.189 1.00 85.19 317 GLN A N 1
ATOM 2397 C CA . GLN A 1 317 ? 16.865 7.811 -42.781 1.00 85.19 317 GLN A CA 1
ATOM 2398 C C . GLN A 1 317 ? 18.304 7.414 -43.147 1.00 85.19 317 GLN A C 1
ATOM 2400 O O . GLN A 1 317 ? 18.781 7.726 -44.239 1.00 85.19 317 GLN A O 1
ATOM 2405 N N . ALA A 1 318 ? 18.980 6.686 -42.258 1.00 86.00 318 ALA A N 1
ATOM 2406 C CA . ALA A 1 318 ? 20.334 6.185 -42.474 1.00 86.00 318 ALA A CA 1
ATOM 2407 C C . ALA A 1 318 ? 20.418 5.220 -43.666 1.00 86.00 318 ALA A C 1
ATOM 2409 O O . ALA A 1 318 ? 21.285 5.343 -44.530 1.00 86.00 318 ALA A O 1
ATOM 2410 N N . LEU A 1 319 ? 19.474 4.277 -43.751 1.00 87.81 319 LEU A N 1
ATOM 2411 C CA . LEU A 1 319 ? 19.371 3.344 -44.871 1.00 87.81 319 LEU A CA 1
ATOM 2412 C C . LEU A 1 319 ? 19.038 4.059 -46.188 1.00 87.81 319 LEU A C 1
ATOM 2414 O O . LEU A 1 319 ? 19.524 3.638 -47.236 1.00 87.81 319 LEU A O 1
ATOM 2418 N N . GLY A 1 320 ? 18.280 5.159 -46.139 1.00 87.88 320 GLY A N 1
ATOM 2419 C CA . GLY A 1 320 ? 18.097 6.059 -47.279 1.00 87.88 320 GLY A CA 1
ATOM 2420 C C . GLY A 1 320 ? 19.426 6.639 -47.773 1.00 87.88 320 GLY A C 1
ATOM 2421 O O . GLY A 1 320 ? 19.735 6.531 -48.957 1.00 87.88 320 GLY A O 1
ATOM 2422 N N . SER A 1 321 ? 20.261 7.144 -46.857 1.00 87.19 321 SER A N 1
ATOM 2423 C CA . SER A 1 321 ? 21.608 7.636 -47.190 1.00 87.19 321 SER A CA 1
ATOM 2424 C C . SER A 1 321 ? 22.493 6.534 -47.779 1.00 87.19 321 SER A C 1
ATOM 2426 O O . SER A 1 321 ? 23.207 6.768 -48.751 1.00 87.19 321 SER A O 1
ATOM 2428 N N . VAL A 1 322 ? 22.434 5.310 -47.238 1.00 89.81 322 VAL A N 1
ATOM 2429 C CA . VAL A 1 322 ? 23.132 4.145 -47.815 1.00 89.81 322 VAL A CA 1
ATOM 2430 C C . VAL A 1 322 ? 22.677 3.887 -49.253 1.00 89.81 322 VAL A C 1
ATOM 2432 O O . VAL A 1 322 ? 23.520 3.615 -50.106 1.00 89.81 322 VAL A O 1
ATOM 2435 N N . GLY A 1 323 ? 21.374 3.993 -49.530 1.00 89.31 323 GLY A N 1
ATOM 2436 C CA . GLY A 1 323 ? 20.823 3.906 -50.883 1.00 89.31 323 GLY A CA 1
ATOM 2437 C C . GLY A 1 323 ? 21.448 4.933 -51.827 1.00 89.31 323 GLY A C 1
ATOM 2438 O O . GLY A 1 323 ? 21.988 4.554 -52.864 1.00 89.31 323 GLY A O 1
ATOM 2439 N N . ASP A 1 324 ? 21.486 6.204 -51.418 1.00 89.25 324 ASP A N 1
ATOM 2440 C CA . ASP A 1 324 ? 22.086 7.286 -52.209 1.00 89.25 324 ASP A CA 1
ATOM 2441 C C . ASP A 1 324 ? 23.581 7.043 -52.496 1.00 89.25 324 ASP A C 1
ATOM 2443 O O . ASP A 1 324 ? 24.060 7.274 -53.612 1.00 89.25 324 ASP A O 1
ATOM 2447 N N . HIS A 1 325 ? 24.337 6.551 -51.509 1.00 88.94 325 HIS A N 1
ATOM 2448 C CA . HIS A 1 325 ? 25.751 6.202 -51.682 1.00 88.94 325 HIS A CA 1
ATOM 2449 C C . HIS A 1 325 ? 25.949 5.006 -52.627 1.00 88.94 325 HIS A C 1
ATOM 2451 O O . HIS A 1 325 ? 26.878 5.003 -53.439 1.00 88.94 325 HIS A O 1
ATOM 2457 N N . LEU A 1 326 ? 25.078 3.993 -52.559 1.00 90.75 326 LEU A N 1
ATOM 2458 C CA . LEU A 1 326 ? 25.119 2.841 -53.463 1.00 90.75 326 LEU A CA 1
ATOM 2459 C C . LEU A 1 326 ? 24.793 3.238 -54.907 1.00 90.75 326 LEU A C 1
ATOM 2461 O O . LEU A 1 326 ? 25.495 2.795 -55.818 1.00 90.75 326 LEU A O 1
ATOM 2465 N N . ASP A 1 327 ? 23.818 4.122 -55.118 1.00 90.94 327 ASP A N 1
ATOM 2466 C CA . ASP A 1 327 ? 23.482 4.655 -56.443 1.00 90.94 327 ASP A CA 1
ATOM 2467 C C . ASP A 1 327 ? 24.661 5.445 -57.041 1.00 90.94 327 ASP A C 1
ATOM 2469 O O . ASP A 1 327 ? 25.019 5.276 -58.216 1.00 90.94 327 ASP A O 1
ATOM 2473 N N . ARG A 1 328 ? 25.341 6.267 -56.224 1.00 88.81 328 ARG A N 1
ATOM 2474 C CA . ARG A 1 328 ? 26.576 6.964 -56.630 1.00 88.81 328 ARG A CA 1
ATOM 2475 C C . ARG A 1 328 ? 27.691 5.983 -56.972 1.00 88.81 328 ARG A C 1
ATOM 2477 O O . ARG A 1 328 ? 28.337 6.141 -58.009 1.00 88.81 328 ARG A O 1
ATOM 2484 N N . LEU A 1 329 ? 27.905 4.967 -56.136 1.00 91.00 329 LEU A N 1
ATOM 2485 C CA . LEU A 1 329 ? 28.921 3.938 -56.345 1.00 91.00 329 LEU A CA 1
ATOM 2486 C C . LEU A 1 329 ? 28.671 3.151 -57.639 1.00 91.00 329 LEU A C 1
ATOM 2488 O O . LEU A 1 329 ? 29.615 2.907 -58.395 1.00 91.00 329 LEU A O 1
ATOM 2492 N N . GLU A 1 330 ? 27.417 2.794 -57.930 1.00 91.56 330 GLU A N 1
ATOM 2493 C CA . GLU A 1 330 ? 27.040 2.132 -59.181 1.00 91.56 330 GLU A CA 1
ATOM 2494 C C . GLU A 1 330 ? 27.343 3.031 -60.387 1.00 91.56 330 GLU A C 1
ATOM 2496 O O . GLU A 1 330 ? 27.946 2.577 -61.366 1.00 91.56 330 GLU A O 1
ATOM 2501 N N . HIS A 1 331 ? 26.993 4.321 -60.308 1.00 90.81 331 HIS A N 1
ATOM 2502 C CA . HIS A 1 331 ? 27.275 5.281 -61.373 1.00 90.81 331 HIS A CA 1
ATOM 2503 C C . HIS A 1 331 ? 28.789 5.443 -61.609 1.00 90.81 331 HIS A C 1
ATOM 2505 O O . HIS A 1 331 ? 29.243 5.368 -62.754 1.00 90.81 331 HIS A O 1
ATOM 2511 N N . ILE A 1 332 ? 29.589 5.583 -60.543 1.00 89.88 332 ILE A N 1
ATOM 2512 C CA . ILE A 1 332 ? 31.060 5.665 -60.620 1.00 89.88 332 ILE A CA 1
ATOM 2513 C C . ILE A 1 332 ? 31.640 4.389 -61.235 1.00 89.88 332 ILE A C 1
ATOM 2515 O O . ILE A 1 332 ? 32.481 4.464 -62.131 1.00 89.88 332 ILE A O 1
ATOM 2519 N N . SER A 1 333 ? 31.185 3.215 -60.787 1.00 90.44 333 SER A N 1
ATOM 2520 C CA . SER A 1 333 ? 31.661 1.919 -61.279 1.00 90.44 333 SER A CA 1
ATOM 2521 C C . SER A 1 333 ? 31.372 1.736 -62.770 1.00 90.44 333 SER A C 1
ATOM 2523 O O . SER A 1 333 ? 32.255 1.340 -63.536 1.00 90.44 333 SER A O 1
ATOM 2525 N N . ARG A 1 334 ? 30.159 2.097 -63.207 1.00 91.00 334 ARG A N 1
ATOM 2526 C CA . ARG A 1 334 ? 29.745 2.050 -64.614 1.00 91.00 334 ARG A CA 1
ATOM 2527 C C . ARG A 1 334 ? 30.629 2.942 -65.484 1.00 91.00 334 ARG A C 1
ATOM 2529 O O . ARG A 1 334 ? 31.127 2.492 -66.515 1.00 91.00 334 ARG A O 1
ATOM 2536 N N . GLU A 1 335 ? 30.858 4.181 -65.061 1.00 90.56 335 GLU A N 1
ATOM 2537 C CA . GLU A 1 335 ? 31.699 5.132 -65.789 1.00 90.56 335 GLU A CA 1
ATOM 2538 C C . GLU A 1 335 ? 33.178 4.708 -65.799 1.00 90.56 335 GLU A C 1
ATOM 2540 O O . GLU A 1 335 ? 33.834 4.782 -66.840 1.00 90.56 335 GLU A O 1
ATOM 2545 N N . ALA A 1 336 ? 33.696 4.169 -64.692 1.00 89.12 336 ALA A N 1
ATOM 2546 C CA . ALA A 1 336 ? 35.051 3.623 -64.625 1.00 89.12 336 ALA A CA 1
ATOM 2547 C C . ALA A 1 336 ? 35.236 2.413 -65.562 1.00 89.12 336 ALA A C 1
ATOM 2549 O O . ALA A 1 336 ? 36.271 2.296 -66.226 1.00 89.12 336 ALA A O 1
ATOM 2550 N N . LEU A 1 337 ? 34.236 1.529 -65.670 1.00 89.19 337 LEU A N 1
ATOM 2551 C CA . LEU A 1 337 ? 34.259 0.387 -66.592 1.00 89.19 337 LEU A CA 1
ATOM 2552 C C . LEU A 1 337 ? 34.290 0.845 -68.058 1.00 89.19 337 LEU A C 1
ATOM 2554 O O . LEU A 1 337 ? 35.084 0.329 -68.849 1.00 89.19 337 LEU A O 1
ATOM 2558 N N . VAL A 1 338 ? 33.469 1.843 -68.411 1.00 88.75 338 VAL A N 1
ATOM 2559 C CA . VAL A 1 338 ? 33.467 2.456 -69.750 1.00 88.75 338 VAL A CA 1
ATOM 2560 C C . VAL A 1 338 ? 34.838 3.059 -70.056 1.00 88.75 338 VAL A C 1
ATOM 2562 O O . VAL A 1 338 ? 35.421 2.755 -71.096 1.00 88.75 338 VAL A O 1
ATOM 2565 N N . LEU A 1 339 ? 35.402 3.840 -69.132 1.00 87.31 339 LEU A N 1
ATOM 2566 C CA . LEU A 1 339 ? 36.713 4.464 -69.308 1.00 87.31 339 LEU A CA 1
ATOM 2567 C C . LEU A 1 339 ? 37.845 3.434 -69.442 1.00 87.31 339 LEU A C 1
ATOM 2569 O O . LEU A 1 339 ? 38.720 3.576 -70.296 1.00 87.31 339 LEU A O 1
ATOM 2573 N N . THR A 1 340 ? 37.795 2.349 -68.667 1.00 86.62 340 THR A N 1
ATOM 2574 C CA . THR A 1 340 ? 38.753 1.236 -68.766 1.00 86.62 340 THR A CA 1
ATOM 2575 C C . THR A 1 340 ? 38.677 0.546 -70.130 1.00 86.62 340 THR A C 1
ATOM 2577 O O . THR A 1 340 ? 39.707 0.160 -70.680 1.00 86.62 340 THR A O 1
ATOM 2580 N N . GLY A 1 341 ? 37.476 0.419 -70.707 1.00 84.69 341 GLY A N 1
ATOM 2581 C CA . GLY A 1 341 ? 37.279 -0.124 -72.054 1.00 84.69 341 GLY A CA 1
ATOM 2582 C C . GLY A 1 341 ? 37.806 0.778 -73.178 1.00 84.69 341 GLY A C 1
ATOM 2583 O O . GLY A 1 341 ? 38.218 0.270 -74.223 1.00 84.69 341 GLY A O 1
ATOM 2584 N N . LEU A 1 342 ? 37.827 2.098 -72.964 1.00 83.50 342 LEU A N 1
ATOM 2585 C CA . LEU A 1 342 ? 38.333 3.086 -73.927 1.00 83.50 342 LEU A CA 1
ATOM 2586 C C . LEU A 1 342 ? 39.861 3.251 -73.882 1.00 83.50 342 LEU A C 1
ATOM 2588 O O . LEU A 1 342 ? 40.462 3.694 -74.865 1.00 83.50 342 LEU A O 1
ATOM 2592 N N . LEU A 1 343 ? 40.515 2.884 -72.775 1.00 82.12 343 LEU A N 1
ATOM 2593 C CA . LEU A 1 343 ? 41.969 2.983 -72.658 1.00 82.12 343 LEU A CA 1
ATOM 2594 C C . LEU A 1 343 ? 42.697 1.892 -73.476 1.00 82.12 343 LEU A C 1
ATOM 2596 O O . LEU A 1 343 ? 42.401 0.701 -73.355 1.00 82.12 343 LEU A O 1
ATOM 2600 N N . PRO A 1 344 ? 43.695 2.258 -74.302 1.00 70.12 344 PRO A N 1
ATOM 2601 C CA . PRO A 1 344 ? 44.466 1.300 -75.087 1.00 70.12 344 PRO A CA 1
ATOM 2602 C C . PRO A 1 344 ? 45.429 0.479 -74.212 1.00 70.12 344 PRO A C 1
ATOM 2604 O O . PRO A 1 344 ? 46.064 0.999 -73.296 1.00 70.12 344 PRO A O 1
ATOM 2607 N N . LYS A 1 345 ? 45.594 -0.812 -74.544 1.00 65.81 345 LYS A N 1
ATOM 2608 C CA . LYS A 1 345 ? 46.521 -1.732 -73.852 1.00 65.81 345 LYS A CA 1
ATOM 2609 C C . LYS A 1 345 ? 48.007 -1.461 -74.155 1.00 65.81 345 LYS A C 1
ATOM 2611 O O . LYS A 1 345 ? 48.863 -1.934 -73.417 1.00 65.81 345 LYS A O 1
ATOM 2616 N N . SER A 1 346 ? 48.320 -0.711 -75.216 1.00 57.66 346 SER A N 1
ATOM 2617 C CA . SER A 1 346 ? 49.681 -0.295 -75.593 1.00 57.66 346 SER A CA 1
ATOM 2618 C C . SER A 1 346 ? 49.681 1.082 -76.275 1.00 57.66 346 SER A C 1
ATOM 2620 O O . SER A 1 346 ? 48.697 1.471 -76.907 1.00 57.66 346 SER A O 1
ATOM 2622 N N . ALA A 1 347 ? 50.786 1.827 -76.145 1.00 54.28 347 ALA A N 1
ATOM 2623 C CA . ALA A 1 347 ? 50.933 3.194 -76.668 1.00 54.28 347 ALA A CA 1
ATOM 2624 C C . ALA A 1 347 ? 50.937 3.277 -78.210 1.00 54.28 347 ALA A C 1
ATOM 2626 O O . ALA A 1 347 ? 50.574 4.303 -78.773 1.00 54.28 347 ALA A O 1
ATOM 2627 N N . GLU A 1 348 ? 51.270 2.184 -78.903 1.00 51.09 348 GLU A N 1
ATOM 2628 C CA . GLU A 1 348 ? 51.360 2.128 -80.372 1.00 51.09 348 GLU A CA 1
ATOM 2629 C C . GLU A 1 348 ? 49.997 1.988 -81.088 1.00 51.09 348 GLU A C 1
ATOM 2631 O O . GLU A 1 348 ? 49.947 1.938 -82.314 1.00 51.09 348 GLU A O 1
ATOM 2636 N N . GLY A 1 349 ? 48.880 1.927 -80.347 1.00 52.19 349 GLY A N 1
ATOM 2637 C CA . GLY A 1 349 ? 47.541 1.636 -80.886 1.00 52.19 349 GLY A CA 1
ATOM 2638 C C . GLY A 1 349 ? 46.470 2.708 -80.658 1.00 52.19 349 GLY A C 1
ATOM 2639 O O . GLY A 1 349 ? 45.289 2.430 -80.878 1.00 52.19 349 GLY A O 1
ATOM 2640 N N . ALA A 1 350 ? 46.826 3.907 -80.191 1.00 59.16 350 ALA A N 1
ATOM 2641 C CA . ALA A 1 350 ? 45.862 4.994 -80.022 1.00 59.16 350 ALA A CA 1
ATOM 2642 C C . ALA A 1 350 ? 45.499 5.602 -81.390 1.00 59.16 350 ALA A C 1
ATOM 2644 O O . ALA A 1 350 ? 46.192 6.479 -81.904 1.00 59.16 350 ALA A O 1
ATOM 2645 N N . SER A 1 351 ? 44.420 5.115 -82.010 1.00 65.50 351 SER A N 1
ATOM 2646 C CA . SER A 1 351 ? 43.837 5.778 -83.177 1.00 65.50 351 SER A CA 1
ATOM 2647 C C . SER A 1 351 ? 43.307 7.162 -82.783 1.00 65.50 351 SER A C 1
ATOM 2649 O O . SER A 1 351 ? 42.809 7.353 -81.671 1.00 65.50 351 SER A O 1
ATOM 2651 N N . ALA A 1 352 ? 43.372 8.126 -83.707 1.00 69.38 352 ALA A N 1
ATOM 2652 C CA . ALA A 1 352 ? 42.821 9.469 -83.499 1.00 69.38 352 ALA A CA 1
ATOM 2653 C C . ALA A 1 352 ? 41.331 9.435 -83.091 1.00 69.38 352 ALA A C 1
ATOM 2655 O O . ALA A 1 352 ? 40.868 10.297 -82.347 1.00 69.38 352 ALA A O 1
ATOM 2656 N N . ASP A 1 353 ? 40.594 8.405 -83.520 1.00 72.38 353 ASP A N 1
ATOM 2657 C CA . ASP A 1 353 ? 39.190 8.195 -83.155 1.00 72.38 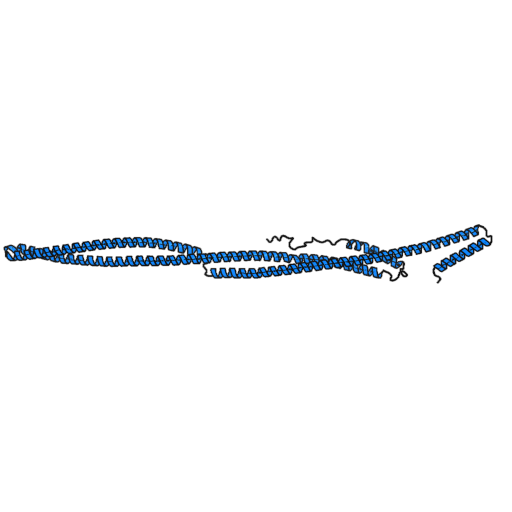353 ASP A CA 1
ATOM 2658 C C . ASP A 1 353 ? 39.018 7.830 -81.673 1.00 72.38 353 ASP A C 1
ATOM 2660 O O . ASP A 1 353 ? 38.148 8.379 -81.003 1.00 72.38 353 ASP A O 1
ATOM 2664 N N . ARG A 1 354 ? 39.899 6.992 -81.112 1.00 74.69 354 ARG A N 1
ATOM 2665 C CA . ARG A 1 354 ? 39.835 6.591 -79.698 1.00 74.69 354 ARG A CA 1
ATOM 2666 C C . ARG A 1 354 ? 40.210 7.733 -78.752 1.00 74.69 354 ARG A C 1
ATOM 2668 O O . ARG A 1 354 ? 39.649 7.852 -77.667 1.00 74.69 354 ARG A O 1
ATOM 2675 N N . VAL A 1 355 ? 41.113 8.618 -79.174 1.00 77.50 355 VAL A N 1
ATOM 2676 C CA . VAL A 1 355 ? 41.420 9.848 -78.423 1.00 77.50 355 VAL A CA 1
ATOM 2677 C C . VAL A 1 355 ? 40.224 10.803 -78.424 1.00 77.50 355 VAL A C 1
ATOM 2679 O O . VAL A 1 355 ? 39.913 11.386 -77.387 1.00 77.50 355 VAL A O 1
ATOM 2682 N N . ARG A 1 356 ? 39.492 10.914 -79.541 1.00 79.75 356 ARG A N 1
ATOM 2683 C CA . ARG A 1 356 ? 38.237 11.683 -79.585 1.00 79.75 356 ARG A CA 1
ATOM 2684 C C . ARG A 1 356 ? 37.161 11.086 -78.680 1.00 79.75 356 ARG A C 1
ATOM 2686 O O . ARG A 1 356 ? 36.505 11.843 -77.972 1.00 79.75 356 ARG A O 1
ATOM 2693 N N . GLU A 1 357 ? 37.004 9.762 -78.656 1.00 83.38 357 GLU A N 1
ATOM 2694 C CA . GLU A 1 357 ? 36.077 9.078 -77.738 1.00 83.38 357 GLU A CA 1
ATOM 2695 C C . GLU A 1 357 ? 36.424 9.363 -76.266 1.00 83.38 357 GLU A C 1
ATOM 2697 O O . GLU A 1 357 ? 35.541 9.681 -75.471 1.00 83.38 357 GLU A O 1
ATOM 2702 N N . LEU A 1 358 ? 37.713 9.346 -75.908 1.00 84.38 358 LEU A N 1
ATOM 2703 C CA . LEU A 1 358 ? 38.191 9.708 -74.569 1.00 84.38 358 LEU A CA 1
ATOM 2704 C C . LEU A 1 358 ? 37.938 11.188 -74.220 1.00 84.38 358 LEU A C 1
ATOM 2706 O O . LEU A 1 358 ? 37.596 11.514 -73.082 1.00 84.38 358 LEU A O 1
ATOM 2710 N N . GLN A 1 359 ? 38.085 12.105 -75.178 1.00 83.50 359 GLN A N 1
ATOM 2711 C CA . GLN A 1 359 ? 37.765 13.524 -74.974 1.00 83.50 359 GLN A CA 1
ATOM 2712 C C . GLN A 1 359 ? 36.257 13.748 -74.790 1.00 83.50 359 GLN A C 1
ATOM 2714 O O . GLN A 1 359 ? 35.852 14.495 -73.899 1.00 83.50 359 GLN A O 1
ATOM 2719 N N . GLN A 1 360 ? 35.421 13.065 -75.577 1.00 86.25 360 GLN A N 1
ATOM 2720 C CA . GLN A 1 360 ? 33.962 13.104 -75.431 1.00 86.25 360 GLN A CA 1
ATOM 2721 C C . GLN A 1 360 ? 33.511 12.520 -74.088 1.00 86.25 360 GLN A C 1
ATOM 2723 O O . GLN A 1 360 ? 32.658 13.100 -73.416 1.00 86.25 360 GLN A O 1
ATOM 2728 N N . PHE A 1 361 ? 34.122 11.413 -73.658 1.00 88.31 361 PHE A N 1
ATOM 2729 C CA . PHE A 1 361 ? 33.874 10.823 -72.347 1.00 88.31 361 PHE A CA 1
ATOM 2730 C C . PHE A 1 361 ? 34.181 11.813 -71.213 1.00 88.31 361 PHE A C 1
ATOM 2732 O O . PHE A 1 361 ? 33.329 12.043 -70.354 1.00 88.31 361 PHE A O 1
ATOM 2739 N N . ASN A 1 362 ? 35.348 12.469 -71.254 1.00 85.25 362 ASN A N 1
ATOM 2740 C CA . ASN A 1 362 ? 35.731 13.486 -70.268 1.00 85.25 362 ASN A CA 1
ATOM 2741 C C . ASN A 1 362 ? 34.730 14.643 -70.180 1.00 85.25 362 ASN A C 1
ATOM 2743 O O . ASN A 1 362 ? 34.443 15.131 -69.089 1.00 85.25 362 ASN A O 1
ATOM 2747 N N . GLN A 1 363 ? 34.186 15.090 -71.312 1.00 85.75 363 GLN A N 1
ATOM 2748 C CA . GLN A 1 363 ? 33.169 16.144 -71.322 1.00 85.75 363 GLN A CA 1
ATOM 2749 C C . GLN A 1 363 ? 31.841 15.665 -70.723 1.00 85.75 363 GLN A C 1
ATOM 2751 O O . GLN A 1 363 ? 31.192 16.414 -69.997 1.00 85.75 363 GLN A O 1
ATOM 2756 N N . ARG A 1 364 ? 31.456 14.410 -70.979 1.00 88.81 364 ARG A N 1
ATOM 2757 C CA . ARG A 1 364 ? 30.206 13.818 -70.482 1.00 88.81 364 ARG A CA 1
ATOM 2758 C C . ARG A 1 364 ? 30.220 13.561 -68.974 1.00 88.81 364 ARG A C 1
ATOM 2760 O O . ARG A 1 364 ? 29.192 13.734 -68.331 1.00 88.81 364 ARG A O 1
ATOM 2767 N N . ILE A 1 365 ? 31.362 13.161 -68.412 1.00 87.12 365 ILE A N 1
ATOM 2768 C CA . ILE A 1 365 ? 31.475 12.806 -66.987 1.00 87.12 365 ILE A CA 1
ATOM 2769 C C . ILE A 1 365 ? 31.679 14.022 -66.065 1.00 87.12 365 ILE A C 1
ATOM 2771 O O . ILE A 1 365 ? 31.433 13.937 -64.865 1.00 87.12 365 ILE A O 1
ATOM 2775 N N . GLN A 1 366 ? 32.086 15.176 -66.603 1.00 83.69 366 GLN A N 1
ATOM 2776 C CA . GLN A 1 366 ? 32.253 16.433 -65.855 1.00 83.69 366 GLN A CA 1
ATOM 2777 C C . GLN A 1 366 ? 31.079 16.809 -64.923 1.00 83.69 366 GLN A C 1
ATOM 2779 O O . GLN A 1 366 ? 31.355 17.093 -63.755 1.00 83.69 366 GLN A O 1
ATOM 2784 N N . PRO A 1 367 ? 29.801 16.813 -65.359 1.00 84.56 367 PRO A N 1
ATOM 2785 C CA . PRO A 1 367 ? 28.677 17.145 -64.479 1.00 84.56 367 PRO A CA 1
ATOM 2786 C C . PRO A 1 367 ? 28.522 16.150 -63.322 1.00 84.56 367 PRO A C 1
ATOM 2788 O O . PRO A 1 367 ? 28.434 16.573 -62.171 1.00 84.56 367 PRO A O 1
ATOM 2791 N N . ALA A 1 368 ? 28.597 14.844 -63.600 1.00 82.75 368 ALA A N 1
ATOM 2792 C CA . ALA A 1 368 ? 28.534 13.803 -62.571 1.00 82.75 368 ALA A CA 1
ATOM 2793 C C . ALA A 1 368 ? 29.683 13.940 -61.558 1.00 82.75 368 ALA A C 1
ATOM 2795 O O . ALA A 1 368 ? 29.487 13.842 -60.351 1.00 82.75 368 ALA A O 1
ATOM 2796 N N . ARG A 1 369 ? 30.883 14.287 -62.038 1.00 80.94 369 ARG A N 1
ATOM 2797 C CA . ARG A 1 369 ? 32.060 14.540 -61.200 1.00 80.94 369 ARG A CA 1
ATOM 2798 C C . ARG A 1 369 ? 31.890 15.742 -60.267 1.00 80.94 369 ARG A C 1
ATOM 2800 O O . ARG A 1 369 ? 32.468 15.751 -59.184 1.00 80.94 369 ARG A O 1
ATOM 2807 N N . GLN A 1 370 ? 31.132 16.763 -60.665 1.00 79.44 370 GLN A N 1
ATOM 2808 C CA . GLN A 1 370 ? 30.809 17.890 -59.783 1.00 79.44 370 GLN A CA 1
ATOM 2809 C C . GLN A 1 370 ? 29.745 17.522 -58.747 1.00 79.44 370 GLN A C 1
ATOM 2811 O O . GLN A 1 370 ? 29.795 18.011 -57.622 1.00 79.44 370 GLN A O 1
ATOM 2816 N N . GLU A 1 371 ? 28.805 16.657 -59.114 1.00 77.94 371 GLU A N 1
ATOM 2817 C CA . GLU A 1 371 ? 27.751 16.172 -58.228 1.00 77.94 371 GLU A CA 1
ATOM 2818 C C . GLU A 1 371 ? 28.300 15.249 -57.134 1.00 77.94 371 GLU A C 1
ATOM 2820 O O . GLU A 1 371 ? 28.011 15.461 -55.960 1.00 77.94 371 GLU A O 1
ATOM 2825 N N . TRP A 1 372 ? 29.203 14.329 -57.482 1.00 75.81 372 TRP A N 1
ATOM 2826 C CA . TRP A 1 372 ? 29.893 13.465 -56.515 1.00 75.81 372 TRP A CA 1
ATOM 2827 C C . TRP A 1 372 ? 30.804 14.225 -55.545 1.00 75.81 372 TRP A C 1
ATOM 2829 O O . TRP A 1 372 ? 31.077 13.749 -54.450 1.00 75.81 372 TRP A O 1
ATOM 2839 N N . LYS A 1 373 ? 31.279 15.418 -55.924 1.00 68.94 373 LYS A N 1
ATOM 2840 C CA . LYS A 1 373 ? 32.084 16.284 -55.045 1.00 68.94 373 LYS A CA 1
ATOM 2841 C C . LYS A 1 373 ? 31.251 17.047 -54.022 1.00 68.94 373 LYS A C 1
ATOM 2843 O O . LYS A 1 373 ? 31.826 17.610 -53.091 1.00 68.94 373 LYS A O 1
ATOM 2848 N N . LYS A 1 374 ? 29.926 17.105 -54.184 1.00 67.50 374 LYS A N 1
ATOM 2849 C CA . LYS A 1 374 ? 29.055 17.700 -53.171 1.00 67.50 374 LYS A CA 1
ATOM 2850 C C . LYS A 1 374 ? 28.876 16.691 -52.033 1.00 67.50 374 LYS A C 1
ATOM 2852 O O . LYS A 1 374 ? 28.456 15.562 -52.317 1.00 67.50 374 LYS A O 1
ATOM 2857 N N . PRO A 1 375 ? 29.166 17.079 -50.776 1.00 57.81 375 PRO A N 1
ATOM 2858 C CA . PRO A 1 375 ? 28.867 16.224 -49.637 1.00 57.81 375 PRO A CA 1
ATOM 2859 C C . PRO A 1 375 ? 27.369 15.882 -49.654 1.00 57.81 375 PRO A C 1
ATOM 2861 O O . PRO A 1 375 ? 26.565 16.737 -50.054 1.00 57.81 375 PRO A O 1
ATOM 2864 N N . PRO A 1 376 ? 26.980 14.650 -49.282 1.00 56.94 376 PRO A N 1
ATOM 2865 C CA . PRO A 1 376 ? 25.575 14.307 -49.123 1.00 56.94 376 PRO A CA 1
ATOM 2866 C C . PRO A 1 376 ? 24.912 15.316 -48.181 1.00 56.94 376 PRO A C 1
ATOM 2868 O O . PRO A 1 376 ? 25.522 15.785 -47.217 1.00 56.94 376 PRO A O 1
ATOM 2871 N N . HIS A 1 377 ? 23.663 15.683 -48.462 1.00 53.53 377 HIS A N 1
ATOM 2872 C CA . HIS A 1 377 ? 22.876 16.430 -47.492 1.00 53.53 377 HIS A CA 1
ATOM 2873 C C . HIS A 1 377 ? 22.612 15.503 -46.307 1.00 53.53 377 HIS A C 1
ATOM 2875 O O . HIS A 1 377 ? 21.721 14.670 -46.386 1.00 53.53 377 HIS A O 1
ATOM 2881 N N . HIS A 1 378 ? 23.377 15.640 -45.224 1.00 51.12 378 HIS A N 1
ATOM 2882 C CA . HIS A 1 378 ? 23.049 15.005 -43.952 1.00 51.12 378 HIS A CA 1
ATOM 2883 C C . HIS A 1 378 ? 21.834 15.736 -43.365 1.00 51.12 378 HIS A C 1
ATOM 2885 O O . HIS A 1 378 ? 21.960 16.909 -42.992 1.00 51.12 378 HIS A O 1
ATOM 2891 N N . PRO A 1 379 ? 20.645 15.116 -43.291 1.00 46.78 379 PRO A N 1
ATOM 2892 C CA . PRO A 1 379 ? 19.571 15.675 -42.491 1.00 46.78 379 PRO A CA 1
ATOM 2893 C C . PRO A 1 379 ? 19.999 15.476 -41.034 1.00 46.78 379 PRO A C 1
ATOM 2895 O O . PRO A 1 379 ? 20.344 14.360 -40.664 1.00 46.78 379 PRO A O 1
ATOM 2898 N N . VAL A 1 380 ? 20.078 16.575 -40.276 1.00 47.00 380 VAL A N 1
ATOM 2899 C CA . VAL A 1 380 ? 20.347 16.681 -38.825 1.00 47.00 380 VAL A CA 1
ATOM 2900 C C . VAL A 1 380 ? 20.846 15.380 -38.173 1.00 47.00 380 VAL A C 1
ATOM 2902 O O . VAL A 1 380 ? 20.067 14.474 -37.890 1.00 47.00 380 VAL A O 1
ATOM 2905 N N . THR A 1 381 ? 22.151 15.297 -37.913 1.00 48.12 381 THR A N 1
ATOM 2906 C CA . THR A 1 381 ? 22.774 14.227 -37.126 1.00 48.12 381 THR A CA 1
ATOM 2907 C C . THR A 1 381 ? 22.266 14.271 -35.685 1.00 48.12 381 THR A C 1
ATOM 2909 O O . THR A 1 381 ? 22.881 14.905 -34.835 1.00 48.12 381 THR A O 1
ATOM 2912 N N . GLN A 1 382 ? 21.144 13.609 -35.401 1.00 53.25 382 GLN A N 1
ATOM 2913 C CA . GLN A 1 382 ? 20.857 13.143 -34.047 1.00 53.25 382 GLN A CA 1
ATOM 2914 C C . GLN A 1 382 ? 21.811 11.978 -33.768 1.00 53.25 382 GLN A C 1
ATOM 2916 O O . GLN A 1 382 ? 21.632 10.867 -34.269 1.00 53.25 382 GLN A O 1
ATOM 2921 N N . GLU A 1 383 ? 22.885 12.260 -33.029 1.00 49.38 383 GLU A N 1
ATOM 2922 C CA . GLU A 1 383 ? 23.877 11.256 -32.616 1.00 49.38 383 GLU A CA 1
ATOM 2923 C C . GLU A 1 383 ? 23.372 10.379 -31.459 1.00 49.38 383 GLU A C 1
ATOM 2925 O O . GLU A 1 383 ? 23.948 9.327 -31.190 1.00 49.38 383 GLU A O 1
ATOM 2930 N N . SER A 1 384 ? 22.290 10.786 -30.785 1.00 52.62 384 SER A N 1
ATOM 2931 C CA . SER A 1 384 ? 21.726 10.097 -29.625 1.00 52.62 384 SER A CA 1
ATOM 2932 C C . SER A 1 384 ? 20.203 10.218 -29.578 1.00 52.62 384 SER A C 1
ATOM 2934 O O . SER A 1 384 ? 19.641 11.258 -29.924 1.00 52.62 384 SER A O 1
ATOM 2936 N N . MET A 1 385 ? 19.540 9.171 -29.077 1.00 60.47 385 MET A N 1
ATOM 2937 C CA . MET A 1 385 ? 18.097 9.171 -28.811 1.00 60.47 385 MET A CA 1
ATOM 2938 C C . MET A 1 385 ? 17.686 10.100 -27.651 1.00 60.47 385 MET A C 1
ATOM 2940 O O . MET A 1 385 ? 16.496 10.316 -27.442 1.00 60.47 385 MET A O 1
ATOM 2944 N N . ASP A 1 386 ? 18.637 10.674 -26.902 1.00 54.69 386 ASP A N 1
ATOM 2945 C CA . ASP A 1 386 ? 18.352 11.645 -25.832 1.00 54.69 386 ASP A CA 1
ATOM 2946 C C . ASP A 1 386 ? 17.984 13.051 -26.343 1.00 54.69 386 ASP A C 1
ATOM 2948 O O . ASP A 1 386 ? 17.434 13.859 -25.588 1.00 54.69 386 ASP A O 1
ATOM 2952 N N . GLU A 1 387 ? 18.244 13.367 -27.614 1.00 48.59 387 GLU A N 1
ATOM 2953 C CA . GLU A 1 387 ? 17.914 14.668 -28.203 1.00 48.59 387 GLU A CA 1
ATOM 2954 C C . GLU A 1 387 ? 16.463 14.717 -28.699 1.00 48.59 387 GLU A C 1
ATOM 2956 O O . GLU A 1 387 ? 16.176 14.723 -29.894 1.00 48.59 387 GLU A O 1
ATOM 2961 N N . GLY A 1 388 ? 15.523 14.782 -27.758 1.00 50.28 388 GLY A N 1
ATOM 2962 C CA . GLY A 1 388 ? 14.106 14.980 -28.053 1.00 50.28 388 GLY A CA 1
ATOM 2963 C C . GLY A 1 388 ? 13.246 14.869 -26.802 1.00 50.28 388 GLY A C 1
ATOM 2964 O O . GLY A 1 388 ? 13.048 13.783 -26.259 1.00 50.28 388 GLY A O 1
ATOM 2965 N N . SER A 1 389 ? 12.708 15.992 -26.322 1.00 41.00 389 SER A N 1
ATOM 2966 C CA . SER A 1 389 ? 11.698 15.973 -25.263 1.00 41.00 389 SER A CA 1
ATOM 2967 C C . SER A 1 389 ? 10.395 15.415 -25.828 1.00 41.00 389 SER A C 1
ATOM 2969 O O . SER A 1 389 ? 9.708 16.083 -26.600 1.00 41.00 389 SER A O 1
ATOM 2971 N N . ILE A 1 390 ? 10.055 14.187 -25.445 1.00 49.16 390 ILE A N 1
ATOM 2972 C CA . ILE A 1 390 ? 8.728 13.624 -25.679 1.00 49.16 390 ILE A CA 1
ATOM 2973 C C . ILE A 1 390 ? 7.813 14.214 -24.601 1.00 49.16 390 ILE A C 1
ATOM 2975 O O . ILE A 1 390 ? 7.823 13.756 -23.460 1.00 49.16 390 ILE A O 1
ATOM 2979 N N . GLU A 1 391 ? 7.052 15.256 -24.945 1.00 38.16 391 GLU A N 1
ATOM 2980 C CA . GLU A 1 391 ? 5.864 15.621 -24.169 1.00 38.16 391 GLU A CA 1
ATOM 2981 C C . GLU A 1 391 ? 4.804 14.543 -24.423 1.00 38.16 391 GLU A C 1
ATOM 2983 O O . GLU A 1 391 ? 4.173 14.492 -25.479 1.00 38.16 391 GLU A O 1
ATOM 2988 N N . LEU A 1 392 ? 4.660 13.626 -23.469 1.00 46.44 392 LEU A N 1
ATOM 2989 C CA . LEU A 1 392 ? 3.510 12.732 -23.405 1.00 46.44 392 LEU A CA 1
ATOM 2990 C C . LEU A 1 392 ? 2.346 13.510 -22.781 1.00 46.44 392 LEU A C 1
ATOM 2992 O O . LEU A 1 392 ? 2.467 13.999 -21.658 1.00 46.44 392 LEU A O 1
ATOM 2996 N N . PHE A 1 393 ? 1.264 13.653 -23.549 1.00 39.72 393 PHE A N 1
ATOM 2997 C CA . PHE A 1 393 ? -0.010 14.227 -23.107 1.00 39.72 393 PHE A CA 1
ATOM 2998 C C . PHE A 1 393 ? -0.679 13.396 -22.011 1.00 39.72 393 PHE A C 1
ATOM 3000 O O . PHE A 1 393 ? -0.638 12.145 -22.115 1.00 39.72 393 PHE A O 1
#